Protein AF-A0A7R9UMT9-F1 (afdb_monomer)

Solvent-accessible surface area (backbone atoms only — not comparable to full-atom values): 19133 Å² total; per-residue (Å²): 143,91,89,75,75,66,64,66,55,52,53,52,51,50,50,51,49,51,50,63,56,44,48,59,54,50,50,48,48,50,55,47,46,68,63,48,53,70,68,65,81,64,87,64,72,85,72,48,70,52,67,65,18,51,69,47,68,54,26,52,55,11,44,52,53,49,48,51,51,51,45,53,71,71,70,49,54,68,68,56,54,38,51,52,52,49,52,53,52,51,49,43,44,77,73,66,52,51,57,92,79,52,38,58,34,55,46,44,49,68,30,49,48,34,31,55,51,38,46,51,24,48,57,70,17,32,33,49,38,34,24,40,54,32,45,79,72,68,46,53,70,70,42,12,53,38,21,12,53,27,51,34,23,44,41,42,59,53,41,51,50,52,38,48,51,44,41,67,46,40,61,57,41,16,51,48,36,36,71,76,64,73,45,55,70,69,58,14,42,51,51,20,53,51,46,49,41,75,72,44,53,44,58,56,46,50,52,52,50,40,44,74,76,66,43,49,78,80,26,64,42,72,64,51,46,71,56,39,42,61,28,48,51,45,25,39,55,29,29,55,50,51,46,36,72,39,48,65,38,82,70,63,43,66,58,67,75,69,23,69,75,41,92,49,66,68,47,25,50,50,35,52,49,25,52,76,50,37,39,23,68,66,31,51,42,23,15,56,44,22,19,60,22,47,44,52,44,51,28,46,53,49,42,31,65,74,51,26,61,74,54,49,65,65,57,33,53,47,33,59,54,12,22,84,71,69,32,59,70,39,10,51,51,49,48,52,50,38,36,52,37,29,39,56,23,25,42,45,32,35,40,47,23,39,42,81,76,89,56,67,61,60,53,54,51,31,55,52,39,72,76,108

pLDDT: mean 79.03, std 17.32, range [30.31, 96.25]

Foldseek 3Di:
DPDPDPPVVVVVVVVVVVCVVVVVVVVCVVVCLVVLPPPPVPPDPDDDLCRLLVVDPLLVVLVVLVVVVVCCVPVPDLVRLLVVLVVLLVVCVVVPLDCVQAFQLNLLPQQVVLLVLLLVLCLQLQLLLQLLVCVLSPHDNSSSNSSSSSVSSSCNVVSCVLSVVRSNQLSVQLSVCCVPVVDDSVVSSVVSVLCVLVVPSLVVVLVSVLVSLPQDPQLDDPQLCVQLSVLSSQLCVLASVLLSVLAQPAQDFQQDPVLCVDPDPVSVVSRVVSNVLSHHPSLCSNLVSNLVSQLLNVLSSVQSVVPGNPDHNVSSVQCCQQNSNSHNVNNVSSSVSSSVSRSSSSSSSSVSRNDRDDDVSSVVSSVVSVVD

Sequence (372 aa):
EAKGEGEGMLGARLLARAQACARPLLAQSKHAFARSVGTAPSSAPPKTFLEAGQIDRGFVEGTAMLGAAIAAGTFVPFETQLSALKRVIDGFRAAGLRRDAIPDDVLVKDYLRKNALAAQNVLIASPSFYFLFSWITGQSVAVCTARAITGTMRIVPFMAFFYGAFALLAPFATQYYMRTGGTSYADSASNANMALMLGGFVFVEAIVELRGCGVTFGQMTISSFILFVPALVGRLAAGVLTQQAKVGSESVPVVPADWEHSAVEWQRSAFKAAKALCIDVDFFTTAAGTGVFQHVLNAVTFVLLARGSKTTLLDVGRFLLFGVNNSLGSGAMQAVRTLMMRAGFGLAWNMASSQQWHTPVFDAAISAGRAA

Structure (mmCIF, N/CA/C/O backbone):
data_AF-A0A7R9UMT9-F1
#
_entry.id   AF-A0A7R9UMT9-F1
#
loop_
_atom_site.group_PDB
_atom_site.id
_atom_site.type_symbol
_atom_site.label_atom_id
_atom_site.label_alt_id
_atom_site.label_comp_id
_atom_site.label_asym_id
_atom_site.label_entity_id
_atom_site.label_seq_id
_atom_site.pdbx_PDB_ins_code
_atom_site.Cartn_x
_atom_site.Cartn_y
_atom_site.Cartn_z
_atom_site.occupancy
_atom_site.B_iso_or_equiv
_atom_site.auth_seq_id
_atom_site.auth_comp_id
_atom_site.auth_asym_id
_atom_site.auth_atom_id
_atom_site.pdbx_PDB_model_num
ATOM 1 N N . GLU A 1 1 ? 27.303 -48.932 -2.019 1.00 41.03 1 GLU A N 1
ATOM 2 C CA . GLU A 1 1 ? 27.650 -47.507 -2.207 1.00 41.03 1 GLU A CA 1
ATOM 3 C C . GLU A 1 1 ? 28.116 -47.303 -3.641 1.00 41.03 1 GLU A C 1
ATOM 5 O O . GLU A 1 1 ? 28.994 -48.042 -4.053 1.00 41.03 1 GLU A O 1
ATOM 10 N N . ALA A 1 2 ? 27.445 -46.422 -4.398 1.00 38.59 2 ALA A N 1
ATOM 11 C CA . ALA A 1 2 ? 27.810 -45.855 -5.718 1.00 38.59 2 ALA A CA 1
ATOM 12 C C . ALA A 1 2 ? 26.523 -45.527 -6.508 1.00 38.59 2 ALA A C 1
ATOM 14 O O . ALA A 1 2 ? 26.177 -46.196 -7.479 1.00 38.59 2 ALA A O 1
ATOM 15 N N . LYS A 1 3 ? 25.747 -44.534 -6.052 1.00 36.00 3 LYS A N 1
ATOM 16 C CA . LYS A 1 3 ? 24.591 -44.011 -6.812 1.00 36.00 3 LYS A CA 1
ATOM 17 C C . LYS A 1 3 ? 24.281 -42.529 -6.533 1.00 36.00 3 LYS A C 1
ATOM 19 O O . LYS A 1 3 ? 23.146 -42.107 -6.699 1.00 36.00 3 LYS A O 1
ATOM 24 N N . GLY A 1 4 ? 25.279 -41.748 -6.098 1.00 34.03 4 GLY A N 1
ATOM 25 C CA . GLY A 1 4 ? 25.089 -40.365 -5.624 1.00 34.03 4 GLY A CA 1
ATOM 26 C C . GLY A 1 4 ? 25.807 -39.255 -6.404 1.00 34.03 4 GLY A C 1
ATOM 27 O O . GLY A 1 4 ? 25.539 -38.088 -6.154 1.00 34.03 4 GLY A O 1
ATOM 28 N N . GLU A 1 5 ? 26.695 -39.561 -7.356 1.00 34.84 5 GLU A N 1
ATOM 29 C CA . GLU A 1 5 ? 27.573 -38.530 -7.954 1.00 34.84 5 GLU A CA 1
ATOM 30 C C . GLU A 1 5 ? 27.095 -37.967 -9.312 1.00 34.84 5 GLU A C 1
ATOM 32 O O . GLU A 1 5 ? 27.693 -37.035 -9.850 1.00 34.84 5 GLU A O 1
ATOM 37 N N . GLY A 1 6 ? 25.994 -38.480 -9.877 1.00 34.47 6 GLY A N 1
ATOM 38 C CA . GLY A 1 6 ? 25.518 -38.098 -11.218 1.00 34.47 6 GLY A CA 1
ATOM 39 C C . GLY A 1 6 ? 24.578 -36.883 -11.279 1.00 34.47 6 GLY A C 1
ATOM 40 O O . GLY A 1 6 ? 24.646 -36.099 -12.227 1.00 34.47 6 GLY A O 1
ATOM 41 N N . GLU A 1 7 ? 23.713 -36.689 -10.279 1.00 40.97 7 GLU A N 1
ATOM 42 C CA . GLU A 1 7 ? 22.618 -35.701 -10.354 1.00 40.97 7 GLU A CA 1
ATOM 43 C C . GLU A 1 7 ? 23.061 -34.271 -9.999 1.00 40.97 7 GLU A C 1
ATOM 45 O O . GLU A 1 7 ? 22.671 -33.314 -10.675 1.00 40.97 7 GLU A O 1
ATOM 50 N N . GLY A 1 8 ? 23.971 -34.111 -9.030 1.00 37.47 8 GLY A N 1
ATOM 51 C CA . GLY A 1 8 ? 24.534 -32.799 -8.674 1.00 37.47 8 GLY A CA 1
ATOM 52 C C . GLY A 1 8 ? 25.351 -32.167 -9.809 1.00 37.47 8 GLY A C 1
ATOM 53 O O . GLY A 1 8 ? 25.337 -30.950 -10.008 1.00 37.47 8 GLY A O 1
ATOM 54 N N . MET A 1 9 ? 26.002 -33.000 -10.626 1.00 36.06 9 MET A N 1
ATOM 55 C CA . MET A 1 9 ? 26.815 -32.556 -11.760 1.00 36.06 9 MET A CA 1
ATOM 56 C C . MET A 1 9 ? 25.957 -32.102 -12.950 1.00 36.06 9 MET A C 1
ATOM 58 O O . MET A 1 9 ? 26.345 -31.186 -13.679 1.00 36.06 9 MET A O 1
ATOM 62 N N . LEU A 1 10 ? 24.778 -32.707 -13.138 1.00 37.25 10 LEU A N 1
ATOM 63 C CA . LEU A 1 10 ? 23.833 -32.337 -14.194 1.00 37.25 10 LEU A CA 1
ATOM 64 C C . LEU A 1 10 ? 23.157 -30.991 -13.884 1.00 37.25 10 LEU A C 1
ATOM 66 O O . LEU A 1 10 ? 23.088 -30.128 -14.762 1.00 37.25 10 LEU A O 1
ATOM 70 N N . GLY A 1 11 ? 22.755 -30.775 -12.625 1.00 37.47 11 GLY A N 1
ATOM 71 C CA . GLY A 1 11 ? 22.214 -29.498 -12.147 1.00 37.47 11 GLY A CA 1
ATOM 72 C C . GLY A 1 11 ? 23.223 -28.352 -12.255 1.00 37.47 11 GLY A C 1
ATOM 73 O O . GLY A 1 11 ? 22.898 -27.294 -12.793 1.00 37.47 11 GLY A O 1
ATOM 74 N N . ALA A 1 12 ? 24.480 -28.583 -11.857 1.00 38.53 12 ALA A N 1
ATOM 75 C CA . ALA A 1 12 ? 25.552 -27.594 -11.988 1.00 38.53 12 ALA A CA 1
ATOM 76 C C . ALA A 1 12 ? 25.887 -27.268 -13.457 1.00 38.53 12 ALA A C 1
ATOM 78 O O . ALA A 1 12 ? 26.105 -26.105 -13.802 1.00 38.53 12 ALA A O 1
ATOM 79 N N . ARG A 1 13 ? 25.869 -28.266 -14.353 1.00 38.34 13 ARG A N 1
ATOM 80 C CA . ARG A 1 13 ? 26.087 -28.067 -15.799 1.00 38.34 13 ARG A CA 1
ATOM 81 C C . ARG A 1 13 ? 24.925 -27.338 -16.475 1.00 38.34 13 ARG A C 1
ATOM 83 O O . ARG A 1 13 ? 25.171 -26.520 -17.362 1.00 38.34 13 ARG A O 1
ATOM 90 N N . LEU A 1 14 ? 23.684 -27.586 -16.051 1.00 39.75 14 LEU A N 1
ATOM 91 C CA . LEU A 1 14 ? 22.501 -26.850 -16.512 1.00 39.75 14 LEU A CA 1
ATOM 92 C C . LEU A 1 14 ? 22.509 -25.401 -16.017 1.00 39.75 14 LEU A C 1
ATOM 94 O O . LEU A 1 14 ? 22.253 -24.500 -16.812 1.00 39.75 14 LEU A O 1
ATOM 98 N N . LEU A 1 15 ? 22.889 -25.157 -14.757 1.00 38.31 15 LEU A N 1
ATOM 99 C CA . LEU A 1 15 ? 23.025 -23.804 -14.211 1.00 38.31 15 LEU A CA 1
ATOM 100 C C . LEU A 1 15 ? 24.157 -23.028 -14.900 1.00 38.31 15 LEU A C 1
ATOM 102 O O . LEU A 1 15 ? 23.978 -21.866 -15.257 1.00 38.31 15 LEU A O 1
ATOM 106 N N . ALA A 1 16 ? 25.293 -23.683 -15.157 1.00 39.00 16 ALA A N 1
ATOM 107 C CA . ALA A 1 16 ? 26.418 -23.092 -15.878 1.00 39.00 16 ALA A CA 1
ATOM 108 C C . ALA A 1 16 ? 26.066 -22.790 -17.344 1.00 39.00 16 ALA A C 1
ATOM 110 O O . ALA A 1 16 ? 26.414 -21.722 -17.844 1.00 39.00 16 ALA A O 1
ATOM 111 N N . ARG A 1 17 ? 25.312 -23.668 -18.026 1.00 36.47 17 ARG A N 1
ATOM 112 C CA . ARG A 1 17 ? 24.779 -23.398 -19.376 1.00 36.47 17 ARG A CA 1
ATOM 113 C C . ARG A 1 17 ? 23.735 -22.284 -19.375 1.00 36.47 17 ARG A C 1
ATOM 115 O O . ARG A 1 17 ? 23.786 -21.429 -20.253 1.00 36.47 17 ARG A O 1
ATOM 122 N N . ALA A 1 18 ? 22.842 -22.237 -18.388 1.00 37.91 18 ALA A N 1
ATOM 123 C CA . ALA A 1 18 ? 21.861 -21.163 -18.242 1.00 37.91 18 ALA A CA 1
ATOM 124 C C . ALA A 1 18 ? 22.542 -19.812 -17.966 1.00 37.91 18 ALA A C 1
ATOM 126 O O . ALA A 1 18 ? 22.193 -18.815 -18.591 1.00 37.91 18 ALA A O 1
ATOM 127 N N . GLN A 1 19 ? 23.575 -19.775 -17.118 1.00 38.50 19 GLN A N 1
ATOM 128 C CA . GLN A 1 19 ? 24.392 -18.582 -16.874 1.00 38.50 19 GLN A CA 1
ATOM 129 C C . GLN A 1 19 ? 25.230 -18.182 -18.100 1.00 38.50 19 GLN A C 1
ATOM 131 O O . GLN A 1 19 ? 25.362 -16.988 -18.382 1.00 38.50 19 GLN A O 1
ATOM 136 N N . ALA A 1 20 ? 25.753 -19.151 -18.858 1.00 36.34 20 ALA A N 1
ATOM 137 C CA . ALA A 1 20 ? 26.505 -18.917 -20.090 1.00 36.34 20 ALA A CA 1
ATOM 138 C C . ALA A 1 20 ? 25.621 -18.451 -21.261 1.00 36.34 20 ALA A C 1
ATOM 140 O O . ALA A 1 20 ? 26.095 -17.671 -22.079 1.00 36.34 20 ALA A O 1
ATOM 141 N N . CYS A 1 21 ? 24.344 -18.851 -21.318 1.00 35.97 21 CYS A N 1
ATOM 142 C CA . CYS A 1 21 ? 23.351 -18.317 -22.262 1.00 35.97 21 CYS A CA 1
ATOM 143 C C . CYS A 1 21 ? 22.791 -16.959 -21.810 1.00 35.97 21 CYS A C 1
ATOM 145 O O . CYS A 1 21 ? 22.581 -16.066 -22.632 1.00 35.97 21 CYS A O 1
ATOM 147 N N . ALA A 1 22 ? 22.584 -16.767 -20.504 1.00 34.00 22 ALA A N 1
ATOM 148 C CA . ALA A 1 22 ? 22.054 -15.526 -19.950 1.00 34.00 22 ALA A CA 1
ATOM 149 C C . ALA A 1 22 ? 23.069 -14.379 -20.009 1.00 34.00 22 ALA A C 1
ATOM 151 O O . ALA A 1 22 ? 22.668 -13.241 -20.219 1.00 34.00 22 ALA A O 1
ATOM 152 N N . ARG A 1 23 ? 24.376 -14.638 -19.865 1.00 33.66 23 ARG A N 1
ATOM 153 C CA . ARG A 1 23 ? 25.426 -13.601 -19.927 1.00 33.66 23 ARG A CA 1
ATOM 154 C C . ARG A 1 23 ? 25.470 -12.818 -21.248 1.00 33.66 23 ARG A C 1
ATOM 156 O O . ARG A 1 23 ? 25.438 -11.592 -21.168 1.00 33.66 23 ARG A O 1
ATOM 163 N N . PRO A 1 24 ? 25.521 -13.446 -22.438 1.00 31.44 24 PRO A N 1
ATOM 164 C CA . PRO A 1 24 ? 25.512 -12.729 -23.709 1.00 31.44 24 PRO A CA 1
ATOM 165 C C . PRO A 1 24 ? 24.160 -12.063 -23.986 1.00 31.44 24 PRO A C 1
ATOM 167 O O . PRO A 1 24 ? 24.159 -10.951 -24.501 1.00 31.44 24 PRO A O 1
ATOM 170 N N . LEU A 1 25 ? 23.032 -12.645 -23.557 1.00 31.86 25 LEU A N 1
ATOM 171 C CA . LEU A 1 25 ? 21.706 -12.012 -23.655 1.00 31.86 25 LEU A CA 1
ATOM 172 C C . LEU A 1 25 ? 21.557 -10.805 -22.713 1.00 31.86 25 LEU A C 1
ATOM 174 O O . LEU A 1 25 ? 21.008 -9.777 -23.102 1.00 31.86 25 LEU A O 1
ATOM 178 N N . LEU A 1 26 ? 22.100 -10.874 -21.495 1.00 33.00 26 LEU A N 1
ATOM 179 C CA . LEU A 1 26 ? 22.155 -9.760 -20.546 1.00 33.00 26 LEU A CA 1
ATOM 180 C C . LEU A 1 26 ? 23.128 -8.678 -21.022 1.00 33.00 26 LEU A C 1
ATOM 182 O O . LEU A 1 26 ? 22.799 -7.501 -20.915 1.00 33.00 26 LEU A O 1
ATOM 186 N N . ALA A 1 27 ? 24.278 -9.045 -21.591 1.00 30.98 27 ALA A N 1
ATOM 187 C CA . ALA A 1 27 ? 25.252 -8.110 -22.156 1.00 30.98 27 ALA A CA 1
ATOM 188 C C . ALA A 1 27 ? 24.735 -7.435 -23.439 1.00 30.98 27 ALA A C 1
ATOM 190 O O . ALA A 1 27 ? 24.860 -6.218 -23.570 1.00 30.98 27 ALA A O 1
ATOM 191 N N . GLN A 1 28 ? 24.075 -8.176 -24.336 1.00 31.50 28 GLN A N 1
ATOM 192 C CA . GLN A 1 28 ? 23.361 -7.614 -25.485 1.00 31.50 28 GLN A CA 1
ATOM 193 C C . GLN A 1 28 ? 22.182 -6.757 -25.036 1.00 31.50 28 GLN A C 1
ATOM 195 O O . GLN A 1 28 ? 21.994 -5.686 -25.598 1.00 31.50 28 GLN A O 1
ATOM 200 N N . SER A 1 29 ? 21.437 -7.138 -23.992 1.00 33.94 29 SER A N 1
ATOM 201 C CA . SER A 1 29 ? 20.360 -6.290 -23.469 1.00 33.94 29 SER A CA 1
ATOM 202 C C . SER A 1 29 ? 20.897 -5.010 -22.824 1.00 33.94 29 SER A C 1
ATOM 204 O O . SER A 1 29 ? 20.286 -3.966 -22.999 1.00 33.94 29 SER A O 1
ATOM 206 N N . LYS A 1 30 ? 22.064 -5.050 -22.159 1.00 32.47 30 LYS A N 1
ATOM 207 C CA . LYS A 1 30 ? 22.745 -3.869 -21.603 1.00 32.47 30 LYS A CA 1
ATOM 208 C C . LYS A 1 30 ? 23.282 -2.951 -22.702 1.00 32.47 30 LYS A C 1
ATOM 210 O O . LYS A 1 30 ? 23.069 -1.746 -22.631 1.00 32.47 30 LYS A O 1
ATOM 215 N N . HIS A 1 31 ? 23.913 -3.500 -23.743 1.00 30.31 31 HIS A N 1
ATOM 216 C CA . HIS A 1 31 ? 24.423 -2.718 -24.876 1.00 30.31 31 HIS A CA 1
ATOM 217 C C . HIS A 1 31 ? 23.326 -2.209 -25.815 1.00 30.31 31 HIS A C 1
ATOM 219 O O . HIS A 1 31 ? 23.486 -1.134 -26.390 1.00 30.31 31 HIS A O 1
ATOM 225 N N . ALA A 1 32 ? 22.230 -2.954 -25.974 1.00 33.78 32 ALA A N 1
ATOM 226 C CA . ALA A 1 32 ? 21.055 -2.517 -26.716 1.00 33.78 32 ALA A CA 1
ATOM 227 C C . ALA A 1 32 ? 20.271 -1.478 -25.913 1.00 33.78 32 ALA A C 1
ATOM 229 O O . ALA A 1 32 ? 19.845 -0.493 -26.493 1.00 33.78 32 ALA A O 1
ATOM 230 N N . PHE A 1 33 ? 20.147 -1.615 -24.590 1.00 34.28 33 PHE A N 1
ATOM 231 C CA . PHE A 1 33 ? 19.534 -0.604 -23.720 1.00 34.28 33 PHE A CA 1
ATOM 232 C C . PHE A 1 33 ? 20.346 0.700 -23.705 1.00 34.28 33 PHE A C 1
ATOM 234 O O . PHE A 1 33 ? 19.776 1.764 -23.904 1.00 34.28 33 PHE A O 1
ATOM 241 N N . ALA A 1 34 ? 21.678 0.625 -23.610 1.00 32.84 34 ALA A N 1
ATOM 242 C CA . ALA A 1 34 ? 22.556 1.796 -23.701 1.00 32.84 34 ALA A CA 1
ATOM 243 C C . ALA A 1 34 ? 22.549 2.484 -25.085 1.00 32.84 34 ALA A C 1
ATOM 245 O O . ALA A 1 34 ? 22.881 3.660 -25.169 1.00 32.84 34 ALA A O 1
ATOM 246 N N . ARG A 1 35 ? 22.177 1.768 -26.162 1.00 32.78 35 ARG A N 1
ATOM 247 C CA . ARG A 1 35 ? 22.043 2.316 -27.529 1.00 32.78 35 ARG A CA 1
ATOM 248 C C . ARG A 1 35 ? 20.615 2.724 -27.924 1.00 32.78 35 ARG A C 1
ATOM 250 O O . ARG A 1 35 ? 20.468 3.476 -28.877 1.00 32.78 35 ARG A O 1
ATOM 257 N N . SER A 1 36 ? 19.581 2.207 -27.253 1.00 35.56 36 SER A N 1
ATOM 258 C CA . SER A 1 36 ? 18.157 2.389 -27.619 1.00 35.56 36 SER A CA 1
ATOM 259 C C . SER A 1 36 ? 17.364 3.250 -26.644 1.00 35.56 36 SER A C 1
ATOM 261 O O . SER A 1 36 ? 16.338 3.809 -27.030 1.00 35.56 36 SER A O 1
ATOM 263 N N . VAL A 1 37 ? 17.870 3.461 -25.422 1.00 33.78 37 VAL A N 1
ATOM 264 C CA . VAL A 1 37 ? 17.684 4.763 -24.790 1.00 33.78 37 VAL A CA 1
ATOM 265 C C . VAL A 1 37 ? 18.396 5.711 -25.734 1.00 33.78 37 VAL A C 1
ATOM 267 O O . VAL A 1 37 ? 19.620 5.793 -25.721 1.00 33.78 37 VAL A O 1
ATOM 270 N N . GLY A 1 38 ? 17.637 6.338 -26.629 1.00 31.03 38 GLY A N 1
ATOM 271 C CA . GLY A 1 38 ? 18.121 7.472 -27.376 1.00 31.03 38 GLY A CA 1
ATOM 272 C C . GLY A 1 38 ? 18.677 8.442 -26.352 1.00 31.03 38 GLY A C 1
ATOM 273 O O . GLY A 1 38 ? 17.939 9.198 -25.725 1.00 31.03 38 GLY A O 1
ATOM 274 N N . THR A 1 39 ? 19.993 8.432 -26.190 1.00 33.19 39 THR A N 1
ATOM 275 C CA . THR A 1 39 ? 20.690 9.667 -25.953 1.00 33.19 39 THR A CA 1
ATOM 276 C C . THR A 1 39 ? 20.354 10.517 -27.178 1.00 33.19 39 THR A C 1
ATOM 278 O O . THR A 1 39 ? 21.100 10.552 -28.152 1.00 33.19 39 THR A O 1
ATOM 281 N N . ALA A 1 40 ? 19.247 11.267 -27.118 1.00 32.16 40 ALA A N 1
ATOM 282 C CA . ALA A 1 40 ? 19.440 12.690 -27.344 1.00 32.16 40 ALA A CA 1
ATOM 283 C C . ALA A 1 40 ? 20.675 13.009 -26.500 1.00 32.16 40 ALA A C 1
ATOM 285 O O . ALA A 1 40 ? 20.607 12.673 -25.312 1.00 32.16 40 ALA A O 1
ATOM 286 N N . PRO A 1 41 ? 21.817 13.405 -27.097 1.00 31.88 41 PRO A N 1
ATOM 287 C CA . PRO A 1 41 ? 23.072 13.533 -26.376 1.00 31.88 41 PRO A CA 1
ATOM 288 C C . PRO A 1 41 ? 22.755 14.317 -25.120 1.00 31.88 41 PRO A C 1
ATOM 290 O O . PRO A 1 41 ? 22.431 15.502 -25.168 1.00 31.88 41 PRO A O 1
ATOM 293 N N . SER A 1 42 ? 22.697 13.597 -24.003 1.00 36.00 42 SER A N 1
ATOM 294 C CA . SER A 1 42 ? 22.461 14.228 -22.739 1.00 36.00 42 SER A CA 1
ATOM 295 C C . SER A 1 42 ? 23.822 14.809 -22.472 1.00 36.00 42 SER A C 1
ATOM 297 O O . SER A 1 42 ? 24.739 14.111 -22.060 1.00 36.00 42 SER A O 1
ATOM 299 N N . SER A 1 43 ? 23.956 16.093 -22.769 1.00 38.28 43 SER A N 1
ATOM 300 C CA . SER A 1 43 ? 25.022 16.936 -22.252 1.00 38.28 43 SER A CA 1
ATOM 301 C C . SER A 1 43 ? 25.021 16.970 -20.716 1.00 38.28 43 SER A C 1
ATOM 303 O O . SER A 1 43 ? 25.795 17.720 -20.130 1.00 38.28 43 SER A O 1
ATOM 305 N N . ALA A 1 44 ? 24.142 16.207 -20.048 1.00 46.38 44 ALA A N 1
ATOM 306 C CA . ALA A 1 44 ? 24.166 16.048 -18.617 1.00 46.38 44 ALA A CA 1
ATOM 307 C C . ALA A 1 44 ? 25.353 15.153 -18.229 1.00 46.38 44 ALA A C 1
ATOM 309 O O . ALA A 1 44 ? 25.506 14.052 -18.770 1.00 46.38 44 ALA A O 1
ATOM 310 N N . PRO A 1 45 ? 26.190 15.615 -17.291 1.00 45.19 45 PRO A N 1
ATOM 311 C CA . PRO A 1 45 ? 27.311 14.840 -16.792 1.00 45.19 45 PRO A CA 1
ATOM 312 C C . PRO A 1 45 ? 26.844 13.498 -16.201 1.00 45.19 45 PRO A C 1
ATOM 314 O O . PRO A 1 45 ? 25.675 13.352 -15.822 1.00 45.19 45 PRO A O 1
ATOM 317 N N . PRO A 1 46 ? 27.745 12.499 -16.113 1.00 55.75 46 PRO A N 1
ATOM 318 C CA . PRO A 1 46 ? 27.445 11.246 -15.434 1.00 55.75 46 PRO A CA 1
ATOM 319 C C . PRO A 1 46 ? 26.920 11.544 -14.029 1.00 55.75 46 PRO A C 1
ATOM 321 O O . PRO A 1 46 ? 27.574 12.236 -13.251 1.00 55.75 46 PRO A O 1
ATOM 324 N N . LYS A 1 47 ? 25.722 11.030 -13.725 1.00 68.31 47 LYS A N 1
ATOM 325 C CA . LYS A 1 47 ? 25.086 11.245 -12.425 1.00 68.31 47 LYS A CA 1
ATOM 326 C C . LYS A 1 47 ? 25.988 10.718 -11.318 1.00 68.31 47 LYS A C 1
ATOM 328 O O . LYS A 1 47 ? 26.454 9.577 -11.375 1.00 68.31 47 LYS A O 1
ATOM 333 N N . THR A 1 48 ? 26.183 11.531 -10.294 1.00 82.62 48 THR A N 1
ATOM 334 C CA . THR A 1 48 ? 26.841 11.114 -9.056 1.00 82.62 48 THR A CA 1
ATOM 335 C C . THR A 1 48 ? 26.037 10.006 -8.371 1.00 82.62 48 THR A C 1
ATOM 337 O O . THR A 1 48 ? 24.846 9.815 -8.631 1.00 82.62 48 THR A O 1
ATOM 340 N N . PHE A 1 49 ? 26.664 9.272 -7.447 1.00 80.25 49 PHE A N 1
ATOM 341 C CA . PHE A 1 49 ? 25.959 8.250 -6.668 1.00 80.25 49 PHE A CA 1
ATOM 342 C C . PHE A 1 49 ? 24.761 8.824 -5.893 1.00 80.25 49 PHE A C 1
ATOM 344 O O . PHE A 1 49 ? 23.728 8.170 -5.815 1.00 80.25 49 PHE A O 1
ATOM 351 N N . LEU A 1 50 ? 24.865 10.053 -5.373 1.00 80.94 50 LEU A N 1
ATOM 352 C CA . LEU A 1 50 ? 23.775 10.718 -4.649 1.00 80.94 50 LEU A CA 1
ATOM 353 C C . LEU A 1 50 ? 22.580 11.019 -5.566 1.00 80.94 50 LEU A C 1
ATOM 355 O O . LEU A 1 50 ? 21.432 10.779 -5.191 1.00 80.94 50 LEU A O 1
ATOM 359 N N . GLU A 1 51 ? 22.846 11.474 -6.791 1.00 77.69 51 GLU A N 1
ATOM 360 C CA . GLU A 1 51 ? 21.814 11.739 -7.799 1.00 77.69 51 GLU A CA 1
ATOM 361 C C . GLU A 1 51 ? 21.184 10.447 -8.328 1.00 77.69 51 GLU A C 1
ATOM 363 O O . GLU A 1 51 ? 19.967 10.371 -8.510 1.00 77.69 51 GLU A O 1
ATOM 368 N N . ALA A 1 52 ? 21.995 9.410 -8.552 1.00 74.88 52 ALA A N 1
ATOM 369 C CA . ALA A 1 52 ? 21.518 8.091 -8.957 1.00 74.88 52 ALA A CA 1
ATOM 370 C C . ALA A 1 52 ? 20.707 7.413 -7.840 1.00 74.88 52 ALA A C 1
ATOM 372 O O . ALA A 1 52 ? 19.684 6.780 -8.106 1.00 74.88 52 ALA A O 1
ATOM 373 N N . GLY A 1 53 ? 21.147 7.582 -6.593 1.00 77.06 53 GLY A N 1
ATOM 374 C CA . GLY A 1 53 ? 20.503 7.100 -5.378 1.00 77.06 53 GLY A CA 1
ATOM 375 C C . GLY A 1 53 ? 19.311 7.941 -4.936 1.00 77.06 53 GLY A C 1
ATOM 376 O O . GLY A 1 53 ? 18.593 7.510 -4.040 1.00 77.06 53 GLY A O 1
ATOM 377 N N . GLN A 1 54 ? 19.047 9.088 -5.574 1.00 79.00 54 GLN A N 1
ATOM 378 C CA . GLN A 1 54 ? 17.877 9.916 -5.288 1.00 79.00 54 GLN A CA 1
ATOM 379 C C . GLN A 1 54 ? 17.849 10.439 -3.831 1.00 79.00 54 GLN A C 1
ATOM 381 O O . GLN A 1 54 ? 16.801 10.505 -3.185 1.00 79.00 54 GLN A O 1
ATOM 386 N N . ILE A 1 55 ? 19.004 10.855 -3.311 1.00 81.56 55 ILE A N 1
ATOM 387 C CA . ILE A 1 55 ? 19.110 11.514 -2.001 1.00 81.56 55 ILE A CA 1
ATOM 388 C C . ILE A 1 55 ? 18.810 13.004 -2.199 1.00 81.56 55 ILE A C 1
ATOM 390 O O . ILE A 1 55 ? 19.673 13.773 -2.609 1.00 81.56 55 ILE A O 1
ATOM 394 N N . ASP A 1 56 ? 17.559 13.401 -1.965 1.00 79.81 56 ASP A N 1
ATOM 395 C CA . ASP A 1 56 ? 17.086 14.780 -2.123 1.00 79.81 56 ASP A CA 1
ATOM 396 C C . ASP A 1 56 ? 16.227 15.235 -0.934 1.00 79.81 56 ASP A C 1
ATOM 398 O O . ASP A 1 56 ? 16.116 14.554 0.086 1.00 79.81 56 ASP A O 1
ATOM 402 N N . ARG A 1 57 ? 15.595 16.403 -1.066 1.00 80.44 57 ARG A N 1
ATOM 403 C CA . ARG A 1 57 ? 14.723 16.971 -0.035 1.00 80.44 57 ARG A CA 1
ATOM 404 C C . ARG A 1 57 ? 13.603 16.018 0.404 1.00 80.44 57 ARG A C 1
ATOM 406 O O . ARG A 1 57 ? 13.346 15.925 1.599 1.00 80.44 57 ARG A O 1
ATOM 413 N N . GLY A 1 58 ? 12.990 15.279 -0.524 1.00 77.12 58 GLY A N 1
ATOM 414 C CA . GLY A 1 58 ? 11.915 14.339 -0.196 1.00 77.12 58 GLY A CA 1
ATOM 415 C C . GLY A 1 58 ? 12.405 13.156 0.643 1.00 77.12 58 GLY A C 1
ATOM 416 O O . GLY A 1 58 ? 11.688 12.682 1.522 1.00 77.12 58 GLY A O 1
ATOM 417 N N . PHE A 1 59 ? 13.648 12.711 0.427 1.00 83.19 59 PHE A N 1
ATOM 418 C CA . PHE A 1 59 ? 14.289 11.729 1.305 1.00 83.19 59 PHE A CA 1
ATOM 419 C C . PHE A 1 59 ? 14.460 12.267 2.735 1.00 83.19 59 PHE A C 1
ATOM 421 O O . PHE A 1 59 ? 14.141 11.561 3.691 1.00 83.19 59 PHE A O 1
ATOM 428 N N . VAL A 1 60 ? 14.919 13.513 2.889 1.00 86.00 60 VAL A N 1
ATOM 429 C CA . VAL A 1 60 ? 15.138 14.136 4.208 1.00 86.00 60 VAL A CA 1
ATOM 430 C C . VAL A 1 60 ? 13.819 14.348 4.954 1.00 86.00 60 VAL A C 1
ATOM 432 O O . VAL A 1 60 ? 13.708 13.956 6.113 1.00 86.00 60 VAL A O 1
ATOM 435 N N . GLU A 1 61 ? 12.810 14.912 4.288 1.00 84.44 61 GLU A N 1
ATOM 436 C CA . GLU A 1 61 ? 11.478 15.137 4.866 1.00 84.44 61 GLU A CA 1
ATOM 437 C C . GLU A 1 61 ? 10.835 13.817 5.309 1.00 84.44 61 GLU A C 1
ATOM 439 O O . GLU A 1 61 ? 10.378 13.695 6.446 1.00 84.44 61 GLU A O 1
ATOM 444 N N . GLY A 1 62 ? 10.877 12.798 4.448 1.00 86.50 62 GLY A N 1
ATOM 445 C CA . GLY A 1 62 ? 10.366 11.470 4.769 1.00 86.50 62 GLY A CA 1
ATOM 446 C C . GLY A 1 62 ? 11.096 10.798 5.932 1.00 86.50 62 GLY A C 1
ATOM 447 O O . GLY A 1 62 ? 10.456 10.222 6.811 1.00 86.50 62 GLY A O 1
ATOM 448 N N . THR A 1 63 ? 12.425 10.932 5.988 1.00 90.31 63 THR A N 1
ATOM 449 C CA . THR A 1 63 ? 13.242 10.411 7.098 1.00 90.31 63 THR A CA 1
ATOM 450 C C . THR A 1 63 ? 12.890 11.102 8.414 1.00 90.31 63 THR A C 1
ATOM 452 O O . THR A 1 63 ? 12.723 10.431 9.431 1.00 90.31 63 THR A O 1
ATOM 455 N N . ALA A 1 64 ? 12.726 12.428 8.406 1.00 88.25 64 ALA A N 1
ATOM 456 C CA . ALA A 1 64 ? 12.337 13.185 9.593 1.00 88.25 64 ALA A CA 1
ATOM 457 C C . ALA A 1 64 ? 10.942 12.779 10.095 1.00 88.25 64 ALA A C 1
ATOM 459 O O . ALA A 1 64 ? 10.761 12.552 11.291 1.00 88.25 64 ALA A O 1
ATOM 460 N N . MET A 1 65 ? 9.971 12.623 9.188 1.00 88.06 65 MET A N 1
ATOM 461 C CA . MET A 1 65 ? 8.619 12.173 9.538 1.00 88.06 65 MET A CA 1
ATOM 462 C C . MET A 1 65 ? 8.607 10.749 10.096 1.00 88.06 65 MET A C 1
ATOM 464 O O . MET A 1 65 ? 7.943 10.494 11.102 1.00 88.06 65 MET A O 1
ATOM 468 N N . LEU A 1 66 ? 9.362 9.828 9.488 1.00 89.00 66 LEU A N 1
ATOM 469 C CA . LEU A 1 66 ? 9.487 8.465 10.003 1.00 89.00 66 LEU A CA 1
ATOM 470 C C . LEU A 1 66 ? 10.140 8.460 11.388 1.00 89.00 66 LEU A C 1
ATOM 472 O O . LEU A 1 66 ? 9.648 7.791 12.293 1.00 89.00 66 LEU A O 1
ATOM 476 N N . GLY A 1 67 ? 11.209 9.240 11.568 1.00 89.38 67 GLY A N 1
ATOM 477 C CA . GLY A 1 67 ? 11.869 9.413 12.859 1.00 89.38 67 GLY A CA 1
ATOM 478 C C . GLY A 1 67 ? 10.913 9.938 13.929 1.00 89.38 67 GLY A C 1
ATOM 479 O O . GLY A 1 67 ? 10.870 9.387 15.026 1.00 89.38 67 GLY A O 1
ATOM 480 N N . ALA A 1 68 ? 10.085 10.932 13.598 1.00 87.50 68 ALA A N 1
ATOM 481 C CA . ALA A 1 68 ? 9.060 11.452 14.499 1.00 87.50 68 ALA A CA 1
ATOM 482 C C . ALA A 1 68 ? 7.999 10.395 14.851 1.00 87.50 68 ALA A C 1
ATOM 484 O O . ALA A 1 68 ? 7.622 10.279 16.015 1.00 87.50 68 ALA A O 1
ATOM 485 N N . ALA A 1 69 ? 7.550 9.590 13.882 1.00 85.19 69 ALA A N 1
ATOM 486 C CA . ALA A 1 69 ? 6.584 8.517 14.119 1.00 85.19 69 ALA A CA 1
ATOM 487 C C . ALA A 1 69 ? 7.156 7.400 15.009 1.00 85.19 69 ALA A C 1
ATOM 489 O O . ALA A 1 69 ? 6.497 6.965 15.954 1.00 85.19 69 ALA A O 1
ATOM 490 N N . ILE A 1 70 ? 8.400 6.974 14.760 1.00 86.31 70 ILE A N 1
ATOM 491 C CA . ILE A 1 70 ? 9.101 5.992 15.601 1.00 86.31 70 ILE A CA 1
ATOM 492 C C . ILE A 1 70 ? 9.298 6.555 17.009 1.00 86.31 70 ILE A C 1
ATOM 494 O O . ILE A 1 70 ? 9.022 5.863 17.990 1.00 86.31 70 ILE A O 1
ATOM 498 N N . ALA A 1 71 ? 9.723 7.817 17.121 1.00 86.25 71 ALA A N 1
ATOM 499 C CA . ALA A 1 71 ? 9.905 8.476 18.406 1.00 86.25 71 ALA A CA 1
ATOM 500 C C . ALA A 1 71 ? 8.584 8.566 19.182 1.00 86.25 71 ALA A C 1
ATOM 502 O O . ALA A 1 71 ? 8.554 8.259 20.372 1.00 86.25 71 ALA A O 1
ATOM 503 N N . ALA A 1 72 ? 7.484 8.901 18.503 1.00 84.19 72 ALA A N 1
ATOM 504 C CA . ALA A 1 72 ? 6.154 8.906 19.094 1.00 84.19 72 ALA A CA 1
ATOM 505 C C . ALA A 1 72 ? 5.733 7.507 19.577 1.00 84.19 72 ALA A C 1
ATOM 507 O O . ALA A 1 72 ? 5.217 7.373 20.682 1.00 84.19 72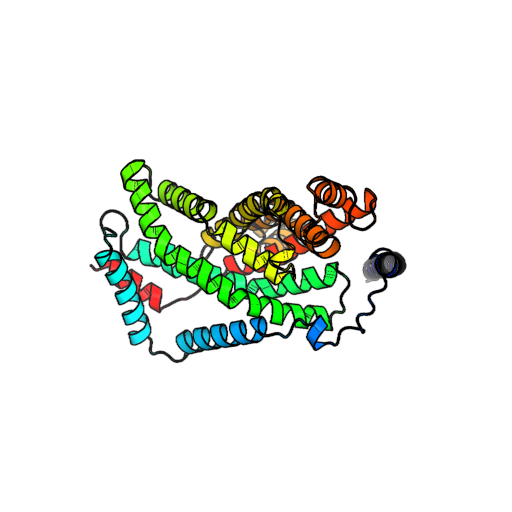 ALA A O 1
ATOM 508 N N . GLY A 1 73 ? 5.993 6.458 18.794 1.00 80.44 73 GLY A N 1
ATOM 509 C CA . GLY A 1 73 ? 5.669 5.081 19.178 1.00 80.44 73 GLY A CA 1
ATOM 510 C C . GLY A 1 73 ? 6.526 4.528 20.321 1.00 80.44 73 GLY A C 1
ATOM 511 O O . GLY A 1 73 ? 6.033 3.729 21.113 1.00 80.44 73 GLY A O 1
ATOM 512 N N . THR A 1 74 ? 7.786 4.963 20.422 1.00 83.06 74 THR A N 1
ATOM 513 C CA . THR A 1 74 ? 8.780 4.373 21.341 1.00 83.06 74 THR A CA 1
ATOM 514 C C . THR A 1 74 ? 8.927 5.146 22.646 1.00 83.06 74 THR A C 1
ATOM 516 O O . THR A 1 74 ? 9.060 4.544 23.707 1.00 83.06 74 THR A O 1
ATOM 519 N N . PHE A 1 75 ? 8.937 6.479 22.578 1.00 88.62 75 PHE A N 1
ATOM 520 C CA . PHE A 1 75 ? 9.288 7.327 23.721 1.00 88.62 75 PHE A CA 1
ATOM 521 C C . PHE A 1 75 ? 8.082 7.994 24.383 1.00 88.62 75 PHE A C 1
ATOM 523 O O . PHE A 1 75 ? 8.198 8.452 25.519 1.00 88.62 75 PHE A O 1
ATOM 530 N N . VAL A 1 76 ? 6.927 8.069 23.713 1.00 90.06 76 VAL A N 1
ATOM 531 C CA . VAL A 1 76 ? 5.716 8.621 24.337 1.00 90.06 76 VAL A CA 1
ATOM 532 C C . VAL A 1 76 ? 5.123 7.573 25.282 1.00 90.06 76 VAL A C 1
ATOM 534 O O . VAL A 1 76 ? 4.899 6.442 24.849 1.00 90.06 76 VAL A O 1
ATOM 537 N N . PRO A 1 77 ? 4.823 7.925 26.547 1.00 92.88 77 PRO A N 1
ATOM 538 C CA . PRO A 1 77 ? 4.240 6.987 27.499 1.00 92.88 77 PRO A CA 1
ATOM 539 C C . PRO A 1 77 ? 2.932 6.370 26.995 1.00 92.88 77 PRO A C 1
ATOM 541 O O . PRO A 1 77 ? 2.103 7.056 26.391 1.00 92.88 77 PRO A O 1
ATOM 544 N N . PHE A 1 78 ? 2.713 5.091 27.315 1.00 91.06 78 PHE A N 1
ATOM 545 C CA . PHE A 1 78 ? 1.522 4.335 26.911 1.00 91.06 78 PHE A CA 1
ATOM 546 C C . PHE A 1 78 ? 0.210 5.066 27.238 1.00 91.06 78 PHE A C 1
ATOM 548 O O . PHE A 1 78 ? -0.651 5.214 26.373 1.00 91.06 78 PHE A O 1
ATOM 555 N N . GLU A 1 79 ? 0.086 5.608 28.452 1.00 92.06 79 GLU A N 1
ATOM 556 C CA . GLU A 1 79 ? -1.108 6.348 28.883 1.00 92.06 79 GLU A CA 1
ATOM 557 C C . GLU A 1 79 ? -1.366 7.605 28.048 1.00 92.06 79 GLU A C 1
ATOM 559 O O . GLU A 1 79 ? -2.513 7.959 27.764 1.00 92.06 79 GLU A O 1
ATOM 564 N N . THR A 1 80 ? -0.302 8.276 27.603 1.00 92.75 80 THR A N 1
ATOM 565 C CA . THR A 1 80 ? -0.408 9.437 26.717 1.00 92.75 80 THR A CA 1
ATOM 566 C C . THR A 1 80 ? -0.879 9.017 25.327 1.00 92.75 80 THR A C 1
ATOM 568 O O . THR A 1 80 ? -1.757 9.675 24.767 1.00 92.75 80 THR A O 1
ATOM 571 N N . GLN A 1 81 ? -0.364 7.905 24.792 1.00 89.31 81 GLN A N 1
ATOM 572 C CA . GLN A 1 81 ? -0.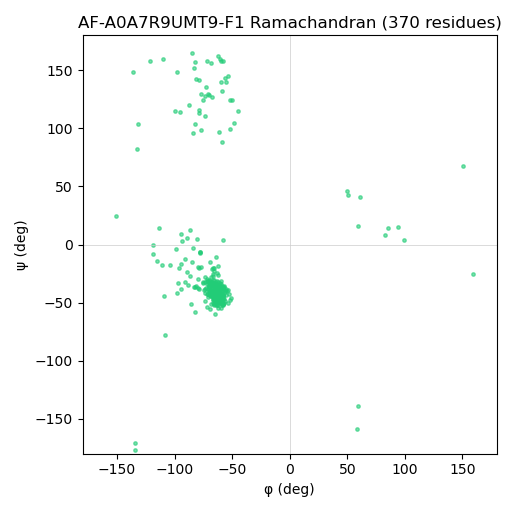816 7.353 23.509 1.00 89.31 81 GLN A CA 1
ATOM 573 C C . GLN A 1 81 ? -2.293 6.934 23.572 1.00 89.31 81 GLN A C 1
ATOM 575 O O . GLN A 1 81 ? -3.079 7.295 22.694 1.00 89.31 81 GLN A O 1
ATOM 580 N N . LEU A 1 82 ? -2.694 6.235 24.638 1.00 91.75 82 LEU A N 1
ATOM 581 C CA . LEU A 1 82 ? -4.078 5.811 24.851 1.00 91.75 82 LEU A CA 1
ATOM 582 C C . LEU A 1 82 ? -5.015 7.013 25.008 1.00 91.75 82 LEU A C 1
ATOM 584 O O . LEU A 1 82 ? -6.094 7.044 24.417 1.00 91.75 82 LEU A O 1
ATOM 588 N N . SER A 1 83 ? -4.594 8.029 25.762 1.00 92.88 83 SER A N 1
ATOM 589 C CA . SER A 1 83 ? -5.354 9.272 25.919 1.00 92.88 83 SER A CA 1
ATOM 590 C C . SER A 1 83 ? -5.514 10.016 24.593 1.00 92.88 83 SER A C 1
ATOM 592 O O . SER A 1 83 ? -6.596 10.522 24.304 1.00 92.88 83 SER A O 1
ATOM 594 N N . ALA A 1 84 ? -4.469 10.067 23.762 1.00 91.25 84 ALA A N 1
ATOM 595 C CA . ALA A 1 84 ? -4.548 10.664 22.432 1.00 91.25 84 ALA A CA 1
ATOM 596 C C . ALA A 1 84 ? -5.527 9.900 21.526 1.00 91.25 84 ALA A C 1
ATOM 598 O O . ALA A 1 84 ? -6.358 10.522 20.866 1.00 91.25 84 ALA A O 1
ATOM 599 N N . LEU A 1 85 ? -5.490 8.564 21.548 1.00 91.56 85 LEU A N 1
ATOM 600 C CA . LEU A 1 85 ? -6.423 7.725 20.797 1.00 91.56 85 LEU A CA 1
ATOM 601 C C . LEU A 1 85 ? -7.877 7.939 21.246 1.00 91.56 85 LEU A C 1
ATOM 603 O O . LEU A 1 85 ? -8.759 8.091 20.404 1.00 91.56 85 LEU A O 1
ATOM 607 N N . LYS A 1 86 ? -8.127 8.034 22.557 1.00 92.75 86 LYS A N 1
ATOM 608 C CA . LYS A 1 86 ? -9.456 8.371 23.097 1.00 92.75 86 LYS A CA 1
ATOM 609 C C . LYS A 1 86 ? -9.941 9.737 22.612 1.00 92.75 86 LYS A C 1
ATOM 611 O O . LYS A 1 86 ? -11.058 9.830 22.126 1.00 92.75 86 LYS A O 1
ATOM 616 N N . ARG A 1 87 ? -9.082 10.765 22.614 1.00 93.69 87 ARG A N 1
ATOM 617 C CA . ARG A 1 87 ? -9.436 12.093 22.070 1.00 93.69 87 ARG A CA 1
ATOM 618 C C . ARG A 1 87 ? -9.805 12.049 20.589 1.00 93.69 87 ARG A C 1
ATOM 620 O O . ARG A 1 87 ? -10.681 12.794 20.164 1.00 93.69 87 ARG A O 1
ATOM 627 N N . VAL A 1 88 ? -9.147 11.197 19.801 1.00 93.25 88 VAL A N 1
ATOM 628 C CA . VAL A 1 88 ? -9.509 10.991 18.391 1.00 93.25 88 VAL A CA 1
ATOM 629 C C . VAL A 1 88 ? -10.917 10.396 18.286 1.00 93.25 88 VAL A C 1
ATOM 631 O O . VAL A 1 88 ? -11.731 10.909 17.520 1.00 93.25 88 VAL A O 1
ATOM 634 N N . ILE A 1 89 ? -11.231 9.372 19.087 1.00 94.62 89 ILE A N 1
ATOM 635 C CA . ILE A 1 89 ? -12.574 8.770 19.160 1.00 94.62 89 ILE A CA 1
ATOM 636 C C . ILE A 1 89 ? -13.615 9.817 19.577 1.00 94.62 89 ILE A C 1
ATOM 638 O O . ILE A 1 89 ? -14.616 9.988 18.883 1.00 94.62 89 ILE A O 1
ATOM 642 N N . ASP A 1 90 ? -13.358 10.567 20.647 1.00 94.06 90 ASP A N 1
ATOM 643 C CA . ASP A 1 90 ? -14.248 11.629 21.125 1.00 94.06 90 ASP A CA 1
ATOM 644 C C . ASP A 1 90 ? -14.473 12.698 20.048 1.00 94.06 90 ASP A C 1
ATOM 646 O O . ASP A 1 90 ? -15.599 13.154 19.848 1.00 94.06 90 ASP A O 1
ATOM 650 N N . GLY A 1 91 ? -13.429 13.039 19.286 1.00 95.81 91 GLY A N 1
ATOM 651 C CA . GLY A 1 91 ? -13.515 13.925 18.128 1.00 95.81 91 GLY A CA 1
ATOM 652 C C . GLY A 1 91 ? -14.460 13.401 17.044 1.00 95.81 91 GLY A C 1
ATOM 653 O O . GLY A 1 91 ? -15.298 14.156 16.551 1.00 95.81 91 GLY A O 1
ATOM 654 N N . PHE A 1 92 ? -14.400 12.104 16.713 1.00 96.25 92 PHE A N 1
ATOM 655 C CA . PHE A 1 92 ? -15.362 11.484 15.792 1.00 96.25 92 PHE A CA 1
ATOM 656 C C . PHE A 1 92 ? -16.800 11.599 16.302 1.00 96.25 92 PHE A C 1
ATOM 658 O O . PHE A 1 92 ? -17.711 11.907 15.527 1.00 96.25 92 PHE A O 1
ATOM 665 N N . ARG A 1 93 ? -17.012 11.364 17.602 1.00 95.62 93 ARG A N 1
ATOM 666 C CA . ARG A 1 93 ? -18.343 11.451 18.220 1.00 95.62 93 ARG A CA 1
ATOM 667 C C . ARG A 1 93 ? -18.869 12.883 18.214 1.00 95.62 93 ARG A C 1
ATOM 669 O O . ARG A 1 93 ? -20.002 13.101 17.789 1.00 95.62 93 ARG A O 1
ATOM 676 N N . ALA A 1 94 ? -18.034 13.855 18.577 1.00 95.88 94 ALA A N 1
ATOM 677 C CA . ALA A 1 94 ? -18.365 15.279 18.523 1.00 95.88 94 ALA A CA 1
ATOM 678 C C . ALA A 1 94 ? -18.694 15.754 17.095 1.00 95.88 94 ALA A C 1
ATOM 680 O O . ALA A 1 94 ? -19.574 16.590 16.909 1.00 95.88 94 ALA A O 1
ATOM 681 N N . ALA A 1 95 ? -18.045 15.176 16.082 1.00 95.25 95 ALA A N 1
ATOM 682 C CA . ALA A 1 95 ? -18.308 15.449 14.670 1.00 95.25 95 ALA A CA 1
ATOM 683 C C . ALA A 1 95 ? -19.534 14.701 14.096 1.00 95.25 95 ALA A C 1
ATOM 685 O O . ALA A 1 95 ? -19.810 14.792 12.900 1.00 95.25 95 ALA A O 1
ATOM 686 N N . GLY A 1 96 ? -20.291 13.966 14.921 1.00 94.31 96 GLY A N 1
ATOM 687 C CA . GLY A 1 96 ? -21.566 13.355 14.527 1.00 94.31 96 GLY A CA 1
ATOM 688 C C . GLY A 1 96 ? -21.486 11.901 14.047 1.00 94.31 96 GLY A C 1
ATOM 689 O O . GLY A 1 96 ? -22.453 11.394 13.457 1.00 94.31 96 GLY A O 1
ATOM 690 N N . LEU A 1 97 ? -20.373 11.200 14.291 1.00 95.25 97 LEU A N 1
ATOM 691 C CA . LEU A 1 97 ? -20.309 9.751 14.099 1.00 95.25 97 LEU A CA 1
ATOM 692 C C . LEU A 1 97 ? -21.075 9.049 15.227 1.00 95.25 97 LEU A C 1
ATOM 694 O O . LEU A 1 97 ? -20.638 9.034 16.381 1.00 95.25 97 LEU A O 1
ATOM 698 N N . ARG A 1 98 ? -22.217 8.441 14.916 1.00 92.56 98 ARG A N 1
ATOM 699 C CA . ARG A 1 98 ? -23.079 7.832 15.928 1.00 92.56 98 ARG A CA 1
ATOM 700 C C . ARG A 1 98 ? -22.588 6.443 16.332 1.00 92.56 98 ARG A C 1
ATOM 702 O O . ARG A 1 98 ? -22.128 5.662 15.498 1.00 92.56 98 ARG A O 1
ATOM 709 N N . ARG A 1 99 ? -22.728 6.135 17.622 1.00 92.19 99 ARG A N 1
ATOM 710 C CA . ARG A 1 99 ? -22.336 4.843 18.206 1.00 92.19 99 ARG A CA 1
ATOM 711 C C . ARG A 1 99 ? -23.228 3.682 17.767 1.00 92.19 99 ARG A C 1
ATOM 713 O O . ARG A 1 99 ? -22.730 2.575 17.642 1.00 92.19 99 ARG A O 1
ATOM 720 N N . ASP A 1 100 ? -24.507 3.941 17.495 1.00 90.19 100 ASP A N 1
ATOM 721 C CA . ASP A 1 100 ? -25.456 2.935 16.995 1.00 90.19 100 ASP A CA 1
ATOM 722 C C . ASP A 1 100 ? -25.132 2.478 15.563 1.00 90.19 100 ASP A C 1
ATOM 724 O O . ASP A 1 100 ? -25.448 1.356 15.189 1.00 90.19 100 ASP A O 1
ATOM 728 N N . ALA A 1 101 ? -24.501 3.343 14.762 1.00 89.50 101 ALA A N 1
ATOM 729 C CA . ALA A 1 101 ? -24.077 3.013 13.406 1.00 89.50 101 ALA A CA 1
ATOM 730 C C . ALA A 1 101 ? -22.696 2.345 13.391 1.00 89.50 101 ALA A C 1
ATOM 732 O O . ALA A 1 101 ? -22.523 1.291 12.786 1.00 89.50 101 ALA A O 1
ATOM 733 N N . ILE A 1 102 ? -21.710 2.963 14.048 1.00 93.38 102 ILE A N 1
ATOM 734 C CA . ILE A 1 102 ? -20.343 2.440 14.136 1.00 93.38 102 ILE A CA 1
ATOM 735 C C . ILE A 1 102 ? -19.910 2.504 15.604 1.00 93.38 102 ILE A C 1
ATOM 737 O O . ILE A 1 102 ? -19.585 3.601 16.075 1.00 93.38 102 ILE A O 1
ATOM 741 N N . PRO A 1 103 ? -19.898 1.370 16.329 1.00 93.69 103 PRO A N 1
ATOM 742 C CA . PRO A 1 103 ? -19.403 1.279 17.705 1.00 93.69 103 PRO A CA 1
ATOM 743 C C . PRO A 1 103 ? -17.921 1.665 17.848 1.00 93.69 103 PRO A C 1
ATOM 745 O O . PRO A 1 103 ? -17.175 1.672 16.867 1.00 93.69 103 PRO A O 1
ATOM 748 N N . ASP A 1 104 ? -17.480 2.017 19.063 1.00 94.00 104 ASP A N 1
ATOM 749 C CA . ASP A 1 104 ? -16.095 2.461 19.317 1.00 94.00 104 ASP A CA 1
ATOM 750 C C . ASP A 1 104 ? -15.069 1.352 19.012 1.00 94.00 104 ASP A C 1
ATOM 752 O O . ASP A 1 104 ? -14.009 1.630 18.452 1.00 94.00 104 ASP A O 1
ATOM 756 N N . ASP A 1 105 ? -15.388 0.088 19.290 1.00 91.75 105 ASP A N 1
ATOM 757 C CA . ASP A 1 105 ? -14.495 -1.034 18.991 1.00 91.75 105 ASP A CA 1
ATOM 758 C C . ASP A 1 105 ? -14.341 -1.277 17.481 1.00 91.75 105 ASP A C 1
ATOM 760 O O . ASP A 1 105 ? -13.219 -1.486 17.012 1.00 91.75 105 ASP A O 1
ATOM 764 N N . VAL A 1 106 ? -15.429 -1.173 16.709 1.00 91.19 106 VAL A N 1
ATOM 765 C CA . VAL A 1 106 ? -15.396 -1.218 15.236 1.00 91.19 106 VAL A CA 1
ATOM 766 C C . VAL A 1 106 ? -14.611 -0.031 14.685 1.00 91.19 106 VAL A C 1
ATOM 768 O O . VAL A 1 106 ? -13.753 -0.214 13.825 1.00 91.19 106 VAL A O 1
ATOM 771 N N . LEU A 1 107 ? -14.835 1.177 15.211 1.00 92.56 107 LEU A N 1
ATOM 772 C CA . LEU A 1 107 ? -14.113 2.379 14.790 1.00 92.56 107 LEU A CA 1
ATOM 773 C C . LEU A 1 107 ? -12.594 2.212 14.951 1.00 92.56 107 LEU A C 1
ATOM 775 O O . LEU A 1 107 ? -11.820 2.439 14.014 1.00 92.56 107 LEU A O 1
ATOM 779 N N . VAL A 1 108 ? -12.172 1.779 16.140 1.00 92.44 108 VAL A N 1
ATOM 780 C CA . VAL A 1 108 ? -10.758 1.582 16.466 1.00 92.44 108 VAL A CA 1
ATOM 781 C C . VAL A 1 108 ? -10.162 0.439 15.650 1.00 92.44 108 VAL A C 1
ATOM 783 O O . VAL A 1 108 ? -9.063 0.587 15.112 1.00 92.44 108 VAL A O 1
ATOM 786 N N . LYS A 1 109 ? -10.871 -0.686 15.523 1.00 89.25 109 LYS A N 1
ATOM 787 C CA . LYS A 1 109 ? -10.382 -1.865 14.804 1.00 89.25 109 LYS A CA 1
ATOM 788 C C . LYS A 1 109 ? -10.293 -1.620 13.298 1.00 89.25 109 LYS A C 1
ATOM 790 O O . LYS A 1 109 ? -9.225 -1.815 12.717 1.00 89.25 109 LYS A O 1
ATOM 795 N N . ASP A 1 110 ? -11.388 -1.205 12.672 1.00 87.50 110 ASP A N 1
ATOM 796 C CA . ASP A 1 110 ? -11.527 -1.234 11.215 1.00 87.50 110 ASP A CA 1
ATOM 797 C C . ASP A 1 110 ? -10.977 0.015 10.525 1.00 87.50 110 ASP A C 1
ATOM 799 O O . ASP A 1 110 ? -10.505 -0.089 9.392 1.00 87.50 110 ASP A O 1
ATOM 803 N N . TYR A 1 111 ? -10.945 1.166 11.204 1.00 88.81 111 TYR A N 1
ATOM 804 C CA . TYR A 1 111 ? -10.450 2.406 10.600 1.00 88.81 111 TYR A CA 1
ATOM 805 C C . TYR A 1 111 ? -9.109 2.848 11.160 1.00 88.81 111 TYR A C 1
ATOM 807 O O . TYR A 1 111 ? -8.228 3.191 10.380 1.00 88.81 111 TYR A O 1
ATOM 815 N N . LEU A 1 112 ? -8.900 2.816 12.475 1.00 90.38 112 LEU A N 1
ATOM 816 C CA . LEU A 1 112 ? -7.645 3.320 13.042 1.00 90.38 112 LEU A CA 1
ATOM 817 C C . LEU A 1 112 ? -6.529 2.274 12.954 1.00 90.38 112 LEU A C 1
ATOM 819 O O . LEU A 1 112 ? -5.508 2.505 12.302 1.00 90.38 112 LEU A O 1
ATOM 823 N N . ARG A 1 113 ? -6.744 1.092 13.540 1.00 88.50 113 ARG A N 1
ATOM 824 C CA . ARG A 1 113 ? -5.749 0.014 13.574 1.00 88.50 113 ARG A CA 1
ATOM 825 C C . ARG A 1 113 ? -5.424 -0.505 12.174 1.00 88.50 113 ARG A C 1
ATOM 827 O O . ARG A 1 113 ? -4.250 -0.537 11.818 1.00 88.50 113 ARG A O 1
ATOM 834 N N . LYS A 1 114 ? -6.422 -0.886 11.363 1.00 86.62 114 LYS A N 1
ATOM 835 C CA . LYS A 1 114 ? -6.158 -1.424 10.011 1.00 86.62 114 LYS A CA 1
ATOM 836 C C . LYS A 1 114 ? -5.390 -0.447 9.120 1.00 86.62 114 LYS A C 1
ATOM 838 O O . LYS A 1 114 ? -4.460 -0.878 8.451 1.00 86.62 114 LYS A O 1
ATOM 843 N N . ASN A 1 115 ? -5.722 0.850 9.119 1.00 86.88 115 ASN A N 1
ATOM 844 C CA . ASN A 1 115 ? -4.983 1.832 8.312 1.00 86.88 115 ASN A CA 1
ATOM 845 C C . ASN A 1 115 ? -3.557 2.055 8.837 1.00 86.88 115 ASN A C 1
ATOM 847 O O . ASN A 1 115 ? -2.629 2.134 8.036 1.00 86.88 115 ASN A O 1
ATOM 851 N N . ALA A 1 116 ? -3.360 2.102 10.160 1.00 86.38 116 ALA A N 1
ATOM 852 C CA . ALA A 1 116 ? -2.022 2.213 10.745 1.00 86.38 116 ALA A CA 1
ATOM 853 C C . ALA A 1 116 ? -1.135 1.013 10.367 1.00 86.38 116 ALA A C 1
ATOM 855 O O . ALA A 1 116 ? 0.003 1.187 9.931 1.00 86.38 116 ALA A O 1
ATOM 856 N N . LEU A 1 117 ? -1.679 -0.202 10.467 1.00 86.19 117 LEU A N 1
ATOM 857 C CA . LEU A 1 117 ? -0.968 -1.421 10.092 1.00 86.19 117 LEU A CA 1
ATOM 858 C C . LEU A 1 117 ? -0.762 -1.534 8.571 1.00 86.19 117 LEU A C 1
ATOM 860 O O . LEU A 1 117 ? 0.299 -1.964 8.129 1.00 86.19 117 LEU A O 1
ATOM 864 N N . ALA A 1 118 ? -1.724 -1.098 7.752 1.00 83.25 118 ALA A N 1
ATOM 865 C CA . ALA A 1 118 ? -1.559 -1.041 6.299 1.00 83.25 118 ALA A CA 1
ATOM 866 C C . ALA A 1 118 ? -0.429 -0.081 5.894 1.00 83.25 118 ALA A C 1
ATOM 868 O O . ALA A 1 118 ? 0.417 -0.445 5.074 1.00 83.25 118 ALA A O 1
ATOM 869 N N . ALA A 1 119 ? -0.350 1.098 6.520 1.00 83.81 119 ALA A N 1
ATOM 870 C CA . ALA A 1 119 ? 0.755 2.031 6.316 1.00 83.81 119 ALA A CA 1
ATOM 871 C C . ALA A 1 119 ? 2.107 1.397 6.692 1.00 83.81 119 ALA A C 1
ATOM 873 O O . ALA A 1 119 ? 3.071 1.494 5.930 1.00 83.81 119 ALA A O 1
ATOM 874 N N . GLN A 1 120 ? 2.170 0.683 7.820 1.00 84.88 120 GLN A N 1
ATOM 875 C CA . GLN A 1 120 ? 3.369 -0.044 8.244 1.00 84.88 120 GLN A CA 1
ATOM 876 C C . GLN A 1 120 ? 3.772 -1.147 7.251 1.00 84.88 120 GLN A C 1
ATOM 878 O O . GLN A 1 120 ? 4.948 -1.248 6.892 1.00 84.88 120 GLN A O 1
ATOM 883 N N . ASN A 1 121 ? 2.814 -1.928 6.750 1.00 86.75 121 ASN A N 1
ATOM 884 C CA . ASN A 1 121 ? 3.074 -2.980 5.765 1.00 86.75 121 ASN A CA 1
ATOM 885 C C . ASN A 1 121 ? 3.654 -2.419 4.469 1.00 86.75 121 ASN A C 1
ATOM 887 O O . ASN A 1 121 ? 4.608 -2.984 3.931 1.00 86.75 121 ASN A O 1
ATOM 891 N N . VAL A 1 122 ? 3.129 -1.287 3.986 1.00 82.69 122 VAL A N 1
ATOM 892 C CA . VAL A 1 122 ? 3.691 -0.634 2.800 1.00 82.69 122 VAL A CA 1
ATOM 893 C C . VAL A 1 122 ? 5.127 -0.189 3.061 1.00 82.69 122 VAL A C 1
ATOM 895 O O . VAL A 1 122 ? 5.978 -0.422 2.204 1.00 82.69 122 VAL A O 1
ATOM 898 N N . LEU A 1 123 ? 5.444 0.378 4.229 1.00 84.88 123 LEU A N 1
ATOM 899 C CA . LEU A 1 123 ? 6.821 0.774 4.557 1.00 84.88 123 LEU A CA 1
ATOM 900 C C . LEU A 1 123 ? 7.794 -0.412 4.553 1.00 84.88 123 LEU A C 1
ATOM 902 O O . LEU A 1 123 ? 8.909 -0.279 4.055 1.00 84.88 123 LEU A O 1
ATOM 906 N N . ILE A 1 124 ? 7.370 -1.573 5.050 1.00 86.62 124 ILE A N 1
ATOM 907 C CA . ILE A 1 124 ? 8.197 -2.790 5.081 1.00 86.62 124 ILE A CA 1
ATOM 908 C C . ILE A 1 124 ? 8.363 -3.390 3.682 1.00 86.62 124 ILE A C 1
ATOM 910 O O . ILE A 1 124 ? 9.440 -3.874 3.334 1.00 86.62 124 ILE A O 1
ATOM 914 N N . ALA A 1 125 ? 7.316 -3.339 2.858 1.00 87.25 125 ALA A N 1
ATOM 915 C CA . ALA A 1 125 ? 7.333 -3.904 1.513 1.00 87.25 125 ALA A CA 1
ATOM 916 C C . ALA A 1 125 ? 8.034 -3.001 0.484 1.00 87.25 125 ALA A C 1
ATOM 918 O O . ALA A 1 125 ? 8.623 -3.495 -0.480 1.00 87.25 125 ALA A O 1
ATOM 919 N N . SER A 1 126 ? 7.999 -1.681 0.670 1.00 86.62 126 SER A N 1
ATOM 920 C CA . SER A 1 126 ? 8.483 -0.684 -0.298 1.00 86.62 126 SER A CA 1
ATOM 921 C C . SER A 1 126 ? 9.951 -0.810 -0.715 1.00 86.62 126 SER A C 1
ATOM 923 O O . SER A 1 126 ? 10.222 -0.638 -1.909 1.00 86.62 126 SER A O 1
ATOM 925 N N . PRO A 1 127 ? 10.904 -1.189 0.163 1.00 90.25 127 PRO A N 1
ATOM 926 C CA . PRO A 1 127 ? 12.279 -1.441 -0.252 1.00 90.25 127 PRO A CA 1
ATOM 927 C C . PRO A 1 127 ? 12.366 -2.457 -1.396 1.00 90.25 127 PRO A C 1
ATOM 929 O O . PRO A 1 127 ? 13.134 -2.253 -2.337 1.00 90.25 127 PRO A O 1
ATOM 932 N N . SER A 1 128 ? 11.531 -3.505 -1.372 1.00 90.25 128 SER A N 1
ATOM 933 C CA . SER A 1 128 ? 11.502 -4.515 -2.436 1.00 90.25 128 SER A CA 1
ATOM 934 C C . SER A 1 128 ? 11.032 -3.930 -3.771 1.00 90.25 128 SER A C 1
ATOM 936 O O . SER A 1 128 ? 11.650 -4.197 -4.801 1.00 90.25 128 SER A O 1
ATOM 938 N N . PHE A 1 129 ? 10.009 -3.065 -3.766 1.00 86.62 129 PHE A N 1
ATOM 939 C CA . PHE A 1 129 ? 9.521 -2.398 -4.974 1.00 86.62 129 PHE A CA 1
ATOM 940 C C . PHE A 1 129 ? 10.617 -1.556 -5.621 1.00 86.62 129 PHE A C 1
ATOM 942 O O . PHE A 1 129 ? 10.939 -1.743 -6.794 1.00 86.62 129 PHE A O 1
ATOM 949 N N . TYR A 1 130 ? 11.219 -0.650 -4.852 1.00 84.06 130 TYR A N 1
ATOM 950 C CA . TYR A 1 130 ? 12.212 0.289 -5.368 1.00 84.06 130 TYR A CA 1
ATOM 951 C C . TYR A 1 130 ? 13.510 -0.397 -5.797 1.00 84.06 130 TYR A C 1
ATOM 953 O O . TYR A 1 130 ? 14.113 0.001 -6.803 1.00 84.06 130 TYR A O 1
ATOM 961 N N . PHE A 1 131 ? 13.912 -1.452 -5.082 1.00 88.88 131 PHE A N 1
ATOM 962 C CA . PHE A 1 131 ? 15.034 -2.291 -5.482 1.00 88.88 131 PHE A CA 1
ATOM 963 C C . PHE A 1 131 ? 14.751 -2.976 -6.823 1.00 88.88 131 PHE A C 1
ATOM 965 O O . PHE A 1 131 ? 15.518 -2.808 -7.773 1.00 88.88 131 PHE A O 1
ATOM 972 N N . LEU A 1 132 ? 13.631 -3.703 -6.928 1.00 85.38 132 LEU A N 1
ATOM 973 C CA . LEU A 1 132 ? 13.267 -4.454 -8.132 1.00 85.38 132 LEU A CA 1
ATOM 974 C C . LEU A 1 132 ? 13.054 -3.524 -9.329 1.00 85.38 132 LEU A C 1
ATOM 976 O O . LEU A 1 132 ? 13.551 -3.818 -10.413 1.00 85.38 132 LEU A O 1
ATOM 980 N N . PHE A 1 133 ? 12.399 -2.378 -9.133 1.00 79.38 133 PHE A N 1
ATOM 981 C CA . PHE A 1 133 ? 12.215 -1.355 -10.163 1.00 79.38 133 PHE A CA 1
ATOM 982 C C . PHE A 1 133 ? 13.558 -0.844 -10.711 1.00 79.38 133 PHE A C 1
ATOM 984 O O . PHE A 1 133 ? 13.775 -0.756 -11.924 1.00 79.38 133 PHE A O 1
ATOM 991 N N . SER A 1 134 ? 14.501 -0.539 -9.820 1.00 75.62 134 SER A N 1
ATOM 992 C CA . SER A 1 134 ? 15.839 -0.076 -10.207 1.00 75.62 134 SER A CA 1
ATOM 993 C C . SER A 1 134 ? 16.641 -1.176 -10.904 1.00 75.62 134 SER A C 1
ATOM 995 O O . SER A 1 134 ? 17.377 -0.919 -11.859 1.00 75.62 134 SER A O 1
ATOM 997 N N . TRP A 1 135 ? 16.449 -2.423 -10.483 1.00 77.69 135 TRP A N 1
ATOM 998 C CA . TRP A 1 135 ? 17.134 -3.565 -11.064 1.00 77.69 135 TRP A CA 1
ATOM 999 C C . TRP A 1 135 ? 16.640 -3.882 -12.481 1.00 77.69 135 TRP A C 1
ATOM 1001 O O . TRP A 1 135 ? 17.457 -4.030 -13.393 1.00 77.69 135 TRP A O 1
ATOM 1011 N N . ILE A 1 136 ? 15.320 -3.889 -12.720 1.00 71.31 136 ILE A N 1
ATOM 1012 C CA . ILE A 1 136 ? 14.759 -4.129 -14.066 1.00 71.31 136 ILE A CA 1
ATOM 1013 C C . ILE A 1 136 ? 15.079 -3.004 -15.062 1.00 71.31 136 ILE A C 1
ATOM 1015 O O . ILE A 1 136 ? 15.030 -3.222 -16.277 1.00 71.31 136 ILE A O 1
ATOM 1019 N N . THR A 1 137 ? 15.426 -1.816 -14.556 1.00 67.31 137 THR A N 1
ATOM 1020 C CA . THR A 1 137 ? 15.896 -0.666 -15.347 1.00 67.31 137 THR A CA 1
ATOM 1021 C C . THR A 1 137 ? 17.418 -0.650 -15.537 1.00 67.31 137 THR A C 1
ATOM 1023 O O . THR A 1 137 ? 17.952 0.279 -16.139 1.00 67.31 137 THR A O 1
ATOM 1026 N N . GLY A 1 138 ? 18.122 -1.698 -15.089 1.00 70.50 138 GLY A N 1
ATOM 1027 C CA . GLY A 1 138 ? 19.534 -1.936 -15.394 1.00 70.50 138 GLY A CA 1
ATOM 1028 C C . GLY A 1 138 ? 20.533 -1.236 -14.471 1.00 70.50 138 GLY A C 1
ATOM 1029 O O . GLY A 1 138 ? 21.714 -1.172 -14.816 1.00 70.50 138 GLY A O 1
ATOM 1030 N N . GLN A 1 139 ? 20.093 -0.722 -13.319 1.00 77.62 139 GLN A N 1
ATOM 1031 C CA . GLN A 1 139 ? 20.977 -0.070 -12.348 1.00 77.62 139 GLN A CA 1
ATOM 1032 C C . GLN A 1 139 ? 21.884 -1.079 -11.623 1.00 77.62 139 GLN A C 1
ATOM 1034 O O . GLN A 1 139 ? 21.595 -2.276 -11.551 1.00 77.62 139 GLN A O 1
ATOM 1039 N N . SER A 1 140 ? 23.005 -0.597 -11.074 1.00 84.31 140 SER A N 1
ATOM 1040 C CA . SER A 1 140 ? 23.889 -1.422 -10.241 1.00 84.31 140 SER A CA 1
ATOM 1041 C C . SER A 1 140 ? 23.207 -1.788 -8.921 1.00 84.31 140 SER A C 1
ATOM 1043 O O . SER A 1 140 ? 22.332 -1.063 -8.450 1.00 84.31 140 SER A O 1
ATOM 1045 N N . VAL A 1 141 ? 23.630 -2.885 -8.285 1.00 87.19 141 VAL A N 1
ATOM 1046 C CA . VAL A 1 141 ? 23.078 -3.312 -6.986 1.00 87.19 141 VAL A CA 1
ATOM 1047 C C . VAL A 1 141 ? 23.204 -2.202 -5.938 1.00 87.19 141 VAL A C 1
ATOM 1049 O O . VAL A 1 141 ? 22.242 -1.935 -5.233 1.00 87.19 141 VAL A O 1
ATOM 1052 N N . ALA A 1 142 ? 24.335 -1.487 -5.898 1.00 86.94 142 ALA A N 1
ATOM 1053 C CA . ALA A 1 142 ? 24.538 -0.369 -4.975 1.00 86.94 142 ALA A CA 1
ATOM 1054 C C . ALA A 1 142 ? 23.504 0.754 -5.174 1.00 86.94 142 ALA A C 1
ATOM 1056 O O . ALA A 1 142 ? 22.932 1.247 -4.203 1.00 86.94 142 ALA A O 1
ATOM 1057 N N . VAL A 1 143 ? 23.214 1.121 -6.428 1.00 84.75 143 VAL A N 1
ATOM 1058 C CA . VAL A 1 143 ? 22.176 2.115 -6.743 1.00 84.75 143 VAL A CA 1
ATOM 1059 C C . VAL A 1 143 ? 20.784 1.567 -6.427 1.00 84.75 143 VAL A C 1
ATOM 1061 O O . VAL A 1 143 ? 19.959 2.299 -5.892 1.00 84.75 143 VAL A O 1
ATOM 1064 N N . CYS A 1 144 ? 20.517 0.284 -6.686 1.00 85.44 144 CYS A N 1
ATOM 1065 C CA . CYS A 1 144 ? 19.239 -0.343 -6.337 1.00 85.44 144 CYS A CA 1
ATOM 1066 C C . CYS A 1 144 ? 18.993 -0.319 -4.825 1.00 85.44 144 CYS A C 1
ATOM 1068 O O . CYS A 1 144 ? 17.896 0.029 -4.402 1.00 85.44 144 CYS A O 1
ATOM 1070 N N . THR A 1 145 ? 20.008 -0.624 -4.013 1.00 89.94 145 THR A N 1
ATOM 1071 C CA . THR A 1 145 ? 19.928 -0.555 -2.548 1.00 89.94 145 THR A CA 1
ATOM 1072 C C . THR A 1 145 ? 19.724 0.876 -2.063 1.00 89.94 145 THR A C 1
ATOM 1074 O O . THR A 1 145 ? 18.849 1.120 -1.235 1.00 89.94 145 THR A O 1
ATOM 1077 N N . ALA A 1 146 ? 20.469 1.842 -2.610 1.00 88.06 146 ALA A N 1
ATOM 1078 C CA . ALA A 1 146 ? 20.268 3.250 -2.275 1.00 88.06 146 ALA A CA 1
ATOM 1079 C C . ALA A 1 146 ? 18.834 3.694 -2.595 1.00 88.06 146 ALA A C 1
ATOM 1081 O O . ALA A 1 146 ? 18.167 4.269 -1.740 1.00 88.06 146 ALA A O 1
ATOM 1082 N N . ARG A 1 147 ? 18.322 3.341 -3.781 1.00 84.88 147 ARG A N 1
ATOM 1083 C CA . ARG A 1 147 ? 16.946 3.647 -4.196 1.00 84.88 147 ARG A CA 1
ATOM 1084 C C . ARG A 1 147 ? 15.894 2.904 -3.380 1.00 84.88 147 ARG A C 1
ATOM 1086 O O . ARG A 1 147 ? 14.820 3.454 -3.166 1.00 84.88 147 ARG A O 1
ATOM 1093 N N . ALA A 1 148 ? 16.198 1.704 -2.885 1.00 89.31 148 ALA A N 1
ATOM 1094 C CA . ALA A 1 148 ? 15.337 0.983 -1.953 1.00 89.31 148 ALA A CA 1
ATOM 1095 C C . ALA A 1 148 ? 15.092 1.792 -0.676 1.00 89.31 148 ALA A C 1
ATOM 1097 O O . ALA A 1 148 ? 13.950 1.947 -0.247 1.00 89.31 148 ALA A O 1
ATOM 1098 N N . ILE A 1 149 ? 16.156 2.366 -0.114 1.00 89.38 149 ILE A N 1
ATOM 1099 C CA . ILE A 1 149 ? 16.087 3.195 1.092 1.00 89.38 149 ILE A CA 1
ATOM 1100 C C . ILE A 1 149 ? 15.425 4.538 0.774 1.00 89.38 149 ILE A C 1
ATOM 1102 O O . ILE A 1 149 ? 14.441 4.913 1.413 1.00 89.38 149 ILE A O 1
ATOM 1106 N N . THR A 1 150 ? 15.929 5.258 -0.230 1.00 86.00 150 THR A N 1
ATOM 1107 C CA . THR A 1 150 ? 15.461 6.620 -0.512 1.00 86.00 150 THR A CA 1
ATOM 1108 C C . THR A 1 150 ? 14.030 6.652 -1.021 1.00 86.00 150 THR A C 1
ATOM 1110 O O . THR A 1 150 ? 13.254 7.498 -0.583 1.00 86.00 150 THR A O 1
ATOM 1113 N N . GLY A 1 151 ? 13.649 5.707 -1.882 1.00 82.31 151 GLY A N 1
ATOM 1114 C CA . GLY A 1 151 ? 12.276 5.541 -2.345 1.00 82.31 151 GLY A CA 1
ATOM 1115 C C . GLY A 1 151 ? 11.315 5.264 -1.190 1.00 82.31 151 GLY A C 1
ATOM 1116 O O . GLY A 1 151 ? 10.271 5.905 -1.104 1.00 82.31 151 GLY A O 1
ATOM 1117 N N . THR A 1 152 ? 11.702 4.390 -0.255 1.00 87.56 152 THR A N 1
ATOM 1118 C CA . THR A 1 152 ? 10.876 4.073 0.922 1.00 87.56 152 THR A CA 1
ATOM 1119 C C . THR A 1 152 ? 10.682 5.288 1.822 1.00 87.56 152 THR A C 1
ATOM 1121 O O . THR A 1 152 ? 9.563 5.556 2.244 1.00 87.56 152 THR A O 1
ATOM 1124 N N . MET A 1 153 ? 11.729 6.076 2.080 1.00 87.62 153 MET A N 1
ATOM 1125 C CA . MET A 1 153 ? 11.567 7.293 2.887 1.00 87.62 153 MET A CA 1
ATOM 1126 C C . MET A 1 153 ? 10.681 8.324 2.183 1.00 87.62 153 MET A C 1
ATOM 1128 O O . MET A 1 153 ? 9.821 8.928 2.814 1.00 87.62 153 MET A O 1
ATOM 1132 N N . ARG A 1 154 ? 10.824 8.492 0.864 1.00 81.12 154 ARG A N 1
ATOM 1133 C CA . ARG A 1 154 ? 10.042 9.468 0.086 1.00 81.12 154 ARG A CA 1
ATOM 1134 C C . ARG A 1 154 ? 8.537 9.212 0.096 1.00 81.12 154 ARG A C 1
ATOM 1136 O O . ARG A 1 154 ? 7.781 10.161 -0.093 1.00 81.12 154 ARG A O 1
ATOM 1143 N N . ILE A 1 155 ? 8.089 7.972 0.296 1.00 79.56 155 ILE A N 1
ATOM 1144 C CA . ILE A 1 155 ? 6.651 7.684 0.391 1.00 79.56 155 ILE A CA 1
ATOM 1145 C C . ILE A 1 155 ? 6.081 7.899 1.787 1.00 79.56 155 ILE A C 1
ATOM 1147 O O . ILE A 1 155 ? 4.866 7.985 1.902 1.00 79.56 155 ILE A O 1
ATOM 1151 N N . VAL A 1 156 ? 6.901 8.017 2.838 1.00 83.06 156 VAL A N 1
ATOM 1152 C CA . VAL A 1 156 ? 6.413 8.196 4.219 1.00 83.06 156 VAL A CA 1
ATOM 1153 C C . VAL A 1 156 ? 5.414 9.360 4.335 1.00 83.06 156 VAL A C 1
ATOM 1155 O O . VAL A 1 156 ? 4.331 9.136 4.881 1.00 83.06 156 VAL A O 1
ATOM 1158 N N . PRO A 1 157 ? 5.680 10.566 3.785 1.00 75.88 157 PRO A N 1
ATOM 1159 C CA . PRO A 1 157 ? 4.719 11.668 3.848 1.00 75.88 157 PRO A CA 1
ATOM 1160 C C . PRO A 1 157 ? 3.410 11.342 3.122 1.00 75.88 157 PRO A C 1
ATOM 1162 O O . PRO A 1 157 ? 2.327 11.691 3.589 1.00 75.88 157 PRO A O 1
ATOM 1165 N N . PHE A 1 158 ? 3.506 10.633 1.995 1.00 74.50 158 PHE A N 1
ATOM 1166 C CA . PHE A 1 158 ? 2.350 10.218 1.210 1.00 74.50 158 PHE A CA 1
ATOM 1167 C C . PHE A 1 158 ? 1.508 9.170 1.945 1.00 74.50 158 PHE A C 1
ATOM 1169 O O . PHE A 1 158 ? 0.291 9.301 1.990 1.00 74.50 158 PHE A O 1
ATOM 1176 N N . MET A 1 159 ? 2.138 8.185 2.590 1.00 78.88 159 MET A N 1
ATOM 1177 C CA . MET A 1 159 ? 1.454 7.193 3.426 1.00 78.88 159 MET A CA 1
ATOM 1178 C C . MET A 1 159 ? 0.728 7.857 4.594 1.00 78.88 159 MET A C 1
ATOM 1180 O O . MET A 1 159 ? -0.434 7.547 4.845 1.00 78.88 159 MET A O 1
ATOM 1184 N N . ALA A 1 160 ? 1.394 8.792 5.277 1.00 76.19 160 ALA A N 1
ATOM 1185 C CA . ALA A 1 160 ? 0.804 9.528 6.389 1.00 76.19 160 ALA A CA 1
ATOM 1186 C C . ALA A 1 160 ? -0.434 10.319 5.944 1.00 76.19 160 ALA A C 1
ATOM 1188 O O . ALA A 1 160 ? -1.468 10.261 6.608 1.00 76.19 160 ALA A O 1
ATOM 1189 N N . PHE A 1 161 ? -0.354 11.006 4.800 1.00 79.31 161 PHE A N 1
ATOM 1190 C CA . PHE A 1 161 ? -1.495 11.723 4.239 1.00 79.31 161 PHE A CA 1
ATOM 1191 C C . PHE A 1 161 ? -2.612 10.768 3.808 1.00 79.31 161 PHE A C 1
ATOM 1193 O O . PHE A 1 161 ? -3.749 10.936 4.234 1.00 79.31 161 PHE A O 1
ATOM 1200 N N . PHE A 1 162 ? -2.294 9.757 2.998 1.00 79.75 162 PHE A N 1
ATOM 1201 C CA . PHE A 1 162 ? -3.281 8.861 2.404 1.00 79.75 162 PHE A CA 1
ATOM 1202 C C . PHE A 1 162 ? -4.005 8.034 3.470 1.00 79.75 162 PHE A C 1
ATOM 1204 O O . PHE A 1 162 ? -5.214 8.173 3.631 1.00 79.75 162 PHE A O 1
ATOM 1211 N N . TYR A 1 163 ? -3.279 7.230 4.253 1.00 83.06 163 TYR A N 1
ATOM 1212 C CA . TYR A 1 163 ? -3.885 6.361 5.267 1.00 83.06 163 TYR A CA 1
ATOM 1213 C C . TYR A 1 163 ? -4.436 7.152 6.456 1.00 83.06 163 TYR A C 1
ATOM 1215 O O . TYR A 1 163 ? -5.445 6.754 7.034 1.00 83.06 163 TYR A O 1
ATOM 1223 N N . GLY A 1 164 ? -3.821 8.289 6.800 1.00 85.25 164 GLY A N 1
ATOM 1224 C CA . GLY A 1 164 ? -4.328 9.181 7.843 1.00 85.25 164 GLY A CA 1
ATOM 1225 C C . GLY A 1 164 ? -5.651 9.834 7.447 1.00 85.25 164 GLY A C 1
ATOM 1226 O O . GLY A 1 164 ? -6.628 9.748 8.189 1.00 85.25 164 GLY A O 1
ATOM 1227 N N . ALA A 1 165 ? -5.725 10.431 6.255 1.00 85.38 165 ALA A N 1
ATOM 1228 C CA . ALA A 1 165 ? -6.961 11.036 5.768 1.00 85.38 165 ALA A CA 1
ATOM 1229 C C . ALA A 1 165 ? -8.050 9.978 5.530 1.00 85.38 165 ALA A C 1
ATOM 1231 O O . ALA A 1 165 ? -9.214 10.213 5.850 1.00 85.38 165 ALA A O 1
ATOM 1232 N N . PHE A 1 166 ? -7.680 8.788 5.050 1.00 86.31 166 PHE A N 1
ATOM 1233 C CA . PHE A 1 166 ? -8.614 7.675 4.904 1.00 86.31 166 PHE A CA 1
ATOM 1234 C C . PHE A 1 166 ? -9.188 7.226 6.252 1.00 86.31 166 PHE A C 1
ATOM 1236 O O . PHE A 1 166 ? -10.406 7.119 6.388 1.00 86.31 166 PHE A O 1
ATOM 1243 N N . ALA A 1 167 ? -8.344 7.051 7.274 1.00 88.88 167 ALA A N 1
ATOM 1244 C CA . ALA A 1 167 ? -8.782 6.702 8.625 1.00 88.88 167 ALA A CA 1
ATOM 1245 C C . ALA A 1 167 ? -9.733 7.750 9.235 1.00 88.88 167 ALA A C 1
ATOM 1247 O O . ALA A 1 167 ? -10.626 7.388 9.999 1.00 88.88 167 ALA A O 1
ATOM 1248 N N . LEU A 1 168 ? -9.568 9.030 8.879 1.00 90.12 168 LEU A N 1
ATOM 1249 C CA . LEU A 1 168 ? -10.417 10.130 9.347 1.00 90.12 168 LEU A CA 1
ATOM 1250 C C . LEU A 1 168 ? -11.734 10.270 8.570 1.00 90.12 168 LEU A C 1
ATOM 1252 O O . LEU A 1 168 ? -12.746 10.629 9.161 1.00 90.12 168 LEU A O 1
ATOM 1256 N N . LEU A 1 169 ? -11.757 10.013 7.261 1.00 91.56 169 LEU A N 1
ATOM 1257 C CA . LEU A 1 169 ? -12.941 10.272 6.427 1.00 91.56 169 LEU A CA 1
ATOM 1258 C C . LEU A 1 169 ? -13.821 9.032 6.211 1.00 91.56 169 LEU A C 1
ATOM 1260 O O . LEU A 1 169 ? -15.048 9.151 6.137 1.00 91.56 169 LEU A O 1
ATOM 1264 N N . ALA A 1 170 ? -13.225 7.840 6.140 1.00 91.06 170 ALA A N 1
ATOM 1265 C CA . ALA A 1 170 ? -13.937 6.594 5.845 1.00 91.06 170 ALA A CA 1
ATOM 1266 C C . ALA A 1 170 ? -15.061 6.240 6.837 1.00 91.06 170 ALA A C 1
ATOM 1268 O O . ALA A 1 170 ? -16.111 5.788 6.365 1.00 91.06 170 ALA A O 1
ATOM 1269 N N . PRO A 1 171 ? -14.944 6.488 8.160 1.00 94.12 171 PRO A N 1
ATOM 1270 C CA . PRO A 1 171 ? -16.050 6.240 9.087 1.00 94.12 171 PRO A CA 1
ATOM 1271 C C . PRO A 1 171 ? -17.304 7.056 8.749 1.00 94.12 171 PRO A C 1
ATOM 1273 O O . PRO A 1 171 ? -18.417 6.527 8.750 1.00 94.12 171 PRO A O 1
ATOM 1276 N N . PHE A 1 172 ? -17.139 8.337 8.403 1.00 94.75 172 PHE A N 1
ATOM 1277 C CA . PHE A 1 172 ? -18.260 9.221 8.073 1.00 94.75 172 PHE A CA 1
ATOM 1278 C C . PHE A 1 172 ? -18.917 8.841 6.749 1.00 94.75 172 PHE A C 1
ATOM 1280 O O . PHE A 1 172 ? -20.145 8.788 6.669 1.00 94.75 172 PHE A O 1
ATOM 1287 N N . ALA A 1 173 ? -18.108 8.533 5.732 1.00 92.81 173 ALA A N 1
ATOM 1288 C CA . ALA A 1 173 ? -18.610 8.047 4.452 1.00 92.81 173 ALA A CA 1
ATOM 1289 C C . ALA A 1 173 ? -19.358 6.712 4.621 1.00 92.81 173 ALA A C 1
ATOM 1291 O O . ALA A 1 173 ? -20.446 6.543 4.073 1.00 92.81 173 ALA A O 1
ATOM 1292 N N . THR A 1 174 ? -18.839 5.800 5.448 1.00 93.94 174 THR A N 1
ATOM 1293 C CA . THR A 1 174 ? -19.513 4.526 5.748 1.00 93.94 174 THR A CA 1
ATOM 1294 C C . THR A 1 174 ? -20.862 4.771 6.413 1.00 93.94 174 THR A C 1
ATOM 1296 O O . THR A 1 174 ? -21.877 4.270 5.935 1.00 93.94 174 THR A O 1
ATOM 1299 N N . GLN A 1 175 ? -20.908 5.608 7.456 1.00 94.56 175 GLN A N 1
ATOM 1300 C CA . GLN A 1 175 ? -22.165 5.972 8.112 1.00 94.56 175 GLN A CA 1
ATOM 1301 C C . GLN A 1 175 ? -23.166 6.605 7.131 1.00 94.56 175 GLN A C 1
ATOM 1303 O O . GLN A 1 175 ? -24.365 6.336 7.222 1.00 94.56 175 GLN A O 1
ATOM 1308 N N . TYR A 1 176 ? -22.703 7.450 6.207 1.00 93.62 176 TYR A N 1
ATOM 1309 C CA . TYR A 1 176 ? -23.561 8.035 5.178 1.00 93.62 176 TYR A CA 1
ATOM 1310 C C . TYR A 1 176 ? -24.214 6.949 4.313 1.00 93.62 176 TYR A C 1
ATOM 1312 O O . TYR A 1 176 ? -25.439 6.941 4.193 1.00 93.62 176 TYR A O 1
ATOM 1320 N N . TYR A 1 177 ? -23.431 6.000 3.791 1.00 92.31 177 TYR A N 1
ATOM 1321 C CA . TYR A 1 177 ? -23.957 4.899 2.975 1.00 92.31 177 TYR A CA 1
ATOM 1322 C C . TYR A 1 177 ? -24.863 3.945 3.758 1.00 92.31 177 TYR A C 1
ATOM 1324 O O . TYR A 1 177 ? -25.855 3.474 3.206 1.00 92.31 177 TYR A O 1
ATOM 1332 N N . MET A 1 178 ? -24.591 3.715 5.045 1.00 91.38 178 MET A N 1
ATOM 1333 C CA . MET A 1 178 ? -25.488 2.930 5.902 1.00 91.38 178 MET A CA 1
ATOM 1334 C C . MET A 1 178 ? -26.861 3.598 6.035 1.00 91.38 178 MET A C 1
ATOM 1336 O O . MET A 1 178 ? -27.887 2.922 6.028 1.00 91.38 178 MET A O 1
ATOM 1340 N N . ARG A 1 179 ? -26.899 4.934 6.131 1.00 89.31 179 ARG A N 1
ATOM 1341 C CA . ARG A 1 179 ? -28.153 5.692 6.257 1.00 89.31 179 ARG A CA 1
ATOM 1342 C C . ARG A 1 179 ? -28.937 5.780 4.952 1.00 89.31 179 ARG A C 1
ATOM 1344 O O . ARG A 1 179 ? -30.160 5.746 4.996 1.00 89.31 179 ARG A O 1
ATOM 1351 N N . THR A 1 180 ? -28.259 5.955 3.821 1.00 85.12 180 THR A N 1
ATOM 1352 C CA . THR A 1 180 ? -28.916 6.207 2.528 1.00 85.12 180 THR A CA 1
ATOM 1353 C C . THR A 1 180 ? -29.221 4.935 1.748 1.00 85.12 180 THR A C 1
ATOM 1355 O O . THR A 1 180 ? -30.220 4.894 1.038 1.00 85.12 180 THR A O 1
ATOM 1358 N N . GLY A 1 181 ? -28.387 3.901 1.877 1.00 73.25 181 GLY A N 1
ATOM 1359 C CA . GLY A 1 181 ? -28.531 2.649 1.136 1.00 73.25 181 GLY A CA 1
ATOM 1360 C C . GLY A 1 181 ? -29.294 1.551 1.874 1.00 73.25 181 GLY A C 1
ATOM 1361 O O . GLY A 1 181 ? -29.697 0.583 1.237 1.00 73.25 181 GLY A O 1
ATOM 1362 N N . GLY A 1 182 ? -29.464 1.649 3.200 1.00 67.50 182 GLY A N 1
ATOM 1363 C CA . GLY A 1 182 ? -30.030 0.563 4.017 1.00 67.50 182 GLY A CA 1
ATOM 1364 C C . GLY A 1 182 ? -29.227 -0.747 3.949 1.00 67.50 182 GLY A C 1
ATOM 1365 O O . GLY A 1 182 ? -29.743 -1.808 4.289 1.00 67.50 182 GLY A O 1
ATOM 1366 N N . THR A 1 183 ? -27.984 -0.686 3.464 1.00 73.62 183 THR A N 1
ATOM 1367 C CA . THR A 1 183 ? -27.116 -1.842 3.224 1.00 73.62 183 THR A CA 1
ATOM 1368 C C . THR A 1 183 ? -26.361 -2.251 4.485 1.00 73.62 183 THR A C 1
ATOM 1370 O O . THR A 1 183 ? -26.248 -1.479 5.439 1.00 73.62 183 T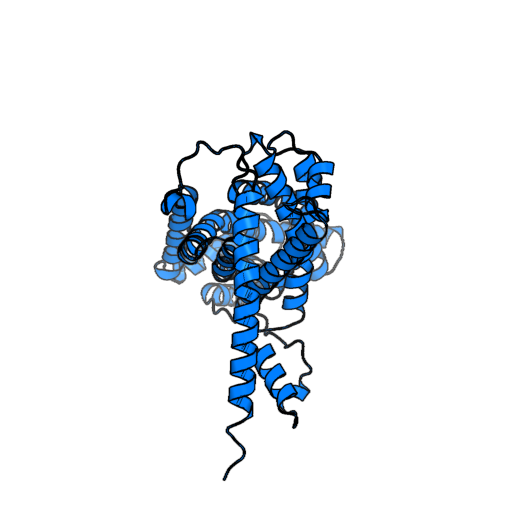HR A O 1
ATOM 1373 N N . SER A 1 184 ? -25.798 -3.460 4.480 1.00 88.38 184 SER A N 1
ATOM 1374 C CA . SER A 1 184 ? -24.959 -3.941 5.578 1.00 88.38 184 SER A CA 1
ATOM 1375 C C . SER A 1 184 ? -23.732 -3.040 5.801 1.00 88.38 184 SER A C 1
ATOM 1377 O O . SER A 1 184 ? -23.283 -2.342 4.888 1.00 88.38 184 SER A O 1
ATOM 1379 N N . TYR A 1 185 ? -23.145 -3.089 7.004 1.00 89.19 185 TYR A N 1
ATOM 1380 C CA . TYR A 1 185 ? -21.898 -2.374 7.311 1.00 89.19 185 TYR A CA 1
ATOM 1381 C C . TYR A 1 185 ? -20.786 -2.692 6.298 1.00 89.19 185 TYR A C 1
ATOM 1383 O O . TYR A 1 185 ? -20.099 -1.782 5.841 1.00 89.19 185 TYR A O 1
ATOM 1391 N N . ALA A 1 186 ? -20.636 -3.965 5.916 1.00 85.69 186 ALA A N 1
ATOM 1392 C CA . ALA A 1 186 ? -19.596 -4.408 4.990 1.00 85.69 186 ALA A CA 1
ATOM 1393 C C . ALA A 1 186 ? -19.750 -3.763 3.603 1.00 85.69 186 ALA A C 1
ATOM 1395 O O . ALA A 1 186 ? -18.778 -3.240 3.051 1.00 85.69 186 ALA A O 1
ATOM 1396 N N . ASP A 1 187 ? -20.976 -3.725 3.080 1.00 86.94 187 ASP A N 1
ATOM 1397 C CA . ASP A 1 187 ? -21.265 -3.104 1.784 1.00 86.94 187 ASP A CA 1
ATOM 1398 C C . ASP A 1 187 ? -21.062 -1.589 1.845 1.00 86.94 187 ASP A C 1
ATOM 1400 O O . ASP A 1 187 ? -20.437 -0.996 0.964 1.00 86.94 187 ASP A O 1
ATOM 1404 N N . SER A 1 188 ? -21.536 -0.946 2.917 1.00 90.75 188 SER A N 1
ATOM 1405 C CA . SER A 1 188 ? -21.362 0.494 3.111 1.00 90.75 188 SER A CA 1
ATOM 1406 C C . SER A 1 188 ? -19.896 0.892 3.273 1.00 90.75 188 SER A C 1
ATOM 1408 O O . SER A 1 188 ? -19.494 1.922 2.735 1.00 90.75 188 SER A O 1
ATOM 1410 N N . ALA A 1 189 ? -19.091 0.089 3.973 1.00 87.94 189 ALA A N 1
ATOM 1411 C CA . ALA A 1 189 ? -17.659 0.325 4.128 1.00 87.94 189 ALA A CA 1
ATOM 1412 C C . ALA A 1 189 ? -16.926 0.166 2.790 1.00 87.94 189 ALA A C 1
ATOM 1414 O O . ALA A 1 189 ? -16.102 1.008 2.434 1.00 87.94 189 ALA A O 1
ATOM 1415 N N . SER A 1 190 ? -17.270 -0.859 2.005 1.00 84.19 190 SER A N 1
ATOM 1416 C CA . SER A 1 190 ? -16.733 -1.046 0.652 1.00 84.19 190 SER A CA 1
ATOM 1417 C C . SER A 1 190 ? -17.072 0.139 -0.264 1.00 84.19 190 SER A C 1
ATOM 1419 O O . SER A 1 190 ? -16.181 0.735 -0.878 1.00 84.19 190 SER A O 1
ATOM 1421 N N . ASN A 1 191 ? -18.340 0.560 -0.279 1.00 86.81 191 ASN A N 1
ATOM 1422 C CA . ASN A 1 191 ? -18.804 1.703 -1.068 1.00 86.81 191 ASN A CA 1
ATOM 1423 C C . ASN A 1 191 ? -18.131 3.010 -0.636 1.00 86.81 191 ASN A C 1
ATOM 1425 O O . ASN A 1 191 ? -17.708 3.792 -1.486 1.00 86.81 191 ASN A O 1
ATOM 1429 N N . ALA A 1 192 ? -17.975 3.233 0.672 1.00 88.88 192 ALA A N 1
ATOM 1430 C CA . ALA A 1 192 ? -17.254 4.379 1.213 1.00 88.88 192 ALA A CA 1
ATOM 1431 C C . ALA A 1 192 ? -15.790 4.401 0.762 1.00 88.88 192 ALA A C 1
ATOM 1433 O O . ALA A 1 192 ? -15.298 5.438 0.315 1.00 88.88 192 ALA A O 1
ATOM 1434 N N . ASN A 1 193 ? -15.112 3.254 0.826 1.00 84.62 193 ASN A N 1
ATOM 1435 C CA . ASN A 1 193 ? -13.723 3.120 0.403 1.00 84.62 193 ASN A CA 1
ATOM 1436 C C . ASN A 1 193 ? -13.564 3.441 -1.089 1.00 84.62 193 ASN A C 1
ATOM 1438 O O . ASN A 1 193 ? -12.697 4.234 -1.463 1.00 84.62 193 ASN A O 1
ATOM 1442 N N . MET A 1 194 ? -14.440 2.888 -1.935 1.00 82.50 194 MET A N 1
ATOM 1443 C CA . MET A 1 194 ? -14.461 3.203 -3.365 1.00 82.50 194 MET A CA 1
ATOM 1444 C C . MET A 1 194 ? -14.755 4.683 -3.620 1.00 82.50 194 MET A C 1
ATOM 1446 O O . MET A 1 194 ? -14.058 5.310 -4.417 1.00 82.50 194 MET A O 1
ATOM 1450 N N . ALA A 1 195 ? -15.742 5.262 -2.935 1.00 85.75 195 ALA A N 1
ATOM 1451 C CA . ALA A 1 195 ? -16.117 6.662 -3.101 1.00 85.75 195 ALA A CA 1
ATOM 1452 C C . ALA A 1 195 ? -14.985 7.617 -2.704 1.00 85.75 195 ALA A C 1
ATOM 1454 O O . ALA A 1 195 ? -14.728 8.579 -3.421 1.00 85.75 195 ALA A O 1
ATOM 1455 N N . LEU A 1 196 ? -14.264 7.343 -1.614 1.00 85.56 196 LEU A N 1
ATOM 1456 C CA . LEU A 1 196 ? -13.112 8.151 -1.200 1.00 85.56 196 LEU A CA 1
ATOM 1457 C C . LEU A 1 196 ? -11.940 8.028 -2.176 1.00 85.56 196 LEU A C 1
ATOM 1459 O O . LEU A 1 196 ? -11.306 9.030 -2.514 1.00 85.56 196 LEU A O 1
ATOM 1463 N N . MET A 1 197 ? -11.677 6.816 -2.672 1.00 78.50 197 MET A N 1
ATOM 1464 C CA . MET A 1 197 ? -10.653 6.606 -3.692 1.00 78.50 197 MET A CA 1
ATOM 1465 C C . MET A 1 197 ? -10.977 7.363 -4.983 1.00 78.50 197 MET A C 1
ATOM 1467 O O . MET A 1 197 ? -10.131 8.106 -5.482 1.00 78.50 197 MET A O 1
ATOM 1471 N N . LEU A 1 198 ? -12.200 7.213 -5.499 1.00 79.00 198 LEU A N 1
ATOM 1472 C CA . LEU A 1 198 ? -12.654 7.845 -6.742 1.00 79.00 198 LEU A CA 1
ATOM 1473 C C . LEU A 1 198 ? -12.902 9.355 -6.591 1.00 79.00 198 LEU A C 1
ATOM 1475 O O . LEU A 1 198 ? -12.750 10.097 -7.557 1.00 79.00 198 LEU A O 1
ATOM 1479 N N . GLY A 1 199 ? -13.253 9.813 -5.389 1.00 72.44 199 GLY A N 1
ATOM 1480 C CA . GLY A 1 199 ? -13.653 11.190 -5.092 1.00 72.44 199 GLY A CA 1
ATOM 1481 C C . GLY A 1 199 ? -12.506 12.195 -4.983 1.00 72.44 199 GLY A C 1
ATOM 1482 O O . GLY A 1 199 ? -12.767 13.391 -4.884 1.00 72.44 199 GLY A O 1
ATOM 1483 N N . GLY A 1 200 ? -11.244 11.753 -5.021 1.00 74.44 200 GLY A N 1
ATOM 1484 C CA . GLY A 1 200 ? -10.108 12.679 -5.099 1.00 74.44 200 GLY A CA 1
ATOM 1485 C C . GLY A 1 200 ? -8.765 12.125 -4.639 1.00 74.44 200 GLY A C 1
ATOM 1486 O O . GLY A 1 200 ? -7.732 12.579 -5.134 1.00 74.44 200 GLY A O 1
ATOM 1487 N N . PHE A 1 201 ? -8.737 11.118 -3.760 1.00 80.31 201 PHE A N 1
ATOM 1488 C CA . PHE A 1 201 ? -7.463 10.554 -3.295 1.00 80.31 201 PHE A CA 1
ATOM 1489 C C . PHE A 1 201 ? -6.640 9.951 -4.427 1.00 80.31 201 PHE A C 1
ATOM 1491 O O . PHE A 1 201 ? -5.426 10.151 -4.456 1.00 80.31 201 PHE A O 1
ATOM 1498 N N . VAL A 1 202 ? -7.287 9.334 -5.418 1.00 83.62 202 VAL A N 1
ATOM 1499 C CA . VAL A 1 202 ? -6.584 8.828 -6.601 1.00 83.62 202 VAL A CA 1
ATOM 1500 C C . VAL A 1 202 ? -5.909 9.937 -7.417 1.00 83.62 202 VAL A C 1
ATOM 1502 O O . VAL A 1 202 ? -4.847 9.717 -7.989 1.00 83.62 202 VAL A O 1
ATOM 1505 N N . PHE A 1 203 ? -6.471 11.148 -7.458 1.00 81.75 203 PHE A N 1
ATOM 1506 C CA . PHE A 1 203 ? -5.861 12.267 -8.184 1.00 81.75 203 PHE A CA 1
ATOM 1507 C C . PHE A 1 203 ? -4.636 12.811 -7.451 1.00 81.75 203 PHE A C 1
ATOM 1509 O O . PHE A 1 203 ? -3.610 13.076 -8.080 1.00 81.75 203 PHE A O 1
ATOM 1516 N N . VAL A 1 204 ? -4.721 12.937 -6.124 1.00 79.31 204 VAL A N 1
ATOM 1517 C CA . VAL A 1 204 ? -3.573 13.332 -5.296 1.00 79.31 204 VAL A CA 1
ATOM 1518 C C . VAL A 1 204 ? -2.462 12.289 -5.407 1.00 79.31 204 VAL A C 1
ATOM 1520 O O . VAL A 1 204 ? -1.307 12.648 -5.630 1.00 79.31 204 VAL A O 1
ATOM 1523 N N . GLU A 1 205 ? -2.806 11.004 -5.333 1.00 79.62 205 GLU A N 1
ATOM 1524 C CA . GLU A 1 205 ? -1.847 9.915 -5.514 1.00 79.62 205 GLU A CA 1
ATOM 1525 C C . GLU A 1 205 ? -1.221 9.920 -6.906 1.00 79.62 205 GLU A C 1
ATOM 1527 O O . GLU A 1 205 ? -0.003 9.802 -7.016 1.00 79.62 205 GLU A O 1
ATOM 1532 N N . ALA A 1 206 ? -2.009 10.138 -7.961 1.00 84.62 206 ALA A N 1
ATOM 1533 C CA . ALA A 1 206 ? -1.483 10.211 -9.319 1.00 84.62 206 ALA A CA 1
ATOM 1534 C C . ALA A 1 206 ? -0.424 11.308 -9.458 1.00 84.62 206 ALA A C 1
ATOM 1536 O O . ALA A 1 206 ? 0.635 11.088 -10.050 1.00 84.62 206 ALA A O 1
ATOM 1537 N N . ILE A 1 207 ? -0.683 12.479 -8.874 1.00 80.44 207 ILE A N 1
ATOM 1538 C CA . ILE A 1 207 ? 0.278 13.581 -8.848 1.00 80.44 207 ILE A CA 1
ATOM 1539 C C . ILE A 1 207 ? 1.536 13.166 -8.082 1.00 80.44 207 ILE A C 1
ATOM 1541 O O . ILE A 1 207 ? 2.641 13.312 -8.607 1.00 80.44 207 ILE A O 1
ATOM 1545 N N . VAL A 1 208 ? 1.389 12.646 -6.862 1.00 74.94 208 VAL A N 1
ATOM 1546 C CA . VAL A 1 208 ? 2.527 12.273 -6.008 1.00 74.94 208 VAL A CA 1
ATOM 1547 C C . VAL A 1 208 ? 3.382 11.191 -6.658 1.00 74.94 208 VAL A C 1
ATOM 1549 O O . VAL A 1 208 ? 4.607 11.308 -6.663 1.00 74.94 208 VAL A O 1
ATOM 1552 N N . GLU A 1 209 ? 2.768 10.176 -7.254 1.00 77.94 209 GLU A N 1
ATOM 1553 C CA . GLU A 1 209 ? 3.483 9.094 -7.919 1.00 77.94 209 GLU A CA 1
ATOM 1554 C C . GLU A 1 209 ? 4.249 9.592 -9.144 1.00 77.94 209 GLU A C 1
ATOM 1556 O O . GLU A 1 209 ? 5.449 9.339 -9.262 1.00 77.94 209 GLU A O 1
ATOM 1561 N N . LEU A 1 210 ? 3.604 10.374 -10.015 1.00 76.88 210 LEU A N 1
ATOM 1562 C CA . LEU A 1 210 ? 4.270 10.957 -11.180 1.00 76.88 210 LEU A CA 1
ATOM 1563 C C . LEU A 1 210 ? 5.440 11.859 -10.755 1.00 76.88 210 LEU A C 1
ATOM 1565 O O . LEU A 1 210 ? 6.536 11.756 -11.320 1.00 76.88 210 LEU A O 1
ATOM 1569 N N . ARG A 1 211 ? 5.256 12.691 -9.718 1.00 73.19 211 ARG A N 1
ATOM 1570 C CA . ARG A 1 211 ? 6.344 13.495 -9.131 1.00 73.19 211 ARG A CA 1
ATOM 1571 C C . ARG A 1 211 ? 7.459 12.608 -8.575 1.00 73.19 211 ARG A C 1
ATOM 1573 O O . ARG A 1 211 ? 8.629 12.896 -8.830 1.00 73.19 211 ARG A O 1
ATOM 1580 N N . GLY A 1 212 ? 7.116 11.530 -7.871 1.00 63.81 212 GLY A N 1
ATOM 1581 C CA . GLY A 1 212 ? 8.054 10.555 -7.310 1.00 63.81 212 GLY A CA 1
ATOM 1582 C C . GLY A 1 212 ? 8.888 9.845 -8.379 1.00 63.81 212 GLY A C 1
ATOM 1583 O O . GLY A 1 212 ? 10.081 9.602 -8.180 1.00 63.81 212 GLY A O 1
ATOM 1584 N N . CYS A 1 213 ? 8.301 9.598 -9.550 1.00 67.62 213 CYS A N 1
ATOM 1585 C CA . CYS A 1 213 ? 8.993 9.068 -10.722 1.00 67.62 213 CYS A CA 1
ATOM 1586 C C . CYS A 1 213 ? 9.823 10.116 -11.491 1.00 67.62 213 CYS A C 1
ATOM 1588 O O . CYS A 1 213 ? 10.565 9.746 -12.402 1.00 67.62 213 CYS A O 1
ATOM 1590 N N . GLY A 1 214 ? 9.743 11.399 -11.123 1.00 65.25 214 GLY A N 1
ATOM 1591 C CA . GLY A 1 214 ? 10.523 12.490 -11.714 1.00 65.25 214 GLY A CA 1
ATOM 1592 C C . GLY A 1 214 ? 9.793 13.321 -12.773 1.00 65.25 214 GLY A C 1
ATOM 1593 O O . GLY A 1 214 ? 10.398 14.234 -13.331 1.00 65.25 214 GLY A O 1
ATOM 1594 N N . VAL A 1 215 ? 8.508 13.060 -13.035 1.00 70.31 215 VAL A N 1
ATOM 1595 C CA . VAL A 1 215 ? 7.689 13.868 -13.954 1.00 70.31 215 VAL A CA 1
ATOM 1596 C C . VAL A 1 215 ? 7.398 15.222 -13.304 1.00 70.31 215 VAL A C 1
ATOM 1598 O O . VAL A 1 215 ? 6.965 15.283 -12.155 1.00 70.31 215 VAL A O 1
ATOM 1601 N N . THR A 1 216 ? 7.641 16.331 -13.998 1.00 74.94 216 THR A N 1
ATOM 1602 C CA . THR A 1 216 ? 7.337 17.690 -13.517 1.00 74.94 216 THR A CA 1
ATOM 1603 C C . THR A 1 216 ? 5.880 18.065 -13.748 1.00 74.94 216 THR A C 1
ATOM 1605 O O . THR A 1 216 ? 5.231 17.527 -14.638 1.00 74.94 216 THR A O 1
ATOM 1608 N N . PHE A 1 217 ? 5.356 19.025 -12.979 1.00 77.44 217 PHE A N 1
ATOM 1609 C CA . PHE A 1 217 ? 3.994 19.532 -13.193 1.00 77.44 217 PHE A CA 1
ATOM 1610 C C . PHE A 1 217 ? 3.781 20.032 -14.626 1.00 77.44 217 PHE A C 1
ATOM 1612 O O . PHE A 1 217 ? 2.746 19.757 -15.218 1.00 77.44 217 PHE A O 1
ATOM 1619 N N . GLY A 1 218 ? 4.790 20.680 -15.219 1.00 76.00 218 GLY A N 1
ATOM 1620 C CA . GLY A 1 218 ? 4.734 21.145 -16.607 1.00 76.00 218 GLY A CA 1
ATOM 1621 C C . GLY A 1 218 ? 4.749 20.026 -17.653 1.00 76.00 218 GLY A C 1
ATOM 1622 O O . GLY A 1 218 ? 4.441 20.284 -18.811 1.00 76.00 218 GLY A O 1
ATOM 1623 N N . GLN A 1 219 ? 5.104 18.793 -17.277 1.00 79.56 219 GLN A N 1
ATOM 1624 C CA . GLN A 1 219 ? 5.020 17.626 -18.159 1.00 79.56 219 GLN A CA 1
ATOM 1625 C C . GLN A 1 219 ? 3.659 16.929 -18.073 1.00 79.56 219 GLN A C 1
ATOM 1627 O O . GLN A 1 219 ? 3.279 16.256 -19.026 1.00 79.56 219 GLN A O 1
ATOM 1632 N N . MET A 1 220 ? 2.926 17.078 -16.965 1.00 83.31 220 MET A N 1
ATOM 1633 C CA . MET A 1 220 ? 1.642 16.409 -16.757 1.00 83.31 220 MET A CA 1
ATOM 1634 C C . MET A 1 220 ? 0.569 17.002 -17.674 1.00 83.31 220 MET A C 1
ATOM 1636 O O . MET A 1 220 ? 0.357 18.211 -17.712 1.00 83.31 220 MET A O 1
ATOM 1640 N N . THR A 1 221 ? -0.132 16.138 -18.405 1.00 81.75 221 THR A N 1
ATOM 1641 C CA . THR A 1 221 ? -1.201 16.528 -19.336 1.00 81.75 221 THR A CA 1
ATOM 1642 C C . THR A 1 221 ? -2.524 15.868 -18.959 1.00 81.75 221 THR A C 1
ATOM 1644 O O . THR A 1 221 ? -2.547 14.804 -18.334 1.00 81.75 221 THR A O 1
ATOM 1647 N N . ILE A 1 222 ? -3.644 16.448 -19.397 1.00 82.50 222 ILE A N 1
ATOM 1648 C CA . ILE A 1 222 ? -4.971 15.825 -19.242 1.00 82.50 222 ILE A CA 1
ATOM 1649 C C . ILE A 1 222 ? -4.973 14.422 -19.869 1.00 82.50 222 ILE A C 1
ATOM 1651 O O . ILE A 1 222 ? -5.414 13.464 -19.241 1.00 82.50 222 ILE A O 1
ATOM 1655 N N . SER A 1 223 ? -4.382 14.277 -21.059 1.00 77.69 223 SER A N 1
ATOM 1656 C CA . SER A 1 223 ? -4.244 12.997 -21.761 1.00 77.69 223 SER A CA 1
ATOM 1657 C C . SER A 1 223 ? -3.524 11.935 -20.931 1.00 77.69 223 SER A C 1
ATOM 1659 O O . SER A 1 223 ? -3.942 10.779 -20.925 1.00 77.69 223 SER A O 1
ATOM 1661 N N . SER A 1 224 ? -2.471 12.306 -20.192 1.00 78.44 224 SER A N 1
ATOM 1662 C CA . SER A 1 224 ? -1.827 11.361 -19.277 1.00 78.44 224 SER A CA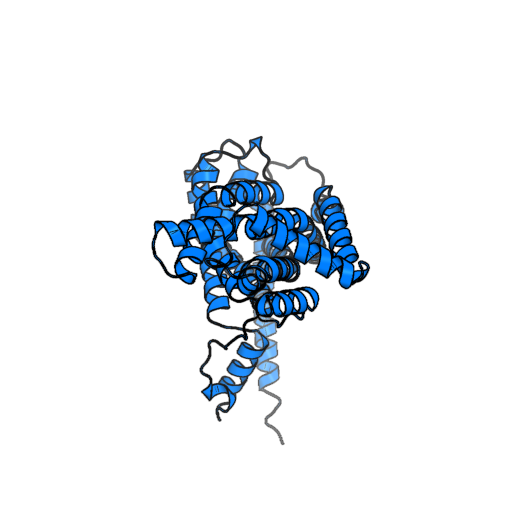 1
ATOM 1663 C C . SER A 1 224 ? -2.733 10.957 -18.119 1.00 78.44 224 SER A C 1
ATOM 1665 O O . SER A 1 224 ? -2.769 9.776 -17.792 1.00 78.44 224 SER A O 1
ATOM 1667 N N . PHE A 1 225 ? -3.510 11.878 -17.541 1.00 85.88 225 PHE A N 1
ATOM 1668 C CA . PHE A 1 225 ? -4.422 11.545 -16.443 1.00 85.88 225 PHE A CA 1
ATOM 1669 C C . PHE A 1 225 ? -5.584 10.644 -16.881 1.00 85.88 225 PHE A C 1
ATOM 1671 O O . PHE A 1 225 ? -5.980 9.781 -16.101 1.00 85.88 225 PHE A O 1
ATOM 1678 N N . ILE A 1 226 ? -6.065 10.763 -18.126 1.00 86.88 226 ILE A N 1
ATOM 1679 C CA . ILE A 1 226 ? -7.122 9.892 -18.678 1.00 86.88 226 ILE A CA 1
ATOM 1680 C C . ILE A 1 226 ? -6.733 8.408 -18.611 1.00 86.88 226 ILE A C 1
ATOM 1682 O O . ILE A 1 226 ? -7.592 7.569 -18.364 1.00 86.88 226 ILE A O 1
ATOM 1686 N N . LEU A 1 227 ? -5.453 8.072 -18.806 1.00 86.44 227 LEU A N 1
ATOM 1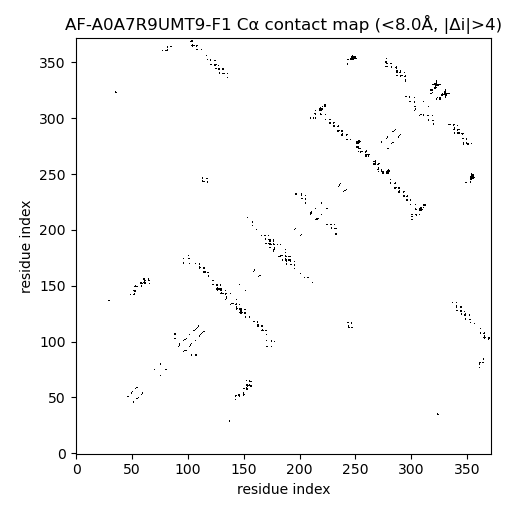687 C CA . LEU A 1 227 ? -4.967 6.690 -18.702 1.00 86.44 227 LEU A CA 1
ATOM 1688 C C . LEU A 1 227 ? -4.407 6.366 -17.315 1.00 86.44 227 LEU A C 1
ATOM 1690 O O . LEU A 1 227 ? -4.606 5.261 -16.811 1.00 86.44 227 LEU A O 1
ATOM 1694 N N . PHE A 1 228 ? -3.710 7.320 -16.693 1.00 88.50 228 PHE A N 1
ATOM 1695 C CA . PHE A 1 228 ? -3.039 7.105 -15.415 1.00 88.50 228 PHE A CA 1
ATOM 1696 C C . PHE A 1 228 ? -4.035 6.902 -14.277 1.00 88.50 228 PHE A C 1
ATOM 1698 O O . PHE A 1 228 ? -3.861 5.982 -13.488 1.00 88.50 228 PHE A O 1
ATOM 1705 N N . VAL A 1 229 ? -5.094 7.716 -14.200 1.00 89.56 229 VAL A N 1
ATOM 1706 C CA . VAL A 1 229 ? -6.048 7.660 -13.082 1.00 89.56 229 VAL A CA 1
ATOM 1707 C C . VAL A 1 229 ? -6.821 6.340 -13.064 1.00 89.56 229 VAL A C 1
ATOM 1709 O O . VAL A 1 229 ? -6.781 5.680 -12.029 1.00 89.56 229 VAL A O 1
ATOM 1712 N N . PRO A 1 230 ? -7.450 5.864 -14.159 1.00 87.88 230 PRO A N 1
ATOM 1713 C CA . PRO A 1 230 ? -8.133 4.570 -14.137 1.00 87.88 230 PRO A CA 1
ATOM 1714 C C . PRO A 1 230 ? -7.191 3.400 -13.836 1.00 87.88 230 PRO A C 1
ATOM 1716 O O . PRO A 1 230 ? -7.551 2.499 -13.078 1.00 87.88 230 PRO A O 1
ATOM 1719 N N . ALA A 1 231 ? -5.967 3.425 -14.376 1.00 89.50 231 ALA A N 1
ATOM 1720 C CA . ALA A 1 231 ? -4.969 2.410 -14.056 1.00 89.50 231 ALA A CA 1
ATOM 1721 C C . ALA A 1 231 ? -4.591 2.447 -12.568 1.00 89.50 231 ALA A C 1
ATOM 1723 O O . ALA A 1 231 ? -4.491 1.407 -11.920 1.00 89.50 231 ALA A O 1
ATOM 1724 N N . LEU A 1 232 ? -4.445 3.640 -12.001 1.00 88.94 232 LEU A N 1
ATOM 1725 C CA . LEU A 1 232 ? -4.142 3.819 -10.591 1.00 88.94 232 LEU A CA 1
ATOM 1726 C C . LEU A 1 232 ? -5.281 3.323 -9.693 1.00 88.94 232 LEU A C 1
ATOM 1728 O O . LEU A 1 232 ? -5.008 2.589 -8.746 1.00 88.94 232 LEU A O 1
ATOM 1732 N N . VAL A 1 233 ? -6.543 3.627 -10.027 1.00 86.75 233 VAL A N 1
ATOM 1733 C CA . VAL A 1 233 ? -7.722 3.067 -9.337 1.00 86.75 233 VAL A CA 1
ATOM 1734 C C . VAL A 1 233 ? -7.643 1.544 -9.318 1.00 86.75 233 VAL A C 1
ATOM 1736 O O . VAL A 1 233 ? -7.757 0.936 -8.256 1.00 86.75 233 VAL A O 1
ATOM 1739 N N . GLY A 1 234 ? -7.408 0.927 -10.478 1.00 86.25 234 GLY A N 1
ATOM 1740 C CA . GLY A 1 234 ? -7.297 -0.522 -10.586 1.00 86.25 234 GLY A CA 1
ATOM 1741 C C . GLY A 1 234 ? -6.168 -1.093 -9.726 1.00 86.25 234 GLY A C 1
ATOM 1742 O O . GLY A 1 234 ? -6.354 -2.095 -9.033 1.00 86.25 234 GLY A O 1
ATOM 1743 N N . ARG A 1 235 ? -5.006 -0.427 -9.705 1.00 87.94 235 ARG A N 1
ATOM 1744 C CA . ARG A 1 235 ? -3.871 -0.833 -8.867 1.00 87.94 235 ARG A CA 1
ATOM 1745 C C . ARG A 1 235 ? -4.191 -0.727 -7.377 1.00 87.94 235 ARG A C 1
ATOM 1747 O O . ARG A 1 235 ? -3.794 -1.599 -6.609 1.00 87.94 235 ARG A O 1
ATOM 1754 N N . LEU A 1 236 ? -4.869 0.335 -6.963 1.00 84.50 236 LEU A N 1
ATOM 1755 C CA . LEU A 1 236 ? -5.265 0.537 -5.575 1.00 84.50 236 LEU A CA 1
ATOM 1756 C C . LEU A 1 236 ? -6.319 -0.477 -5.132 1.00 84.50 236 LEU A C 1
ATOM 1758 O O . LEU A 1 236 ? -6.189 -1.050 -4.055 1.00 84.50 236 LEU A O 1
ATOM 1762 N N . ALA A 1 237 ? -7.303 -0.758 -5.985 1.00 81.44 237 ALA A N 1
ATOM 1763 C CA . ALA A 1 237 ? -8.342 -1.737 -5.701 1.00 81.44 237 ALA A CA 1
ATOM 1764 C C . ALA A 1 237 ? -7.770 -3.158 -5.576 1.00 81.44 237 ALA A C 1
ATOM 1766 O O . ALA A 1 237 ? -8.026 -3.830 -4.583 1.00 81.44 237 ALA A O 1
ATOM 1767 N N . ALA A 1 238 ? -6.946 -3.593 -6.535 1.00 84.44 238 ALA A N 1
ATOM 1768 C CA . ALA A 1 238 ? -6.351 -4.935 -6.524 1.00 84.44 238 ALA A CA 1
ATOM 1769 C C . ALA A 1 238 ? -5.165 -5.088 -5.551 1.00 84.44 238 ALA A C 1
ATOM 1771 O O . ALA A 1 238 ? -4.743 -6.201 -5.241 1.00 84.44 238 ALA A O 1
ATOM 1772 N N . GLY A 1 239 ? -4.563 -3.972 -5.136 1.00 84.50 239 GLY A N 1
ATOM 1773 C CA . GLY A 1 239 ? -3.381 -3.937 -4.282 1.00 84.50 239 GLY A CA 1
ATOM 1774 C C . GLY A 1 239 ? -3.701 -3.451 -2.879 1.00 84.50 239 GLY A C 1
ATOM 1775 O O . GLY A 1 239 ? -3.790 -4.254 -1.958 1.00 84.50 239 GLY A O 1
ATOM 1776 N N . VAL A 1 240 ? -3.853 -2.133 -2.719 1.00 80.19 240 VAL A N 1
ATOM 1777 C CA . VAL A 1 240 ? -4.017 -1.485 -1.407 1.00 80.19 240 VAL A CA 1
ATOM 1778 C C . VAL A 1 240 ? -5.228 -2.029 -0.663 1.00 80.19 240 VAL A C 1
ATOM 1780 O O . VAL A 1 240 ? -5.063 -2.468 0.469 1.00 80.19 240 VAL A O 1
ATOM 1783 N N . LEU A 1 241 ? -6.412 -2.059 -1.281 1.00 79.62 241 LEU A N 1
ATOM 1784 C CA . LEU A 1 241 ? -7.627 -2.499 -0.587 1.00 79.62 241 LEU A CA 1
ATOM 1785 C C . LEU A 1 241 ? -7.579 -3.986 -0.221 1.00 79.62 241 LEU A C 1
ATOM 1787 O O . LEU A 1 241 ? -7.906 -4.336 0.911 1.00 79.62 241 LEU A O 1
ATOM 1791 N N . THR A 1 242 ? -7.124 -4.849 -1.136 1.00 83.44 242 THR A N 1
ATOM 1792 C CA . THR A 1 242 ? -6.938 -6.287 -0.870 1.00 83.44 242 THR A CA 1
ATOM 1793 C C . THR A 1 242 ? -5.980 -6.509 0.299 1.00 83.44 242 THR A C 1
ATOM 1795 O O . THR A 1 242 ? -6.314 -7.188 1.267 1.00 83.44 242 THR A O 1
ATOM 1798 N N . GLN A 1 243 ? -4.804 -5.881 0.256 1.00 84.19 243 GLN A N 1
ATOM 1799 C CA . GLN A 1 243 ? -3.788 -6.055 1.290 1.00 84.19 243 GLN A CA 1
ATOM 1800 C C . GLN A 1 243 ? -4.202 -5.415 2.618 1.00 84.19 243 GLN A C 1
ATOM 1802 O O . GLN A 1 243 ? -3.919 -5.982 3.668 1.00 84.19 243 GLN A O 1
ATOM 1807 N N . GLN A 1 244 ? -4.919 -4.287 2.591 1.00 79.25 244 GLN A N 1
ATOM 1808 C CA . GLN A 1 244 ? -5.479 -3.635 3.776 1.00 79.25 244 GLN A CA 1
ATOM 1809 C C . GLN A 1 244 ? -6.554 -4.491 4.455 1.00 79.25 244 GLN A C 1
ATOM 1811 O O . GLN A 1 244 ? -6.564 -4.591 5.682 1.00 79.25 244 GLN A O 1
ATOM 1816 N N . ALA A 1 245 ? -7.448 -5.108 3.678 1.00 79.50 245 ALA A N 1
ATOM 1817 C CA . ALA A 1 245 ? -8.481 -6.001 4.202 1.00 79.50 245 ALA A CA 1
ATOM 1818 C C . ALA A 1 245 ? -7.873 -7.243 4.866 1.00 79.50 245 ALA A C 1
ATOM 1820 O O . ALA A 1 245 ? -8.393 -7.723 5.872 1.00 79.50 245 ALA A O 1
ATOM 1821 N N . LYS A 1 246 ? -6.746 -7.713 4.329 1.00 83.81 246 LYS A N 1
ATOM 1822 C CA . LYS A 1 246 ? -6.020 -8.871 4.836 1.00 83.81 246 LYS A CA 1
ATOM 1823 C C . LYS A 1 246 ? -5.305 -8.629 6.165 1.00 83.81 246 LYS A C 1
ATOM 1825 O O . LYS A 1 246 ? -5.165 -9.566 6.946 1.00 83.81 246 LYS A O 1
ATOM 1830 N N . VAL A 1 247 ? -4.844 -7.408 6.434 1.00 82.12 247 VAL A N 1
ATOM 1831 C CA . VAL A 1 247 ? -3.982 -7.112 7.589 1.00 82.12 247 VAL A CA 1
ATOM 1832 C C . VAL A 1 247 ? -4.540 -7.665 8.902 1.00 82.12 247 VAL A C 1
ATOM 1834 O O . VAL A 1 247 ? -5.654 -7.335 9.309 1.00 82.12 247 VAL A O 1
ATOM 1837 N N . GLY A 1 248 ? -3.727 -8.470 9.590 1.00 69.00 248 GLY A N 1
ATOM 1838 C CA . GLY A 1 248 ? -4.099 -9.102 10.859 1.00 69.00 248 GLY A CA 1
ATOM 1839 C C . GLY A 1 248 ? -4.918 -10.388 10.711 1.00 69.00 248 GLY A C 1
ATOM 1840 O O . GLY A 1 248 ? -5.384 -10.914 11.721 1.00 69.00 248 GLY A O 1
ATOM 1841 N N . SER A 1 249 ? -5.079 -10.896 9.488 1.00 75.56 249 SER A N 1
ATOM 1842 C CA . SER A 1 249 ? -5.659 -12.211 9.200 1.00 75.56 249 SER A CA 1
ATOM 1843 C C . SER A 1 249 ? -4.560 -13.249 8.979 1.00 75.56 249 SER A C 1
ATOM 1845 O O . SER A 1 249 ? -3.482 -12.932 8.473 1.00 75.56 249 SER A O 1
ATOM 1847 N N . GLU A 1 250 ? -4.832 -14.500 9.344 1.00 75.69 250 GLU A N 1
ATOM 1848 C CA . GLU A 1 250 ? -3.919 -15.611 9.076 1.00 75.69 250 GLU A CA 1
ATOM 1849 C C . GLU A 1 250 ? -3.928 -15.964 7.581 1.00 75.69 250 GLU A C 1
ATOM 1851 O O . GLU A 1 250 ? -4.985 -16.032 6.952 1.00 75.69 250 GLU A O 1
ATOM 1856 N N . SER A 1 251 ? -2.743 -16.173 7.000 1.00 81.88 251 SER A N 1
ATOM 1857 C CA . SER A 1 251 ? -2.618 -16.583 5.599 1.00 81.88 251 SER A CA 1
ATOM 1858 C C . SER A 1 251 ? -2.989 -18.055 5.446 1.00 81.88 251 SER A C 1
ATOM 1860 O O . SER A 1 251 ? -2.394 -18.927 6.081 1.00 81.88 251 SER A O 1
ATOM 1862 N N . VAL A 1 252 ? -3.948 -18.327 4.562 1.00 86.81 252 VAL A N 1
ATOM 1863 C CA . VAL A 1 252 ? -4.325 -19.684 4.160 1.00 86.81 252 VAL A CA 1
ATOM 1864 C C . VAL A 1 252 ? -3.661 -19.990 2.819 1.00 86.81 252 VAL A C 1
ATOM 1866 O O . VAL A 1 252 ? -4.010 -19.342 1.830 1.00 86.81 252 VAL A O 1
ATOM 1869 N N . PRO A 1 253 ? -2.721 -20.954 2.746 1.00 88.44 253 PRO A N 1
ATOM 1870 C CA . PRO A 1 253 ? -2.018 -21.265 1.506 1.00 88.44 253 PRO A CA 1
ATOM 1871 C C . PRO A 1 253 ? -2.972 -21.562 0.344 1.00 88.44 253 PRO A C 1
ATOM 1873 O O . PRO A 1 253 ? -4.006 -22.199 0.523 1.00 88.44 253 PRO A O 1
ATOM 1876 N N . VAL A 1 254 ? -2.589 -21.156 -0.870 1.00 90.38 254 VAL A N 1
ATOM 1877 C CA . VAL A 1 254 ? -3.373 -21.426 -2.095 1.00 90.38 254 VAL A CA 1
ATOM 1878 C C . VAL A 1 254 ? -3.490 -22.923 -2.404 1.00 90.38 254 VAL A C 1
ATOM 1880 O O . VAL A 1 254 ? -4.381 -23.354 -3.132 1.00 90.38 254 VAL A O 1
ATOM 1883 N N . VAL A 1 255 ? -2.535 -23.711 -1.911 1.00 91.25 255 VAL A N 1
ATOM 1884 C CA . VAL A 1 255 ? -2.470 -25.147 -2.163 1.00 91.25 255 VAL A CA 1
ATOM 1885 C C . VAL A 1 255 ? -3.375 -25.914 -1.194 1.00 91.25 255 VAL A C 1
ATOM 1887 O O . VAL A 1 255 ? -3.581 -25.458 -0.069 1.00 91.25 255 VAL A O 1
ATOM 1890 N N . PRO A 1 256 ? -3.889 -27.089 -1.597 1.00 92.38 256 PRO A N 1
ATOM 1891 C CA . PRO A 1 256 ? -4.784 -27.885 -0.762 1.00 92.38 256 PRO A CA 1
ATOM 1892 C C . PRO A 1 256 ? -4.191 -28.227 0.614 1.00 92.38 256 PRO A C 1
ATOM 1894 O O . PRO A 1 256 ? -3.009 -28.552 0.732 1.00 92.38 256 PRO A O 1
ATOM 1897 N N . ALA A 1 257 ? -5.015 -28.167 1.664 1.00 90.75 257 ALA A N 1
ATOM 1898 C CA . ALA A 1 257 ? -4.576 -28.391 3.045 1.00 90.75 257 ALA A CA 1
ATOM 1899 C C . ALA A 1 257 ? -4.097 -29.830 3.306 1.00 90.75 257 ALA A C 1
ATOM 1901 O O . ALA A 1 257 ? -3.185 -30.054 4.098 1.00 90.75 257 ALA A O 1
ATOM 1902 N N . ASP A 1 258 ? -4.650 -30.810 2.591 1.00 93.44 258 ASP A N 1
ATOM 1903 C CA . ASP A 1 258 ? -4.232 -32.213 2.646 1.00 93.44 258 ASP A CA 1
ATOM 1904 C C . ASP A 1 258 ? -2.779 -32.422 2.179 1.00 93.44 258 ASP A C 1
ATOM 1906 O O . ASP A 1 258 ? -2.142 -33.413 2.550 1.00 93.44 258 ASP A O 1
ATOM 1910 N N . TRP A 1 259 ? -2.197 -31.463 1.444 1.00 95.06 259 TRP A N 1
ATOM 1911 C CA . TRP A 1 259 ? -0.788 -31.520 1.050 1.00 95.06 259 TRP A CA 1
ATOM 1912 C C . TRP A 1 259 ? 0.173 -31.371 2.236 1.00 95.06 259 TRP A C 1
ATOM 1914 O O . TRP A 1 259 ? 1.311 -31.835 2.135 1.00 95.06 259 TRP A O 1
ATOM 1924 N N . GLU A 1 260 ? -0.263 -30.808 3.370 1.00 92.44 260 GLU A N 1
ATOM 1925 C CA . GLU A 1 260 ? 0.557 -30.680 4.588 1.00 92.44 260 GLU A CA 1
ATOM 1926 C C . GLU A 1 260 ? 1.063 -32.041 5.088 1.00 92.44 260 GLU A C 1
ATOM 1928 O O . GLU A 1 260 ? 2.218 -32.176 5.510 1.00 92.44 260 GLU A O 1
ATOM 1933 N N . HIS A 1 261 ? 0.221 -33.068 4.965 1.00 93.12 261 HIS A N 1
ATOM 1934 C CA . HIS A 1 261 ? 0.498 -34.434 5.407 1.00 93.12 261 HIS A CA 1
ATOM 1935 C C . HIS A 1 261 ? 0.598 -35.433 4.248 1.00 93.12 261 HIS A C 1
ATOM 1937 O O . HIS A 1 261 ? 0.614 -36.642 4.478 1.00 93.12 261 HIS A O 1
ATOM 1943 N N . SER A 1 262 ? 0.713 -34.953 3.005 1.00 92.62 262 SER A N 1
ATOM 1944 C CA . SER A 1 262 ? 0.807 -35.832 1.838 1.00 92.62 262 SER A CA 1
ATOM 1945 C C . SER A 1 262 ? 2.022 -36.758 1.922 1.00 92.62 262 SER A C 1
ATOM 1947 O O . SER A 1 262 ? 3.125 -36.350 2.312 1.00 92.62 262 SER A O 1
ATOM 1949 N N . ALA A 1 263 ? 1.833 -38.013 1.510 1.00 91.25 263 ALA A N 1
ATOM 1950 C CA . ALA A 1 263 ? 2.908 -38.987 1.330 1.00 91.25 263 ALA A CA 1
ATOM 1951 C C . ALA A 1 263 ? 3.876 -38.589 0.197 1.00 91.25 263 ALA A C 1
ATOM 1953 O O . ALA A 1 263 ? 5.016 -39.048 0.172 1.00 91.25 263 ALA A O 1
ATOM 1954 N N . VAL A 1 264 ? 3.445 -37.710 -0.711 1.00 95.12 264 VAL A N 1
ATOM 1955 C CA . VAL A 1 264 ? 4.220 -37.247 -1.862 1.00 95.12 264 VAL A CA 1
ATOM 1956 C C . VAL A 1 264 ? 5.078 -36.036 -1.475 1.00 95.12 264 VAL A C 1
ATOM 1958 O O . VAL A 1 264 ? 4.570 -34.982 -1.089 1.00 95.12 264 VAL A O 1
ATOM 1961 N N . GLU A 1 265 ? 6.399 -36.165 -1.612 1.00 94.44 265 GLU A N 1
ATOM 1962 C CA . GLU A 1 265 ? 7.367 -35.172 -1.120 1.00 94.44 265 GLU A CA 1
ATOM 1963 C C . GLU A 1 265 ? 7.218 -33.784 -1.762 1.00 94.44 265 GLU A C 1
ATOM 1965 O O . GLU A 1 265 ? 7.298 -32.770 -1.062 1.00 94.44 265 GLU A O 1
ATOM 1970 N N . TRP A 1 266 ? 6.963 -33.711 -3.073 1.00 94.56 266 TRP A N 1
ATOM 1971 C CA . TRP A 1 266 ? 6.828 -32.423 -3.760 1.00 94.56 266 TRP A CA 1
ATOM 1972 C C . TRP A 1 266 ? 5.575 -31.658 -3.314 1.00 94.56 266 TRP A C 1
ATOM 1974 O O . TRP A 1 266 ? 5.636 -30.438 -3.192 1.00 94.56 266 TRP A O 1
ATOM 1984 N N . GLN A 1 267 ? 4.472 -32.354 -3.001 1.00 95.81 267 GLN A N 1
ATOM 1985 C CA . GLN A 1 267 ? 3.240 -31.736 -2.490 1.00 95.81 267 GLN A CA 1
ATOM 1986 C C . GLN A 1 267 ? 3.475 -31.141 -1.104 1.00 95.81 267 GLN A C 1
ATOM 1988 O O . GLN A 1 267 ? 3.179 -29.970 -0.864 1.00 95.81 267 GLN A O 1
ATOM 1993 N N . ARG A 1 268 ? 4.111 -31.914 -0.218 1.00 94.62 268 ARG A N 1
ATOM 1994 C CA . ARG A 1 268 ? 4.479 -31.457 1.126 1.00 94.62 268 ARG A CA 1
ATOM 1995 C C . ARG A 1 268 ? 5.441 -30.269 1.085 1.00 94.62 268 ARG A C 1
ATOM 1997 O O . ARG A 1 268 ? 5.304 -29.323 1.858 1.00 94.62 268 ARG A O 1
ATOM 2004 N N . SER A 1 269 ? 6.411 -30.306 0.175 1.00 93.94 269 SER A N 1
ATOM 2005 C CA . SER A 1 269 ? 7.381 -29.223 -0.021 1.00 93.94 269 SER A CA 1
ATOM 2006 C C . SER A 1 269 ? 6.721 -27.965 -0.583 1.00 93.94 269 SER A C 1
ATOM 2008 O O . SER A 1 269 ? 6.989 -26.869 -0.092 1.00 93.94 269 SER A O 1
ATOM 2010 N N . ALA A 1 270 ? 5.809 -28.113 -1.548 1.00 93.25 270 ALA A N 1
ATOM 2011 C CA . ALA A 1 270 ? 5.022 -27.010 -2.091 1.00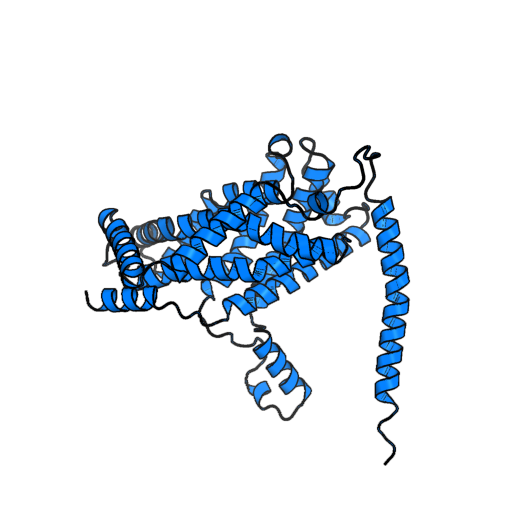 93.25 270 ALA A CA 1
ATOM 2012 C C . ALA A 1 270 ? 4.130 -26.370 -1.018 1.00 93.25 270 ALA A C 1
ATOM 2014 O O . ALA A 1 270 ? 4.095 -25.145 -0.920 1.00 93.25 270 ALA A O 1
ATOM 2015 N N . PHE A 1 271 ? 3.486 -27.174 -0.165 1.00 94.00 271 PHE A N 1
ATOM 2016 C CA . PHE A 1 271 ? 2.709 -26.679 0.973 1.00 94.00 271 PHE A CA 1
ATOM 2017 C C . PHE A 1 271 ? 3.563 -25.886 1.959 1.00 94.00 271 PHE A C 1
ATOM 2019 O O . PHE A 1 271 ? 3.230 -24.748 2.288 1.00 94.00 271 PHE A O 1
ATOM 2026 N N . LYS A 1 272 ? 4.709 -26.436 2.377 1.00 92.62 272 LYS A N 1
ATOM 2027 C CA . LYS A 1 272 ? 5.645 -25.729 3.264 1.00 92.62 272 LYS A CA 1
ATOM 2028 C C . LYS A 1 272 ? 6.126 -24.413 2.658 1.00 92.62 272 LYS A C 1
ATOM 2030 O O . LYS A 1 272 ? 6.158 -23.409 3.363 1.00 92.62 272 LYS A O 1
ATOM 2035 N N . ALA A 1 273 ? 6.470 -24.405 1.370 1.00 91.56 273 ALA A N 1
ATOM 2036 C CA . ALA A 1 273 ? 6.904 -23.198 0.674 1.00 91.56 273 ALA A CA 1
ATOM 2037 C C . ALA A 1 273 ? 5.779 -22.157 0.589 1.00 91.56 273 ALA A C 1
ATOM 2039 O O . ALA A 1 273 ? 6.003 -21.001 0.935 1.00 91.56 273 ALA A O 1
ATOM 2040 N N . ALA A 1 274 ? 4.569 -22.563 0.195 1.00 91.88 274 ALA A N 1
ATOM 2041 C CA . ALA A 1 274 ? 3.418 -21.670 0.111 1.00 91.88 274 ALA A CA 1
ATOM 2042 C C . ALA A 1 274 ? 3.051 -21.084 1.482 1.00 91.88 274 ALA A C 1
ATOM 2044 O O . ALA A 1 274 ? 2.829 -19.884 1.582 1.00 91.88 274 ALA A O 1
ATOM 2045 N N . LYS A 1 275 ? 3.075 -21.888 2.550 1.00 90.31 275 LYS A N 1
ATOM 2046 C CA . LYS A 1 275 ? 2.837 -21.420 3.924 1.00 90.31 275 LYS A CA 1
ATOM 2047 C C . LYS A 1 275 ? 3.928 -20.458 4.402 1.00 90.31 275 LYS A C 1
ATOM 2049 O O . LYS A 1 275 ? 3.613 -19.380 4.892 1.00 90.31 275 LYS A O 1
ATOM 2054 N N . ALA A 1 276 ? 5.203 -20.804 4.209 1.00 88.94 276 ALA A N 1
ATOM 2055 C CA . ALA A 1 276 ? 6.335 -19.977 4.642 1.00 88.94 276 ALA A CA 1
ATOM 2056 C C . ALA A 1 276 ? 6.418 -18.630 3.906 1.00 88.94 276 ALA A C 1
ATOM 2058 O O . ALA A 1 276 ? 6.835 -17.629 4.481 1.00 88.94 276 ALA A O 1
ATOM 2059 N N . LEU A 1 277 ? 6.026 -18.611 2.632 1.00 89.38 277 LEU A N 1
ATOM 2060 C CA . LEU A 1 277 ? 6.021 -17.419 1.787 1.00 89.38 277 LEU A CA 1
ATOM 2061 C C . LEU A 1 277 ? 4.667 -16.692 1.787 1.0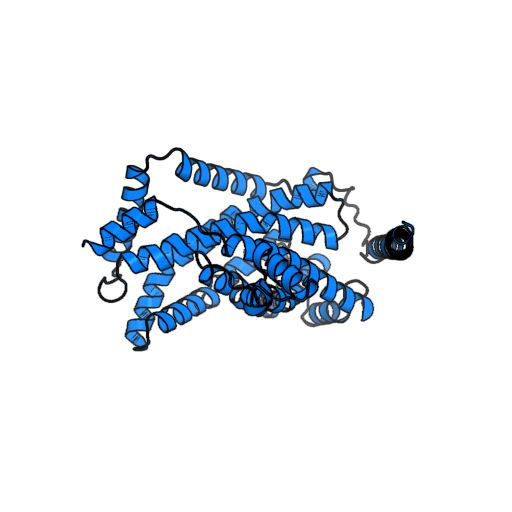0 89.38 277 LEU A C 1
ATOM 2063 O O . LEU A 1 277 ? 4.510 -15.711 1.062 1.00 89.38 277 LEU A O 1
ATOM 2067 N N . CYS A 1 278 ? 3.695 -17.172 2.568 1.00 89.69 278 CYS A N 1
ATOM 2068 C CA . CYS A 1 278 ? 2.319 -16.679 2.580 1.00 89.69 278 CYS A CA 1
ATOM 2069 C C . CYS A 1 278 ? 1.729 -16.584 1.158 1.00 89.69 278 CYS A C 1
ATOM 2071 O O . CYS A 1 278 ? 1.184 -15.558 0.782 1.00 89.69 278 CYS A O 1
ATOM 2073 N N . ILE A 1 279 ? 1.896 -17.600 0.309 1.00 91.00 279 ILE A N 1
ATOM 2074 C CA . ILE A 1 279 ? 1.343 -17.616 -1.053 1.00 91.00 279 ILE A CA 1
ATOM 2075 C C . ILE A 1 279 ? -0.116 -18.066 -0.983 1.00 91.00 279 ILE A C 1
ATOM 2077 O O . ILE A 1 279 ? -0.406 -19.256 -0.847 1.00 91.00 279 ILE A O 1
ATOM 2081 N N . ASP A 1 280 ? -1.027 -17.109 -1.121 1.00 90.44 280 ASP A N 1
ATOM 2082 C CA . ASP A 1 280 ? -2.475 -17.298 -1.065 1.00 90.44 280 ASP A CA 1
ATOM 2083 C C . ASP A 1 280 ? -3.209 -16.555 -2.191 1.00 90.44 280 ASP A C 1
ATOM 2085 O O . ASP A 1 280 ? -2.594 -15.972 -3.088 1.00 90.44 280 ASP A O 1
ATOM 2089 N N . VAL A 1 281 ? -4.542 -16.614 -2.184 1.00 89.31 281 VAL A N 1
ATOM 2090 C CA . VAL A 1 281 ? -5.383 -15.973 -3.210 1.00 89.31 281 VAL A CA 1
ATOM 2091 C C . VAL A 1 281 ? -5.139 -14.461 -3.269 1.00 89.31 281 VAL A C 1
ATOM 2093 O O . VAL A 1 281 ? -5.111 -13.887 -4.362 1.00 89.31 281 VAL A O 1
ATOM 2096 N N . ASP A 1 282 ? -4.884 -13.822 -2.127 1.00 89.50 282 ASP A N 1
ATOM 2097 C CA . ASP A 1 282 ? -4.593 -12.389 -2.060 1.00 89.50 282 ASP A CA 1
ATOM 2098 C C . ASP A 1 282 ? -3.250 -12.050 -2.710 1.00 89.50 282 ASP A C 1
ATOM 2100 O O . ASP A 1 282 ? -3.160 -11.050 -3.424 1.00 89.50 282 ASP A O 1
ATOM 2104 N N . PHE A 1 283 ? -2.227 -12.906 -2.562 1.00 90.31 283 PHE A N 1
ATOM 2105 C CA . PHE A 1 283 ? -0.971 -12.747 -3.303 1.00 90.31 283 PHE A CA 1
ATOM 2106 C C . PHE A 1 283 ? -1.216 -12.707 -4.814 1.00 90.31 283 PHE A C 1
ATOM 2108 O O . PHE A 1 283 ? -0.721 -11.798 -5.482 1.00 90.31 283 PHE A O 1
ATOM 2115 N N . PHE A 1 284 ? -1.985 -13.650 -5.366 1.00 88.75 284 PHE A N 1
ATOM 2116 C CA . PHE A 1 284 ? -2.253 -13.676 -6.808 1.00 88.75 284 PHE A CA 1
ATOM 2117 C C . PHE A 1 284 ? -3.122 -12.504 -7.252 1.00 88.75 284 PHE A C 1
ATOM 2119 O O . PHE A 1 284 ? -2.821 -11.882 -8.272 1.00 88.75 284 PHE A O 1
ATOM 2126 N N . THR A 1 285 ? -4.144 -12.159 -6.468 1.00 87.38 285 THR A N 1
ATOM 2127 C CA . THR A 1 285 ? -5.007 -10.997 -6.722 1.00 87.38 285 THR A CA 1
ATOM 2128 C C . THR A 1 285 ? -4.175 -9.720 -6.780 1.00 87.38 285 THR A C 1
ATOM 2130 O O . THR A 1 285 ? -4.267 -8.956 -7.742 1.00 87.38 285 THR A O 1
ATOM 2133 N N . THR A 1 286 ? -3.272 -9.530 -5.819 1.00 88.75 286 THR A N 1
ATOM 2134 C CA . THR A 1 286 ? -2.366 -8.385 -5.796 1.00 88.75 286 THR A CA 1
ATOM 2135 C C . THR A 1 286 ? -1.333 -8.446 -6.914 1.00 88.75 286 THR A C 1
ATOM 2137 O O . THR A 1 286 ? -1.196 -7.474 -7.654 1.00 88.75 286 THR A O 1
ATOM 2140 N N . ALA A 1 287 ? -0.610 -9.548 -7.101 1.00 88.06 287 ALA A N 1
ATOM 2141 C CA . ALA A 1 287 ? 0.455 -9.644 -8.100 1.00 88.06 287 ALA A CA 1
ATOM 2142 C C . ALA A 1 287 ? -0.081 -9.503 -9.535 1.00 88.06 287 ALA A C 1
ATOM 2144 O O . ALA A 1 287 ? 0.422 -8.676 -10.301 1.00 88.06 287 ALA A O 1
ATOM 2145 N N . ALA A 1 288 ? -1.121 -10.263 -9.889 1.00 84.19 288 ALA A N 1
ATOM 2146 C CA . ALA A 1 288 ? -1.719 -10.231 -11.221 1.00 84.19 288 ALA A CA 1
ATOM 2147 C C . ALA A 1 288 ? -2.544 -8.957 -11.432 1.00 84.19 288 ALA A C 1
ATOM 2149 O O . ALA A 1 288 ? -2.341 -8.253 -12.425 1.00 84.19 288 ALA A O 1
ATOM 2150 N N . GLY A 1 289 ? -3.414 -8.622 -10.473 1.00 82.62 289 GLY A N 1
ATOM 2151 C CA . GLY A 1 289 ? -4.295 -7.463 -10.566 1.00 82.62 289 GLY A CA 1
ATOM 2152 C C . GLY A 1 289 ? -3.510 -6.161 -10.667 1.00 82.62 289 GLY A C 1
ATOM 2153 O O . GLY A 1 289 ? -3.780 -5.349 -11.544 1.00 82.62 289 GLY A O 1
ATOM 2154 N N . THR A 1 290 ? -2.451 -5.985 -9.873 1.00 88.50 290 THR A N 1
ATOM 2155 C CA . THR A 1 290 ? -1.606 -4.784 -9.990 1.00 88.50 290 THR A CA 1
ATOM 2156 C C . THR A 1 290 ? -0.623 -4.830 -11.158 1.00 88.50 290 THR A C 1
ATOM 2158 O O . THR A 1 290 ? -0.157 -3.777 -11.586 1.00 88.50 290 THR A O 1
ATOM 2161 N N . GLY A 1 291 ? -0.305 -6.012 -11.692 1.00 87.88 291 GLY A N 1
ATOM 2162 C CA . GLY A 1 291 ? 0.625 -6.207 -12.805 1.00 87.88 291 GLY A CA 1
ATOM 2163 C C . GLY A 1 291 ? 0.225 -5.455 -14.072 1.00 87.88 291 GLY A C 1
ATOM 2164 O O . GLY A 1 291 ? 1.019 -4.686 -14.622 1.00 87.88 291 GLY A O 1
ATOM 2165 N N . VAL A 1 292 ? -1.027 -5.640 -14.497 1.00 84.81 292 VAL A N 1
ATOM 2166 C CA . VAL A 1 292 ? -1.584 -5.003 -15.701 1.00 84.81 292 VAL A CA 1
ATOM 2167 C C . VAL A 1 292 ? -1.618 -3.486 -15.540 1.00 84.81 292 VAL A C 1
ATOM 2169 O O . VAL A 1 292 ? -1.109 -2.753 -16.388 1.00 84.81 292 VAL A O 1
ATOM 2172 N N . PHE A 1 293 ? -2.147 -3.008 -14.414 1.00 90.81 293 PHE A N 1
ATOM 2173 C CA . PHE A 1 293 ? -2.227 -1.579 -14.143 1.00 90.81 293 PHE A CA 1
ATOM 2174 C C . PHE A 1 293 ? -0.847 -0.936 -14.019 1.00 90.81 293 PHE A C 1
ATOM 2176 O O . PHE A 1 293 ? -0.621 0.126 -14.591 1.00 90.81 293 PHE A O 1
ATOM 2183 N N . GLN A 1 294 ? 0.116 -1.598 -13.368 1.00 88.69 294 GLN A N 1
ATOM 2184 C CA . GLN A 1 294 ? 1.479 -1.079 -13.278 1.00 88.69 294 GLN A CA 1
ATOM 2185 C C . GLN A 1 294 ? 2.128 -0.945 -14.656 1.00 88.69 294 GLN A C 1
ATOM 2187 O O . GLN A 1 294 ? 2.893 -0.008 -14.874 1.00 88.69 294 GLN A O 1
ATOM 2192 N N . HIS A 1 295 ? 1.833 -1.845 -15.593 1.00 87.25 295 HIS A N 1
ATOM 2193 C CA . HIS A 1 295 ? 2.370 -1.732 -16.945 1.00 87.25 295 HIS A CA 1
ATOM 2194 C C . HIS A 1 295 ? 1.871 -0.455 -17.640 1.00 87.25 295 HIS A C 1
ATOM 2196 O O . HIS A 1 295 ? 2.674 0.275 -18.224 1.00 87.25 295 HIS A O 1
ATOM 2202 N N . VAL A 1 296 ? 0.587 -0.122 -17.468 1.00 89.50 296 VAL A N 1
ATOM 2203 C CA . VAL A 1 296 ? -0.004 1.144 -17.937 1.00 89.50 296 VAL A CA 1
ATOM 2204 C C . VAL A 1 296 ? 0.630 2.357 -17.256 1.00 89.50 296 VAL A C 1
ATOM 2206 O O . VAL A 1 296 ? 1.062 3.286 -17.940 1.00 89.50 296 VAL A O 1
ATOM 2209 N N . LEU A 1 297 ? 0.763 2.337 -15.928 1.00 89.44 297 LEU A N 1
ATOM 2210 C CA . LEU A 1 297 ? 1.372 3.435 -15.165 1.00 89.44 297 LEU A CA 1
ATOM 2211 C C . LEU A 1 297 ? 2.837 3.672 -15.562 1.00 89.44 297 LEU A C 1
ATOM 2213 O O . LEU A 1 297 ? 3.261 4.818 -15.737 1.00 89.44 297 LEU A O 1
ATOM 2217 N N . ASN A 1 298 ? 3.599 2.595 -15.770 1.00 84.50 298 ASN A N 1
ATOM 2218 C CA . ASN A 1 298 ? 4.982 2.660 -16.237 1.00 84.50 298 ASN A CA 1
ATOM 2219 C C . ASN A 1 298 ? 5.066 3.265 -17.642 1.00 84.50 298 ASN A C 1
ATOM 2221 O O . ASN A 1 298 ? 5.937 4.097 -17.893 1.00 84.50 298 ASN A O 1
ATOM 2225 N N . ALA A 1 299 ? 4.158 2.881 -18.544 1.00 84.44 299 ALA A N 1
ATOM 2226 C CA . ALA A 1 299 ? 4.119 3.407 -19.903 1.00 84.44 299 ALA A CA 1
ATOM 2227 C C . ALA A 1 299 ? 3.824 4.907 -19.936 1.00 84.44 299 ALA A C 1
ATOM 2229 O O . ALA A 1 299 ? 4.569 5.667 -20.556 1.00 84.44 299 ALA A O 1
ATOM 2230 N N . VAL A 1 300 ? 2.781 5.348 -19.227 1.00 87.12 300 VAL A N 1
ATOM 2231 C CA . VAL A 1 300 ? 2.435 6.773 -19.137 1.00 87.12 300 VAL A CA 1
ATOM 2232 C C . VAL A 1 300 ? 3.604 7.566 -18.553 1.00 87.12 300 VAL A C 1
ATOM 2234 O O . VAL A 1 300 ? 4.036 8.550 -19.151 1.00 87.12 300 VAL A O 1
ATOM 2237 N N . THR A 1 301 ? 4.167 7.104 -17.434 1.00 83.50 301 THR A N 1
ATOM 2238 C CA . THR A 1 301 ? 5.319 7.745 -16.784 1.00 83.50 301 THR A CA 1
ATOM 2239 C C . THR A 1 301 ? 6.510 7.861 -17.732 1.00 83.50 301 THR A C 1
ATOM 2241 O O . THR A 1 301 ? 7.107 8.929 -17.849 1.00 83.50 301 THR A O 1
ATOM 2244 N N . PHE A 1 302 ? 6.855 6.785 -18.441 1.00 80.06 302 PHE A N 1
ATOM 2245 C CA . PHE A 1 302 ? 7.996 6.786 -19.350 1.00 80.06 302 PHE A CA 1
ATOM 2246 C C . PHE A 1 302 ? 7.806 7.770 -20.506 1.00 80.06 302 PHE A C 1
ATOM 2248 O O . PHE A 1 302 ? 8.705 8.557 -20.806 1.00 80.06 302 PHE A O 1
ATOM 2255 N N . VAL A 1 303 ? 6.634 7.759 -21.141 1.00 81.81 303 VAL A N 1
ATOM 2256 C CA . VAL A 1 303 ? 6.349 8.656 -22.267 1.00 81.81 303 VAL A CA 1
ATOM 2257 C C . VAL A 1 303 ? 6.348 10.116 -21.814 1.00 81.81 303 VAL A C 1
ATOM 2259 O O . VAL A 1 303 ? 6.921 10.958 -22.506 1.00 81.81 303 VAL A O 1
ATOM 2262 N N . LEU A 1 304 ? 5.813 10.409 -20.624 1.00 79.88 304 LEU A N 1
ATOM 2263 C CA . LEU A 1 304 ? 5.882 11.742 -20.020 1.00 79.88 304 LEU A CA 1
ATOM 2264 C C . LEU A 1 304 ? 7.322 12.194 -19.768 1.00 79.88 304 LEU A C 1
ATOM 2266 O O . LEU A 1 304 ? 7.666 13.335 -20.070 1.00 79.88 304 LEU A O 1
ATOM 2270 N N . LEU A 1 305 ? 8.181 11.311 -19.258 1.00 76.62 305 LEU A N 1
ATOM 2271 C CA . LEU A 1 305 ? 9.597 11.626 -19.059 1.00 76.62 305 LEU A CA 1
ATOM 2272 C C . LEU A 1 305 ? 10.323 11.868 -20.390 1.00 76.62 305 LEU A C 1
ATOM 2274 O O . LEU A 1 305 ? 11.171 12.755 -20.465 1.00 76.62 305 LEU A O 1
ATOM 2278 N N . ALA A 1 306 ? 9.981 11.115 -21.437 1.00 76.81 306 ALA A N 1
ATOM 2279 C CA . ALA A 1 306 ? 10.637 11.201 -22.740 1.00 76.81 306 ALA A CA 1
ATOM 2280 C C . ALA A 1 306 ? 10.167 12.395 -23.590 1.00 76.81 306 ALA A C 1
ATOM 2282 O O . ALA A 1 306 ? 10.965 13.001 -24.304 1.00 76.81 306 ALA A O 1
ATOM 2283 N N . ARG A 1 307 ? 8.870 12.721 -23.554 1.00 75.38 307 ARG A N 1
ATOM 2284 C CA . ARG A 1 307 ? 8.239 13.700 -24.463 1.00 75.38 307 ARG A CA 1
ATOM 2285 C C . ARG A 1 307 ? 7.702 14.939 -23.754 1.00 75.38 307 ARG A C 1
ATOM 2287 O O . ARG A 1 307 ? 7.395 15.935 -24.412 1.00 75.38 307 ARG A O 1
ATOM 2294 N N . GLY A 1 308 ? 7.579 14.897 -22.431 1.00 78.50 308 GLY A N 1
ATOM 2295 C CA . GLY A 1 308 ? 7.006 15.973 -21.631 1.00 78.50 308 GLY A CA 1
ATOM 2296 C C . GLY A 1 308 ? 5.564 16.296 -22.020 1.00 78.50 308 GLY A C 1
ATOM 2297 O O . GLY A 1 308 ? 4.768 15.404 -22.319 1.00 78.50 308 GLY A O 1
ATOM 2298 N N . SER A 1 309 ? 5.244 17.590 -22.067 1.00 75.88 309 SER A N 1
ATOM 2299 C CA . SER A 1 309 ? 3.902 18.106 -22.373 1.00 75.88 309 SER A CA 1
ATOM 2300 C C . SER A 1 309 ? 3.394 17.781 -23.782 1.00 75.88 309 SER A C 1
ATOM 2302 O O . SER A 1 309 ? 2.211 17.951 -24.058 1.00 75.88 309 SER A O 1
ATOM 2304 N N . LYS A 1 310 ? 4.253 17.275 -24.676 1.00 80.12 310 LYS A N 1
ATOM 2305 C CA . LYS A 1 310 ? 3.885 16.844 -26.038 1.00 80.12 310 LYS A CA 1
ATOM 2306 C C . LYS A 1 310 ? 3.401 15.388 -26.103 1.00 80.12 310 LYS A C 1
ATOM 2308 O O . LYS A 1 310 ? 3.339 14.806 -27.185 1.00 80.12 310 LYS A O 1
ATOM 2313 N N . THR A 1 311 ? 3.120 14.775 -24.955 1.00 79.44 311 THR A N 1
ATOM 2314 C CA . THR A 1 311 ? 2.643 13.391 -24.859 1.00 79.44 311 THR A CA 1
ATOM 2315 C C . THR A 1 311 ? 1.242 13.249 -25.450 1.00 79.44 311 THR A C 1
ATOM 2317 O O . THR A 1 311 ? 0.316 13.951 -25.047 1.00 79.44 311 THR A O 1
ATOM 2320 N N . THR A 1 312 ? 1.070 12.302 -26.373 1.00 84.12 312 THR A N 1
ATOM 2321 C CA . THR A 1 312 ? -0.242 11.925 -26.920 1.00 84.12 312 THR A CA 1
ATOM 2322 C C . THR A 1 312 ? -0.662 10.531 -26.448 1.00 84.12 312 THR A C 1
ATOM 2324 O O . THR A 1 312 ? 0.178 9.710 -26.077 1.00 84.12 312 THR A O 1
ATOM 2327 N N . LEU A 1 313 ? -1.965 10.221 -26.501 1.00 84.75 313 LEU A N 1
ATOM 2328 C CA . LEU A 1 313 ? -2.470 8.871 -26.200 1.00 84.75 313 LEU A CA 1
ATOM 2329 C C . LEU A 1 313 ? -1.872 7.811 -27.138 1.00 84.75 313 LEU A C 1
ATOM 2331 O O . LEU A 1 313 ? -1.601 6.691 -26.713 1.00 84.75 313 LEU A O 1
ATOM 2335 N N . LEU A 1 314 ? -1.613 8.179 -28.398 1.00 86.19 314 LEU A N 1
ATOM 2336 C CA . LEU A 1 314 ? -0.973 7.299 -29.373 1.00 86.19 314 LEU A CA 1
ATOM 2337 C C . LEU A 1 314 ? 0.466 6.956 -28.972 1.00 86.19 314 LEU A C 1
ATOM 2339 O O . LEU A 1 314 ? 0.882 5.814 -29.145 1.00 86.19 314 LEU A O 1
ATOM 2343 N N . ASP A 1 315 ? 1.217 7.913 -28.420 1.00 83.44 315 ASP A N 1
ATOM 2344 C CA . ASP A 1 315 ? 2.580 7.663 -27.935 1.00 83.44 315 ASP A CA 1
ATOM 2345 C C . ASP A 1 315 ? 2.575 6.656 -26.775 1.00 83.44 315 ASP A C 1
ATOM 2347 O O . ASP A 1 315 ? 3.390 5.733 -26.753 1.00 83.44 315 ASP A O 1
ATOM 2351 N N . VAL A 1 316 ? 1.614 6.784 -25.852 1.00 84.75 316 VAL A N 1
ATOM 2352 C CA . VAL A 1 316 ? 1.423 5.828 -24.748 1.00 84.75 316 VAL A CA 1
ATOM 2353 C C . VAL A 1 316 ? 1.018 4.451 -25.276 1.00 84.75 316 VAL A C 1
ATOM 2355 O O . VAL A 1 316 ? 1.611 3.450 -24.878 1.00 84.75 316 VAL A O 1
ATOM 2358 N N . GLY A 1 317 ? 0.064 4.385 -26.209 1.00 85.19 317 GLY A N 1
ATOM 2359 C CA . GLY A 1 317 ? -0.371 3.128 -26.825 1.00 85.19 317 GLY A CA 1
ATOM 2360 C C . GLY A 1 317 ? 0.750 2.418 -27.589 1.00 85.19 317 GLY A C 1
ATOM 2361 O O . GLY A 1 317 ? 0.926 1.207 -27.456 1.00 85.19 317 GLY A O 1
ATOM 2362 N N . ARG A 1 318 ? 1.571 3.170 -28.332 1.00 84.19 318 ARG A N 1
ATOM 2363 C CA . ARG A 1 318 ? 2.761 2.628 -29.003 1.00 84.19 318 ARG A CA 1
ATOM 2364 C C . ARG A 1 318 ? 3.765 2.083 -28.001 1.00 84.19 318 ARG A C 1
ATOM 2366 O O . ARG A 1 318 ? 4.277 0.989 -28.209 1.00 84.19 318 ARG A O 1
ATOM 2373 N N . PHE A 1 319 ? 4.015 2.801 -26.911 1.00 83.38 319 PHE A N 1
ATOM 2374 C CA . PHE A 1 319 ? 4.931 2.324 -25.882 1.00 83.38 319 PHE A CA 1
ATOM 2375 C C . PHE A 1 319 ? 4.424 1.046 -25.202 1.00 83.38 319 PHE A C 1
ATOM 2377 O O . PHE A 1 319 ? 5.203 0.123 -24.990 1.00 83.38 319 PHE A O 1
ATOM 2384 N N . LEU A 1 320 ? 3.125 0.953 -24.911 1.00 84.50 320 LEU A N 1
ATOM 2385 C CA . LEU A 1 320 ? 2.529 -0.256 -24.333 1.00 84.50 320 LEU A CA 1
ATOM 2386 C C . LEU A 1 320 ? 2.715 -1.488 -25.226 1.00 84.50 320 LEU A C 1
ATOM 2388 O O . LEU A 1 320 ? 3.052 -2.562 -24.739 1.00 84.50 320 LEU A O 1
ATOM 2392 N N . LEU A 1 321 ? 2.520 -1.333 -26.535 1.00 83.19 321 LEU A N 1
ATOM 2393 C CA . LEU A 1 321 ? 2.581 -2.451 -27.481 1.00 83.19 321 LEU A CA 1
ATOM 2394 C C . LEU A 1 321 ? 4.009 -2.797 -27.912 1.00 83.19 321 LEU A C 1
ATOM 2396 O O . LEU A 1 321 ? 4.340 -3.965 -28.116 1.00 83.19 321 LEU A O 1
ATOM 2400 N N . PHE A 1 322 ? 4.856 -1.785 -28.070 1.00 80.31 322 PHE A N 1
ATOM 2401 C CA . PHE A 1 322 ? 6.145 -1.918 -28.741 1.00 80.31 322 PHE A CA 1
ATOM 2402 C C . PHE A 1 322 ? 7.344 -1.587 -27.840 1.00 80.31 322 PHE A C 1
ATOM 2404 O O . PHE A 1 322 ? 8.497 -1.695 -28.261 1.00 80.31 322 PHE A O 1
ATOM 2411 N N . GLY A 1 323 ? 7.103 -1.213 -26.585 1.00 75.19 323 GLY A N 1
ATOM 2412 C CA . GLY A 1 323 ? 8.141 -0.908 -25.609 1.00 75.19 323 GLY A CA 1
ATOM 2413 C C . GLY A 1 323 ? 9.083 0.222 -26.035 1.00 75.19 323 GLY A C 1
ATOM 2414 O O . GLY A 1 323 ? 8.791 1.041 -26.904 1.00 75.19 323 GLY A O 1
ATOM 2415 N N . VAL A 1 324 ? 10.264 0.245 -25.416 1.00 69.06 324 VAL A N 1
ATOM 2416 C CA . VAL A 1 324 ? 11.295 1.283 -25.609 1.00 69.06 324 VAL A CA 1
ATOM 2417 C C . VAL A 1 324 ? 11.898 1.203 -27.012 1.00 69.06 324 VAL A C 1
ATOM 2419 O O . VAL A 1 324 ? 12.234 2.233 -27.585 1.00 69.06 324 VAL A O 1
ATOM 2422 N N . ASN A 1 325 ? 11.998 0.001 -27.591 1.00 73.81 325 ASN A N 1
ATOM 2423 C CA . ASN A 1 325 ? 12.661 -0.200 -28.886 1.00 73.81 325 ASN A CA 1
ATOM 2424 C C . ASN A 1 325 ? 11.690 -0.166 -30.069 1.00 73.81 325 ASN A C 1
ATOM 2426 O O . ASN A 1 325 ? 12.077 -0.536 -31.176 1.00 73.81 325 ASN A O 1
ATOM 2430 N N . ASN A 1 326 ? 10.433 0.220 -29.833 1.00 76.38 326 ASN A N 1
ATOM 2431 C CA . ASN A 1 326 ? 9.378 0.234 -30.838 1.00 76.38 326 ASN A CA 1
ATOM 2432 C C . ASN A 1 326 ? 9.261 -1.105 -31.610 1.00 76.38 326 ASN A C 1
ATOM 2434 O O . ASN A 1 326 ? 9.087 -1.129 -32.827 1.00 76.38 326 ASN A O 1
ATOM 2438 N N . SER A 1 327 ? 9.356 -2.232 -30.891 1.00 83.56 327 SER A N 1
ATOM 2439 C CA . SER A 1 327 ? 9.151 -3.583 -31.420 1.00 83.56 327 SER A CA 1
ATOM 2440 C C . SER A 1 327 ? 8.302 -4.449 -30.484 1.00 83.56 327 SER A C 1
ATOM 2442 O O . SER A 1 327 ? 8.377 -4.330 -29.262 1.00 83.56 327 SER A O 1
ATOM 2444 N N . LEU A 1 328 ? 7.526 -5.385 -31.042 1.00 83.06 328 LEU A N 1
ATOM 2445 C CA . LEU A 1 328 ? 6.657 -6.274 -30.251 1.00 83.06 328 LEU A CA 1
ATOM 2446 C C . LEU A 1 328 ? 7.435 -7.062 -29.185 1.00 83.06 328 LEU A C 1
ATOM 2448 O O . LEU A 1 328 ? 6.985 -7.192 -28.050 1.00 83.06 328 LEU A O 1
ATOM 2452 N N . GLY A 1 329 ? 8.642 -7.532 -29.518 1.00 84.31 329 GLY A N 1
ATOM 2453 C CA . GLY A 1 329 ? 9.505 -8.230 -28.562 1.00 84.31 329 GLY A CA 1
ATOM 2454 C C . GLY A 1 329 ? 9.954 -7.344 -27.394 1.00 84.31 329 GLY A C 1
ATOM 2455 O O . GLY A 1 329 ? 10.072 -7.822 -26.266 1.00 84.31 329 GLY A O 1
ATOM 2456 N N . SER A 1 330 ? 10.165 -6.044 -27.632 1.00 78.88 330 SER A N 1
ATOM 2457 C CA . SER A 1 330 ? 10.501 -5.084 -26.574 1.00 78.88 330 SER A CA 1
ATOM 2458 C C . SER A 1 330 ? 9.307 -4.808 -25.660 1.00 78.88 330 SER A C 1
ATOM 2460 O O . SER A 1 330 ? 9.480 -4.831 -24.440 1.00 78.88 330 SER A O 1
ATOM 2462 N N . GLY A 1 331 ? 8.107 -4.634 -26.225 1.00 80.88 331 GLY A N 1
ATOM 2463 C CA . GLY A 1 331 ? 6.864 -4.490 -25.458 1.00 80.88 331 GLY A CA 1
ATOM 2464 C C . GLY A 1 331 ? 6.589 -5.708 -24.572 1.00 80.88 331 GLY A C 1
ATOM 2465 O O . GLY A 1 331 ? 6.453 -5.576 -23.355 1.00 80.88 331 GLY A O 1
ATOM 2466 N N . ALA A 1 332 ? 6.648 -6.914 -25.147 1.00 85.69 332 ALA A N 1
ATOM 2467 C CA . ALA A 1 332 ? 6.460 -8.163 -24.405 1.00 85.69 332 ALA A CA 1
ATOM 2468 C C . ALA A 1 332 ? 7.470 -8.316 -23.252 1.00 85.69 332 ALA A C 1
ATOM 2470 O O . ALA A 1 332 ? 7.099 -8.642 -22.124 1.00 85.69 332 ALA A O 1
ATOM 2471 N N . MET A 1 333 ? 8.749 -8.018 -23.500 1.00 83.75 333 MET A N 1
ATOM 2472 C CA . MET A 1 333 ? 9.787 -8.079 -22.468 1.00 83.75 333 MET A CA 1
ATOM 2473 C C . MET A 1 333 ? 9.533 -7.084 -21.325 1.00 83.75 333 MET A C 1
ATOM 2475 O O . MET A 1 333 ? 9.813 -7.387 -20.164 1.00 83.75 333 MET A O 1
ATOM 2479 N N . GLN A 1 334 ? 8.996 -5.898 -21.617 1.00 79.94 334 GLN A N 1
ATOM 2480 C CA . GLN A 1 334 ? 8.647 -4.918 -20.585 1.00 79.94 334 GLN A CA 1
ATOM 2481 C C . GLN A 1 334 ? 7.439 -5.328 -19.757 1.00 79.94 334 GLN A C 1
ATOM 2483 O O . GLN A 1 334 ? 7.452 -5.128 -18.538 1.00 79.94 334 GLN A O 1
ATOM 2488 N N . ALA A 1 335 ? 6.429 -5.926 -20.387 1.00 84.06 335 ALA A N 1
ATOM 2489 C CA . ALA A 1 335 ? 5.300 -6.507 -19.675 1.00 84.06 335 ALA A CA 1
ATOM 2490 C C . ALA A 1 335 ? 5.788 -7.599 -18.709 1.00 84.06 335 ALA A C 1
ATOM 2492 O O . ALA A 1 335 ? 5.515 -7.520 -17.513 1.00 84.06 335 ALA A O 1
ATOM 2493 N N . VAL A 1 336 ? 6.626 -8.534 -19.178 1.00 86.44 336 VAL A N 1
ATOM 2494 C CA . VAL A 1 336 ? 7.217 -9.592 -18.334 1.00 86.44 336 VAL A CA 1
ATOM 2495 C C . VAL A 1 336 ? 8.032 -9.010 -17.177 1.00 86.44 336 VAL A C 1
ATOM 2497 O O . VAL A 1 336 ? 7.859 -9.426 -16.033 1.00 86.44 336 VAL A O 1
ATOM 2500 N N . ARG A 1 337 ? 8.890 -8.015 -17.431 1.00 83.62 337 ARG A N 1
ATOM 2501 C CA . ARG A 1 337 ? 9.665 -7.348 -16.367 1.00 83.62 337 ARG A CA 1
ATOM 2502 C C . ARG A 1 337 ? 8.765 -6.668 -15.339 1.00 83.62 337 ARG A C 1
ATOM 2504 O O . ARG A 1 337 ? 9.050 -6.739 -14.146 1.00 83.62 337 ARG A O 1
ATOM 2511 N N . THR A 1 338 ? 7.685 -6.035 -15.793 1.00 84.00 338 THR A N 1
ATOM 2512 C CA . THR A 1 338 ? 6.710 -5.392 -14.906 1.00 84.00 338 THR A CA 1
ATOM 2513 C C . THR A 1 338 ? 6.002 -6.431 -14.042 1.00 84.00 338 THR A C 1
ATOM 2515 O O . THR A 1 338 ? 5.925 -6.250 -12.830 1.00 84.00 338 THR A O 1
ATOM 2518 N N . LEU A 1 339 ? 5.561 -7.546 -14.630 1.00 86.94 339 LEU A N 1
ATOM 2519 C CA . LEU A 1 339 ? 4.933 -8.648 -13.900 1.00 86.94 339 LEU A CA 1
ATOM 2520 C C . LEU A 1 339 ? 5.880 -9.256 -12.862 1.00 86.94 339 LEU A C 1
ATOM 2522 O O . LEU A 1 339 ? 5.481 -9.430 -11.718 1.00 86.94 339 LEU A O 1
ATOM 2526 N N . MET A 1 340 ? 7.145 -9.503 -13.213 1.00 85.81 340 MET A N 1
ATOM 2527 C CA . MET A 1 340 ? 8.142 -10.037 -12.274 1.00 85.81 340 MET A CA 1
ATOM 2528 C C . MET A 1 340 ? 8.417 -9.080 -11.111 1.00 85.81 340 MET A C 1
ATOM 2530 O O . MET A 1 340 ? 8.456 -9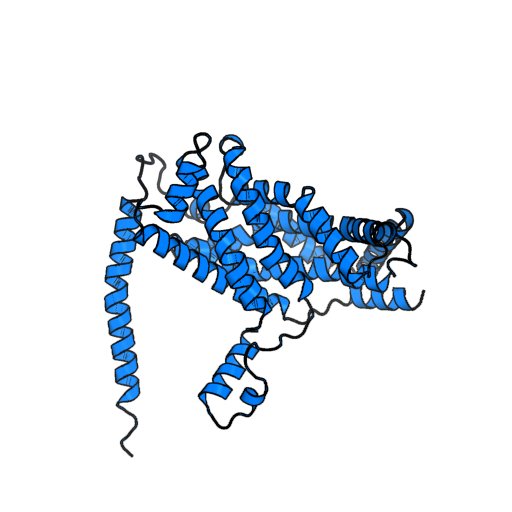.497 -9.955 1.00 85.81 340 MET A O 1
ATOM 2534 N N . MET A 1 341 ? 8.557 -7.782 -11.397 1.00 87.12 341 MET A N 1
ATOM 2535 C CA . MET A 1 341 ? 8.699 -6.757 -10.362 1.00 87.12 341 MET A CA 1
ATOM 2536 C C . MET A 1 341 ? 7.474 -6.725 -9.439 1.00 87.12 341 MET A C 1
ATOM 2538 O O . MET A 1 341 ? 7.628 -6.650 -8.220 1.00 87.12 341 MET A O 1
ATOM 2542 N N . ARG A 1 342 ? 6.259 -6.801 -10.001 1.00 88.31 342 ARG A N 1
ATOM 2543 C CA . ARG A 1 342 ? 5.012 -6.803 -9.223 1.00 88.31 342 ARG A CA 1
ATOM 2544 C C . ARG A 1 342 ? 4.803 -8.090 -8.440 1.00 88.31 342 ARG A C 1
ATOM 2546 O O . ARG A 1 342 ? 4.310 -8.000 -7.326 1.00 88.31 342 ARG A O 1
ATOM 2553 N N . ALA A 1 343 ? 5.225 -9.240 -8.952 1.00 88.75 343 ALA A N 1
ATOM 2554 C CA . ALA A 1 343 ? 5.219 -10.492 -8.206 1.00 88.75 343 ALA A CA 1
ATOM 2555 C C . ALA A 1 343 ? 6.185 -10.430 -7.015 1.00 88.75 343 ALA A C 1
ATOM 2557 O O . ALA A 1 343 ? 5.800 -10.776 -5.904 1.00 88.75 343 ALA A O 1
ATOM 2558 N N . GLY A 1 344 ? 7.406 -9.918 -7.210 1.00 89.50 344 GLY A N 1
ATOM 2559 C CA . GLY A 1 344 ? 8.377 -9.769 -6.122 1.00 89.50 344 GLY A CA 1
ATOM 2560 C C . GLY A 1 344 ? 7.925 -8.781 -5.041 1.00 89.50 344 GLY A C 1
ATOM 2561 O O . GLY A 1 344 ? 7.982 -9.097 -3.855 1.00 89.50 344 GLY A O 1
ATOM 2562 N N . PHE A 1 345 ? 7.409 -7.614 -5.439 1.00 89.31 345 PHE A N 1
ATOM 2563 C CA . PHE A 1 345 ? 6.825 -6.660 -4.491 1.00 89.31 345 PHE A CA 1
ATOM 2564 C C . PHE A 1 345 ? 5.558 -7.207 -3.822 1.00 89.31 345 PHE A C 1
ATOM 2566 O O . PHE A 1 345 ? 5.400 -7.088 -2.611 1.00 89.31 345 PHE A O 1
ATOM 2573 N N . GLY A 1 346 ? 4.670 -7.824 -4.603 1.00 89.62 346 GLY A N 1
ATOM 2574 C CA . GLY A 1 346 ? 3.437 -8.436 -4.121 1.00 89.62 346 GLY A CA 1
ATOM 2575 C C . GLY A 1 346 ? 3.713 -9.523 -3.092 1.00 89.62 346 GLY A C 1
ATOM 2576 O O . GLY A 1 346 ? 3.007 -9.583 -2.098 1.00 89.62 346 GLY A O 1
ATOM 2577 N N . LEU A 1 347 ? 4.778 -10.309 -3.264 1.00 90.38 347 LEU A N 1
ATOM 2578 C CA . LEU A 1 347 ? 5.205 -11.302 -2.283 1.00 90.38 347 LEU A CA 1
ATOM 2579 C C . LEU A 1 347 ? 5.615 -10.641 -0.963 1.00 90.38 347 LEU A C 1
ATOM 2581 O O . LEU A 1 347 ? 5.082 -10.993 0.084 1.00 90.38 347 LEU A O 1
ATOM 2585 N N . ALA A 1 348 ? 6.513 -9.651 -1.012 1.00 90.25 348 ALA A N 1
ATOM 2586 C CA . ALA A 1 348 ? 6.967 -8.944 0.187 1.00 90.25 348 ALA A CA 1
ATOM 2587 C C . ALA A 1 348 ? 5.806 -8.258 0.924 1.00 90.25 348 ALA A C 1
ATOM 2589 O O . ALA A 1 348 ? 5.713 -8.325 2.150 1.00 90.25 348 ALA A O 1
ATOM 2590 N N . TRP A 1 349 ? 4.895 -7.636 0.173 1.00 89.19 349 TRP A N 1
ATOM 25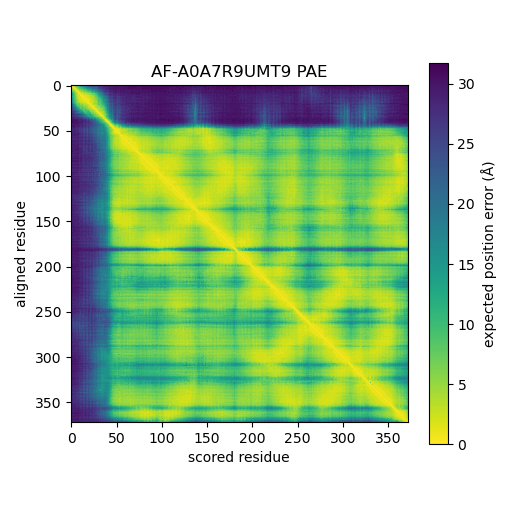91 C CA . TRP A 1 349 ? 3.706 -7.006 0.734 1.00 89.19 349 TRP A CA 1
ATOM 2592 C C . TRP A 1 349 ? 2.761 -8.033 1.351 1.00 89.19 349 TRP A C 1
ATOM 2594 O O . TRP A 1 349 ? 2.336 -7.858 2.488 1.00 89.19 349 TRP A O 1
ATOM 2604 N N . ASN A 1 350 ? 2.500 -9.139 0.657 1.00 89.25 350 ASN A N 1
ATOM 2605 C CA . ASN A 1 350 ? 1.608 -10.179 1.149 1.00 89.25 350 ASN A CA 1
ATOM 2606 C C . ASN A 1 350 ? 2.146 -10.845 2.418 1.00 89.25 350 ASN A C 1
ATOM 2608 O O . ASN A 1 350 ? 1.387 -11.085 3.356 1.00 89.25 350 ASN A O 1
ATOM 2612 N N . MET A 1 351 ? 3.459 -11.079 2.481 1.00 88.44 351 MET A N 1
ATOM 2613 C CA . MET A 1 351 ? 4.124 -11.566 3.688 1.00 88.44 351 MET A CA 1
ATOM 2614 C C . MET A 1 351 ? 3.971 -10.579 4.849 1.00 88.44 351 MET A C 1
ATOM 2616 O O . MET A 1 351 ? 3.631 -11.013 5.947 1.00 88.44 351 MET A O 1
ATOM 2620 N N . ALA A 1 352 ? 4.162 -9.273 4.618 1.00 87.81 352 ALA A N 1
ATOM 2621 C CA . ALA A 1 352 ? 3.983 -8.244 5.648 1.00 87.81 352 ALA A CA 1
ATOM 2622 C C . ALA A 1 352 ? 2.525 -8.160 6.144 1.00 87.81 352 ALA A C 1
ATOM 2624 O O . ALA A 1 352 ? 2.280 -8.102 7.349 1.00 87.81 352 ALA A O 1
ATOM 2625 N N . SER A 1 353 ? 1.555 -8.233 5.228 1.00 86.00 353 SER A N 1
ATOM 2626 C CA . SER A 1 353 ? 0.121 -8.217 5.551 1.00 86.00 353 SER A CA 1
ATOM 2627 C C . SER A 1 353 ? -0.354 -9.446 6.318 1.00 86.00 353 SER A C 1
ATOM 2629 O O . SER A 1 353 ? -1.311 -9.347 7.081 1.00 86.00 353 SER A O 1
ATOM 2631 N N . SER A 1 354 ? 0.326 -10.579 6.145 1.00 84.56 354 SER A N 1
ATOM 2632 C CA . SER A 1 354 ? -0.006 -11.847 6.808 1.00 84.56 354 SER A CA 1
ATOM 2633 C C . SER A 1 354 ? 0.573 -11.967 8.222 1.00 84.56 354 SER A C 1
ATOM 2635 O O . SER A 1 354 ? 0.347 -12.975 8.888 1.00 84.56 354 SER A O 1
ATOM 2637 N N . GLN A 1 355 ? 1.343 -10.977 8.690 1.00 81.06 355 GLN A N 1
ATOM 2638 C CA . GLN A 1 355 ? 1.882 -10.988 10.049 1.00 81.06 355 GLN A CA 1
ATOM 2639 C C . GLN A 1 355 ? 0.821 -10.559 11.068 1.00 81.06 355 GLN A C 1
ATOM 2641 O O . GLN A 1 355 ? 0.051 -9.621 10.844 1.00 81.06 355 GLN A O 1
ATOM 2646 N N . GLN A 1 356 ? 0.825 -11.210 12.233 1.00 76.06 356 GLN A N 1
ATOM 2647 C CA . GLN A 1 356 ? 0.065 -10.743 13.388 1.00 76.06 356 GLN A CA 1
ATOM 2648 C C . GLN A 1 356 ? 0.818 -9.593 14.060 1.00 76.06 356 GLN A C 1
ATOM 2650 O O . GLN A 1 356 ? 1.893 -9.775 14.628 1.00 76.06 356 GLN A O 1
ATOM 2655 N N . TRP A 1 357 ? 0.243 -8.395 14.000 1.00 72.94 357 TRP A N 1
ATOM 2656 C CA . TRP A 1 357 ? 0.832 -7.199 14.591 1.00 72.94 357 TRP A CA 1
ATOM 2657 C C . TRP A 1 357 ? 0.266 -6.941 15.988 1.00 72.94 357 TRP A C 1
ATOM 2659 O O . TRP A 1 357 ? -0.909 -6.603 16.143 1.00 72.94 357 TRP A O 1
ATOM 2669 N N . HIS A 1 358 ? 1.112 -7.050 17.012 1.00 75.00 358 HIS A N 1
ATOM 2670 C CA . HIS A 1 358 ? 0.728 -6.735 18.387 1.00 75.00 358 HIS A CA 1
ATOM 2671 C C . HIS A 1 358 ? 0.732 -5.215 18.609 1.00 75.00 358 HIS A C 1
ATOM 2673 O O . HIS A 1 358 ? 1.782 -4.575 18.550 1.00 75.00 358 HIS A O 1
ATOM 2679 N N . THR A 1 359 ? -0.433 -4.619 18.888 1.00 82.19 359 THR A N 1
ATOM 2680 C CA . THR A 1 359 ? -0.569 -3.161 19.060 1.00 82.19 359 THR A CA 1
ATOM 2681 C C . THR A 1 359 ? -1.372 -2.808 20.322 1.00 82.19 359 THR A C 1
ATOM 2683 O O . THR A 1 359 ? -2.568 -2.508 20.237 1.00 82.19 359 THR A O 1
ATOM 2686 N N . PRO A 1 360 ? -0.722 -2.793 21.505 1.00 84.75 360 PRO A N 1
ATOM 2687 C CA . PRO A 1 360 ? -1.401 -2.825 22.804 1.00 84.75 360 PRO A CA 1
ATOM 2688 C C . PRO A 1 360 ? -2.286 -1.601 23.067 1.00 84.75 360 PRO A C 1
ATOM 2690 O O . PRO A 1 360 ? -3.324 -1.716 23.714 1.00 84.75 360 PRO A O 1
ATOM 2693 N N . VAL A 1 361 ? -1.918 -0.429 22.536 1.00 86.94 361 VAL A N 1
ATOM 2694 C CA . VAL A 1 361 ? -2.707 0.805 22.698 1.00 86.94 361 VAL A CA 1
ATOM 2695 C C . VAL A 1 361 ? -4.093 0.682 22.060 1.00 86.94 361 VAL A C 1
ATOM 2697 O O . VAL A 1 361 ? -5.090 1.125 22.629 1.00 86.94 361 VAL A O 1
ATOM 2700 N N . PHE A 1 362 ? -4.174 0.020 20.904 1.00 88.62 362 PHE A N 1
ATOM 2701 C CA . PHE A 1 362 ? -5.437 -0.224 20.221 1.00 88.62 362 PHE A CA 1
ATOM 2702 C C . PHE A 1 362 ? -6.242 -1.333 20.919 1.00 88.62 362 PHE A C 1
ATOM 2704 O O . PHE A 1 362 ? -7.463 -1.223 20.977 1.00 88.62 362 PHE A O 1
ATOM 2711 N N . ASP A 1 363 ? -5.597 -2.349 21.510 1.00 89.19 363 ASP A N 1
ATOM 2712 C CA . ASP A 1 363 ? -6.294 -3.404 22.272 1.00 89.19 363 ASP A CA 1
ATOM 2713 C C . ASP A 1 363 ? -6.944 -2.842 23.538 1.00 89.19 363 ASP A C 1
ATOM 2715 O O . ASP A 1 363 ? -8.100 -3.150 23.841 1.00 89.19 363 ASP A O 1
ATOM 2719 N N . ALA A 1 364 ? -6.230 -1.963 24.244 1.00 87.38 364 ALA A N 1
ATOM 2720 C CA . ALA A 1 364 ? -6.760 -1.261 25.406 1.00 87.38 364 ALA A CA 1
ATOM 2721 C C . ALA A 1 364 ? -7.945 -0.355 25.034 1.00 87.38 364 ALA A C 1
ATOM 2723 O O . ALA A 1 364 ? -8.959 -0.351 25.733 1.00 87.38 364 ALA A O 1
ATOM 2724 N N . ALA A 1 365 ? -7.860 0.370 23.914 1.00 87.56 365 ALA A N 1
ATOM 2725 C CA . ALA A 1 365 ? -8.960 1.208 23.434 1.00 87.56 365 ALA A CA 1
ATOM 2726 C C . ALA A 1 365 ? -10.189 0.390 23.002 1.00 87.56 365 ALA A C 1
ATOM 2728 O O . ALA A 1 365 ? -11.308 0.750 23.359 1.00 87.56 365 ALA A O 1
ATOM 2729 N N . ILE A 1 366 ? -9.994 -0.734 22.304 1.00 88.31 366 ILE A N 1
ATOM 2730 C CA . ILE A 1 366 ? -11.074 -1.668 21.941 1.00 88.31 366 ILE A CA 1
ATOM 2731 C C . ILE A 1 366 ? -11.747 -2.228 23.198 1.00 88.31 366 ILE A C 1
ATOM 2733 O O . ILE A 1 366 ? -12.972 -2.268 23.279 1.00 88.31 366 ILE A O 1
ATOM 2737 N N . SER A 1 367 ? -10.956 -2.635 24.192 1.00 87.50 367 SER A N 1
ATOM 2738 C CA . SER A 1 367 ? -11.475 -3.185 25.450 1.00 87.50 367 SER A CA 1
ATOM 2739 C C . SER A 1 367 ? -12.290 -2.148 26.225 1.00 87.50 367 SER A C 1
ATOM 2741 O O . SER A 1 367 ? -13.375 -2.460 26.706 1.00 87.50 367 SER A O 1
ATOM 2743 N N . ALA A 1 368 ? -11.810 -0.902 26.282 1.00 82.75 368 ALA A N 1
ATOM 2744 C CA . ALA A 1 368 ? -12.546 0.206 26.885 1.00 82.75 368 ALA A CA 1
ATOM 2745 C C . ALA A 1 368 ? -13.852 0.513 26.132 1.00 82.75 368 ALA A C 1
ATOM 2747 O O . ALA A 1 368 ? -14.875 0.749 26.766 1.00 82.75 368 ALA A O 1
ATOM 2748 N N . GLY A 1 369 ? -13.833 0.463 24.796 1.00 76.12 369 GLY A N 1
ATOM 2749 C CA . GLY A 1 369 ? -15.013 0.696 23.960 1.00 76.12 369 GLY A CA 1
ATOM 2750 C C . GLY A 1 369 ? -16.101 -0.372 24.093 1.00 76.12 369 GLY A C 1
ATOM 2751 O O . GLY A 1 369 ? -17.261 -0.064 23.870 1.00 76.12 369 GLY A O 1
ATOM 2752 N N . ARG A 1 370 ? -15.758 -1.608 24.482 1.00 78.88 370 ARG A N 1
ATOM 2753 C CA . ARG A 1 370 ? -16.741 -2.676 24.766 1.00 78.88 370 ARG A CA 1
ATOM 2754 C C . ARG A 1 370 ? -17.393 -2.568 26.145 1.00 78.88 370 ARG A C 1
ATOM 2756 O O . ARG A 1 370 ? -18.407 -3.214 26.381 1.00 78.88 370 ARG A O 1
ATOM 2763 N N . ALA A 1 371 ? -16.768 -1.834 27.064 1.00 66.19 371 ALA A N 1
ATOM 2764 C CA . ALA A 1 371 ? -17.245 -1.664 28.434 1.00 66.19 371 ALA A CA 1
ATOM 2765 C C . ALA A 1 371 ? -18.163 -0.438 28.610 1.00 66.19 371 ALA A C 1
ATOM 2767 O O . ALA A 1 371 ? -18.778 -0.300 29.667 1.00 66.19 371 ALA A O 1
ATOM 2768 N N . ALA A 1 372 ? -18.216 0.444 27.607 1.00 57.88 372 ALA A N 1
ATOM 2769 C CA . ALA A 1 372 ? -19.028 1.660 27.553 1.00 57.88 372 ALA A CA 1
ATOM 2770 C C . ALA A 1 372 ? -20.265 1.456 26.674 1.00 57.88 372 ALA A C 1
ATOM 2772 O O . ALA A 1 372 ? -21.278 2.141 26.946 1.00 57.88 372 ALA A O 1
#

Nearest PDB structures (foldseek):
  7nmq-assembly1_A  TM=1.327E-01  e=1.971E+00  Bacillus cereus

Mean predicted aligned error: 10.7 Å

Organism: Diacronema lutheri (NCBI:txid2081491)

Radius of gyration: 23.85 Å; Cα contacts (8 Å, |Δi|>4): 436; chains: 1; bounding box: 58×69×60 Å

Secondary structure (DSSP, 8-state):
---SSSHHHHHHHHHHHHHHHHHHHHHHHHHHHHHHS------SPPPPHHHHTT-SHHHHHHHHHHHHHHHHHHHS-HHHHHHHHHHHHHHHHHTT--TTTS-HHHIIIIIIIHHHHHHHHHHHHHHHHHHHHHHHTT--HHHHHHHHHHHHHHHHHHHHHHHHHHHHHHHHHHHHHHHHH---HHHHHHHHHHHHIIIIIHHHHHHHHHHHTT--GGG--HHHHHHHHHHHHHHIIIIIIHHHHHTTSPP--SS-GGGGG-SSHHHHHHHHHHHHTT-SHHHHHHHHHHHHHHHHHHHHHHHHHHHGGG--HHHHHHHHHHTTTTSHHHHHHHHHHHHHHHHHHHHHHHHHHTS----HHHHHHHHHHHH-